Protein AF-0000000073178106 (afdb_homodimer)

Structure (mmCIF, N/CA/C/O backbone):
data_AF-0000000073178106-model_v1
#
loop_
_entity.id
_entity.type
_entity.pdbx_description
1 polymer 'NAD(P)H-hydrate epimerase'
#
loop_
_atom_site.group_PDB
_atom_site.id
_atom_site.type_symbol
_atom_site.label_atom_id
_atom_site.label_alt_id
_atom_site.label_comp_id
_atom_site.label_asym_id
_atom_site.label_entity_id
_atom_site.label_seq_id
_atom_site.pdbx_PDB_ins_code
_atom_site.Cartn_x
_atom_site.Cartn_y
_atom_site.Cartn_z
_atom_site.occupancy
_atom_site.B_iso_or_equiv
_atom_site.auth_seq_id
_atom_site.auth_comp_id
_atom_site.auth_asym_id
_atom_site.auth_atom_id
_atom_site.pdbx_PDB_model_num
ATOM 1 N N . MET A 1 1 ? -16.031 18.922 -11.688 1 52.94 1 MET A N 1
ATOM 2 C CA . MET A 1 1 ? -16.969 17.844 -11.383 1 52.94 1 MET A CA 1
ATOM 3 C C . MET A 1 1 ? -17.375 17.875 -9.914 1 52.94 1 MET A C 1
ATOM 5 O O . MET A 1 1 ? -16.562 18.188 -9.047 1 52.94 1 MET A O 1
ATOM 9 N N . THR A 1 2 ? -18.625 18.031 -9.672 1 71.12 2 THR A N 1
ATOM 10 C CA . THR A 1 2 ? -19.188 18.094 -8.328 1 71.12 2 THR A CA 1
ATOM 11 C C . THR A 1 2 ? -19.047 16.75 -7.613 1 71.12 2 THR A C 1
ATOM 13 O O . THR A 1 2 ? -19.266 15.695 -8.219 1 71.12 2 THR A O 1
ATOM 16 N N . PHE A 1 3 ? -18.188 16.625 -6.484 1 84.81 3 PHE A N 1
ATOM 17 C CA . PHE A 1 3 ? -18.047 15.398 -5.703 1 84.81 3 PHE A CA 1
ATOM 18 C C . PHE A 1 3 ? -19.078 15.344 -4.582 1 84.81 3 PHE A C 1
ATOM 20 O O . PHE A 1 3 ? -19.516 16.375 -4.094 1 84.81 3 PHE A O 1
ATOM 27 N N . LYS A 1 4 ? -19.484 14.133 -4.309 1 92.5 4 LYS A N 1
ATOM 28 C CA . LYS A 1 4 ? -20.344 13.93 -3.148 1 92.5 4 LYS A CA 1
ATOM 29 C C . LYS A 1 4 ? -19.531 13.867 -1.859 1 92.5 4 LYS A C 1
ATOM 31 O O . LYS A 1 4 ? -18.391 13.406 -1.862 1 92.5 4 LYS A O 1
ATOM 36 N N . VAL A 1 5 ? -20.141 14.25 -0.755 1 96.5 5 VAL A N 1
ATOM 37 C CA . VAL A 1 5 ? -19.453 14.281 0.525 1 96.5 5 VAL A CA 1
ATOM 38 C C . VAL A 1 5 ? -20.125 13.328 1.505 1 96.5 5 VAL A C 1
ATOM 40 O O . VAL A 1 5 ? -21.297 12.992 1.349 1 96.5 5 VAL A O 1
ATOM 43 N N . LEU A 1 6 ? -19.344 12.875 2.418 1 96 6 LEU A N 1
ATOM 44 C CA . LEU A 1 6 ? -19.797 11.977 3.477 1 96 6 LEU A CA 1
ATOM 45 C C . LEU A 1 6 ? -19.734 12.664 4.836 1 96 6 LEU A C 1
ATOM 47 O O . LEU A 1 6 ? -18.656 13.023 5.305 1 96 6 LEU A O 1
ATOM 51 N N . ALA A 1 7 ? -20.828 12.805 5.523 1 94.12 7 ALA A N 1
ATOM 52 C CA . ALA A 1 7 ? -20.891 13.492 6.809 1 94.12 7 ALA A CA 1
ATOM 53 C C . ALA A 1 7 ? -20.031 12.781 7.855 1 94.12 7 ALA A C 1
ATOM 55 O O . ALA A 1 7 ? -19.781 11.578 7.738 1 94.12 7 ALA A O 1
ATOM 56 N N . ALA A 1 8 ? -19.703 13.492 8.844 1 91.94 8 ALA A N 1
ATOM 57 C CA . ALA A 1 8 ? -18.781 13.016 9.875 1 91.94 8 ALA A CA 1
ATOM 58 C C . ALA A 1 8 ? -19.281 11.719 10.5 1 91.94 8 ALA A C 1
ATOM 60 O O . ALA A 1 8 ? -18.531 10.758 10.648 1 91.94 8 ALA A O 1
ATOM 61 N N . ALA A 1 9 ? -20.484 11.695 10.914 1 93.31 9 ALA A N 1
ATOM 62 C CA . ALA A 1 9 ? -21.062 10.523 11.57 1 93.31 9 ALA A CA 1
ATOM 63 C C . ALA A 1 9 ? -21.031 9.305 10.656 1 93.31 9 ALA A C 1
ATOM 65 O O . ALA A 1 9 ? -20.75 8.195 11.109 1 93.31 9 ALA A O 1
ATOM 66 N N . LYS A 1 10 ? -21.344 9.492 9.438 1 94.81 10 LYS A N 1
ATOM 67 C CA . LYS A 1 10 ? -21.297 8.406 8.453 1 94.81 10 LYS A CA 1
ATOM 68 C C . LYS A 1 10 ? -19.859 7.949 8.211 1 94.81 10 LYS A C 1
ATOM 70 O O . LYS A 1 10 ? -19.609 6.75 8.07 1 94.81 10 LYS A O 1
ATOM 75 N N . ALA A 1 11 ? -18.984 8.914 8.148 1 94.75 11 ALA A N 1
ATOM 76 C CA . ALA A 1 11 ? -17.578 8.586 7.961 1 94.75 11 ALA A CA 1
ATOM 77 C C . ALA A 1 11 ? -17.078 7.676 9.086 1 94.75 11 ALA A C 1
ATOM 79 O O . ALA A 1 11 ? -16.359 6.699 8.828 1 94.75 11 ALA A O 1
ATOM 80 N N . ALA A 1 12 ? -17.438 8.023 10.266 1 94.44 12 ALA A N 1
ATOM 81 C CA . ALA A 1 12 ? -17.047 7.227 11.422 1 94.44 12 ALA A CA 1
ATOM 82 C C . ALA A 1 12 ? -17.625 5.812 11.328 1 94.44 12 ALA A C 1
ATOM 84 O O . ALA A 1 12 ? -16.922 4.836 11.617 1 94.44 12 ALA A O 1
ATOM 85 N N . ALA A 1 13 ? -18.859 5.719 10.977 1 96.38 13 ALA A N 1
ATOM 86 C CA . ALA A 1 13 ? -19.516 4.426 10.844 1 96.38 13 ALA A CA 1
ATOM 87 C C . ALA A 1 13 ? -18.891 3.594 9.734 1 96.38 13 ALA A C 1
ATOM 89 O O . ALA A 1 13 ? -18.719 2.381 9.883 1 96.38 13 ALA A O 1
ATOM 90 N N . LEU A 1 14 ? -18.578 4.238 8.664 1 96.44 14 LEU A N 1
ATOM 91 C CA . LEU A 1 14 ? -17.938 3.537 7.562 1 96.44 14 LEU A CA 1
ATOM 92 C C . LEU A 1 14 ? -16.562 3.004 7.98 1 96.44 14 LEU A C 1
ATOM 94 O O . LEU A 1 14 ? -16.219 1.865 7.664 1 96.44 14 LEU A O 1
ATOM 98 N N . ASP A 1 15 ? -15.812 3.82 8.656 1 94.81 15 ASP A N 1
ATOM 99 C CA . ASP A 1 15 ? -14.516 3.385 9.164 1 94.81 15 ASP A CA 1
ATOM 100 C C . ASP A 1 15 ? -14.648 2.109 9.992 1 94.81 15 ASP A C 1
ATOM 102 O O . ASP A 1 15 ? -13.859 1.174 9.828 1 94.81 15 ASP A O 1
ATOM 106 N N . LYS A 1 16 ? -15.609 2.113 10.828 1 95.5 16 LYS A N 1
ATOM 107 C CA . LYS A 1 16 ? -15.867 0.941 11.664 1 95.5 16 LYS A CA 1
ATOM 108 C C . LYS A 1 16 ? -16.219 -0.271 10.805 1 95.5 16 LYS A C 1
ATOM 110 O O . LYS A 1 16 ? -15.758 -1.381 11.062 1 95.5 16 LYS A O 1
ATOM 115 N N . GLU A 1 17 ? -17.016 -0.063 9.82 1 96.5 17 GLU A N 1
ATOM 116 C CA . GLU A 1 17 ? -17.422 -1.158 8.945 1 96.5 17 GLU A CA 1
ATOM 117 C C . GLU A 1 17 ? -16.234 -1.719 8.18 1 96.5 17 GLU A C 1
ATOM 119 O O . GLU A 1 17 ? -16.109 -2.934 8 1 96.5 17 GLU A O 1
ATOM 124 N N . LEU A 1 18 ? -15.352 -0.829 7.672 1 96.62 18 LEU A N 1
ATOM 125 C CA . LEU A 1 18 ? -14.164 -1.253 6.93 1 96.62 18 LEU A CA 1
ATOM 126 C C . LEU A 1 18 ? -13.312 -2.203 7.762 1 96.62 18 LEU A C 1
ATOM 128 O O . LEU A 1 18 ? -12.781 -3.188 7.242 1 96.62 18 LEU A O 1
ATOM 132 N N . MET A 1 19 ? -13.289 -2.029 9.047 1 96.06 19 MET A N 1
ATOM 133 C CA . MET A 1 19 ? -12.391 -2.777 9.922 1 96.06 19 MET A CA 1
ATOM 134 C C . MET A 1 19 ? -13.117 -3.961 10.562 1 96.06 19 MET A C 1
ATOM 136 O O . MET A 1 19 ? -12.5 -4.746 11.289 1 96.06 19 MET A O 1
ATOM 140 N N . SER A 1 20 ? -14.367 -4.078 10.336 1 95.19 20 SER A N 1
ATOM 141 C CA . SER A 1 20 ? -15.141 -5.207 10.844 1 95.19 20 SER A CA 1
ATOM 142 C C . SER A 1 20 ? -15.633 -6.094 9.703 1 95.19 20 SER A C 1
ATOM 144 O O . SER A 1 20 ? -14.922 -6.988 9.25 1 95.19 20 SER A O 1
ATOM 146 N N . THR A 1 21 ? -16.688 -5.637 9.031 1 93.88 21 THR A N 1
ATOM 147 C CA . THR A 1 21 ? -17.375 -6.426 8.016 1 93.88 21 THR A CA 1
ATOM 148 C C . THR A 1 21 ? -16.484 -6.594 6.781 1 93.88 21 THR A C 1
ATOM 150 O O . THR A 1 21 ? -16.469 -7.66 6.164 1 93.88 21 THR A O 1
ATOM 153 N N . CYS A 1 22 ? -15.711 -5.551 6.477 1 95.69 22 CYS A N 1
ATOM 154 C CA . CYS A 1 22 ? -14.938 -5.582 5.238 1 95.69 22 CYS A CA 1
ATOM 155 C C . CYS A 1 22 ? -13.594 -6.254 5.453 1 95.69 22 CYS A C 1
ATOM 157 O O . CYS A 1 22 ? -12.898 -6.586 4.488 1 95.69 22 CYS A O 1
ATOM 159 N N . GLY A 1 23 ? -13.172 -6.379 6.664 1 97.56 23 GLY A N 1
ATOM 160 C CA . GLY A 1 23 ? -12.031 -7.227 6.977 1 97.56 23 GLY A CA 1
ATOM 161 C C . GLY A 1 23 ? -10.703 -6.488 6.922 1 97.56 23 GLY A C 1
ATOM 162 O O . GLY A 1 23 ? -9.641 -7.102 7.047 1 97.56 23 GLY A O 1
ATOM 163 N N . TYR A 1 24 ? -10.688 -5.164 6.777 1 98.06 24 TYR A N 1
ATOM 164 C CA . TYR A 1 24 ? -9.422 -4.441 6.77 1 98.06 24 TYR A CA 1
ATOM 165 C C . TYR A 1 24 ? -8.859 -4.32 8.18 1 98.06 24 TYR A C 1
ATOM 167 O O . TYR A 1 24 ? -9.594 -4.078 9.133 1 98.06 24 TYR A O 1
ATOM 175 N N . SER A 1 25 ? -7.547 -4.543 8.305 1 97.75 25 SER A N 1
ATOM 176 C CA . SER A 1 25 ?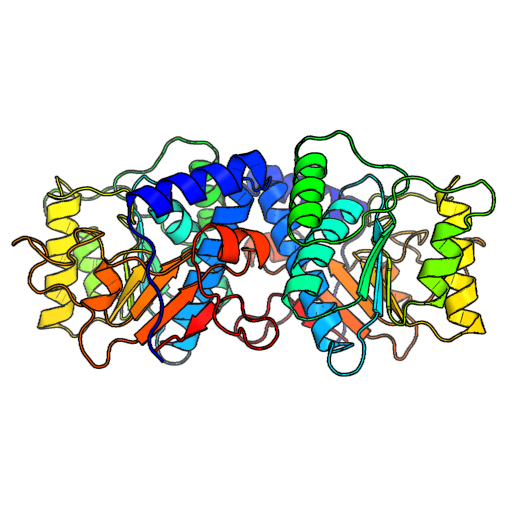 -6.895 -4.16 9.547 1 97.75 25 SER A CA 1
ATOM 177 C C . SER A 1 25 ? -6.52 -2.682 9.539 1 97.75 25 SER A C 1
ATOM 179 O O . SER A 1 25 ? -6.422 -2.064 8.477 1 97.75 25 SER A O 1
ATOM 181 N N . ILE A 1 26 ? -6.316 -2.166 10.695 1 97.5 26 ILE A N 1
ATOM 182 C CA . ILE A 1 26 ? -5.891 -0.774 10.805 1 97.5 26 ILE A CA 1
ATOM 183 C C . ILE A 1 26 ? -4.516 -0.604 10.164 1 97.5 26 ILE A C 1
ATOM 185 O O . ILE A 1 26 ? -4.234 0.429 9.547 1 97.5 26 ILE A O 1
ATOM 189 N N . ASP A 1 27 ? -3.664 -1.615 10.25 1 98.25 27 ASP A N 1
ATOM 190 C CA . ASP A 1 27 ? -2.35 -1.569 9.617 1 98.25 27 ASP A CA 1
ATOM 191 C C . ASP A 1 27 ? -2.473 -1.431 8.102 1 98.25 27 ASP A C 1
ATOM 193 O O . ASP A 1 27 ? -1.751 -0.644 7.484 1 98.25 27 ASP A O 1
ATOM 197 N N . GLN A 1 28 ? -3.385 -2.193 7.531 1 98.12 28 GLN A N 1
ATOM 198 C CA . GLN A 1 28 ? -3.613 -2.15 6.09 1 98.12 28 GLN A CA 1
ATOM 199 C C . GLN A 1 28 ? -4.137 -0.785 5.656 1 98.12 28 GLN A C 1
ATOM 201 O O . GLN A 1 28 ? -3.604 -0.175 4.727 1 98.12 28 GLN A O 1
ATOM 206 N N . LEU A 1 29 ? -5.184 -0.346 6.367 1 98.12 29 LEU A N 1
ATOM 207 C CA . LEU A 1 29 ? -5.832 0.904 5.984 1 98.12 29 LEU A CA 1
ATOM 208 C C . LEU A 1 29 ? -4.875 2.08 6.141 1 98.12 29 LEU A C 1
ATOM 210 O O . LEU A 1 29 ? -4.816 2.957 5.273 1 98.12 29 LEU A O 1
ATOM 214 N N . MET A 1 30 ? -4.141 2.096 7.223 1 98.44 30 MET A N 1
ATOM 215 C CA . MET A 1 30 ? -3.199 3.184 7.484 1 98.44 30 MET A CA 1
ATOM 216 C C . MET A 1 30 ? -2.078 3.191 6.449 1 98.44 30 MET A C 1
ATOM 218 O O . MET A 1 30 ? -1.634 4.254 6.016 1 98.44 30 MET A O 1
ATOM 222 N N . GLU A 1 31 ? -1.606 1.985 6.035 1 98.62 31 GLU A N 1
ATOM 223 C CA . GLU A 1 31 ? -0.585 1.888 5 1 98.62 31 GLU A CA 1
ATOM 224 C C . GLU A 1 31 ? -1.089 2.451 3.674 1 98.62 31 GLU A C 1
ATOM 226 O O . GLU A 1 31 ? -0.392 3.227 3.016 1 98.62 31 GLU A O 1
ATOM 231 N N . LEU A 1 32 ? -2.307 2.07 3.309 1 98.5 32 LEU A N 1
ATOM 232 C CA . LEU A 1 32 ? -2.898 2.533 2.059 1 98.5 32 LEU A CA 1
ATOM 233 C C . LEU A 1 32 ? -3.154 4.035 2.102 1 98.5 32 LEU A C 1
ATOM 235 O O . LEU A 1 32 ? -2.906 4.742 1.122 1 98.5 32 LEU A O 1
ATOM 239 N N . ALA A 1 33 ? -3.652 4.508 3.238 1 98.56 33 ALA A N 1
ATOM 240 C CA . ALA A 1 33 ? -3.922 5.934 3.408 1 98.56 33 ALA A CA 1
ATOM 241 C C . ALA A 1 33 ? -2.635 6.75 3.33 1 98.56 33 ALA A C 1
ATOM 243 O O . ALA A 1 33 ? -2.547 7.711 2.564 1 98.56 33 ALA A O 1
ATOM 244 N N . GLY A 1 34 ? -1.618 6.332 4.105 1 98.81 34 GLY A N 1
ATOM 245 C CA . GLY A 1 34 ? -0.346 7.039 4.102 1 98.81 34 GLY A CA 1
ATOM 246 C C . GLY A 1 34 ? 0.318 7.062 2.738 1 98.81 34 GLY A C 1
ATOM 247 O O . GLY A 1 34 ? 0.875 8.086 2.332 1 98.81 34 GLY A O 1
ATOM 248 N N . LEU A 1 35 ? 0.237 5.941 2.053 1 98.75 35 LEU A N 1
ATOM 249 C CA . LEU A 1 35 ? 0.781 5.875 0.701 1 98.75 35 LEU A CA 1
ATOM 250 C C . LEU A 1 35 ? 0.072 6.863 -0.219 1 98.75 35 LEU A C 1
ATOM 252 O O . LEU A 1 35 ? 0.72 7.57 -0.997 1 98.75 35 LEU A O 1
ATOM 256 N N . SER A 1 36 ? -1.229 6.914 -0.146 1 98.75 36 SER A N 1
ATOM 257 C CA . SER A 1 36 ? -1.993 7.812 -1.007 1 98.75 36 SER A CA 1
ATOM 258 C C . SER A 1 36 ? -1.682 9.273 -0.696 1 98.75 36 SER A C 1
ATOM 260 O O . SER A 1 36 ? -1.658 10.117 -1.598 1 98.75 36 SER A O 1
ATOM 262 N N . VAL A 1 37 ? -1.461 9.57 0.594 1 98.88 37 VAL A N 1
ATOM 263 C CA . VAL A 1 37 ? -1.059 10.914 0.984 1 98.88 37 VAL A CA 1
ATOM 264 C C . VAL A 1 37 ? 0.288 11.258 0.35 1 98.88 37 VAL A C 1
ATOM 266 O O . VAL A 1 37 ? 0.442 12.312 -0.265 1 98.88 37 VAL A O 1
ATOM 269 N N . ALA A 1 38 ? 1.233 10.359 0.466 1 98.81 38 ALA A N 1
ATOM 270 C CA . ALA A 1 38 ? 2.561 10.586 -0.101 1 98.81 38 ALA A CA 1
ATOM 271 C C . ALA A 1 38 ? 2.486 10.766 -1.614 1 98.81 38 ALA A C 1
ATOM 273 O O . ALA A 1 38 ? 3.154 11.641 -2.176 1 98.81 38 ALA A O 1
ATOM 274 N N . GLN A 1 39 ? 1.67 9.945 -2.264 1 98.75 39 GLN A N 1
ATOM 275 C CA . GLN A 1 39 ? 1.505 10.07 -3.709 1 98.75 39 GLN A CA 1
ATOM 276 C C . GLN A 1 39 ? 0.897 11.422 -4.074 1 98.75 39 GLN A C 1
ATOM 278 O O . GLN A 1 39 ? 1.287 12.039 -5.07 1 98.75 39 GLN A O 1
ATOM 283 N N . SER A 1 40 ? -0.05 11.875 -3.299 1 98.75 40 SER A N 1
ATOM 284 C CA . SER A 1 40 ? -0.672 13.172 -3.541 1 98.75 40 SER A CA 1
ATOM 285 C C . SER A 1 40 ? 0.342 14.305 -3.414 1 98.75 40 SER A C 1
ATOM 287 O O . SER A 1 40 ? 0.371 15.219 -4.246 1 98.75 40 SER A O 1
ATOM 289 N N . VAL A 1 41 ? 1.156 14.227 -2.363 1 98.69 41 VAL A N 1
ATOM 290 C CA . VAL A 1 41 ? 2.207 15.219 -2.174 1 98.69 41 VAL A CA 1
ATOM 291 C C . VAL A 1 41 ? 3.145 15.219 -3.379 1 98.69 41 VAL A C 1
ATOM 293 O O . VAL A 1 41 ? 3.477 16.281 -3.916 1 98.69 41 VAL A O 1
ATOM 296 N N . PHE A 1 42 ? 3.559 14.055 -3.838 1 98.62 42 PHE A N 1
ATOM 297 C CA . PHE A 1 42 ? 4.477 13.914 -4.961 1 98.62 42 PHE A CA 1
ATOM 298 C C . PHE A 1 42 ? 3.895 14.547 -6.219 1 98.62 42 PHE A C 1
ATOM 300 O O . PHE A 1 42 ? 4.602 15.234 -6.957 1 98.62 42 PHE A O 1
ATOM 307 N N . LYS A 1 43 ? 2.625 14.281 -6.5 1 98.06 43 LYS A N 1
ATOM 308 C CA . LYS A 1 43 ? 1.965 14.797 -7.695 1 98.06 43 LYS A CA 1
ATOM 309 C C . LYS A 1 43 ? 1.835 16.312 -7.637 1 98.06 43 LYS A C 1
ATOM 311 O O . LYS A 1 43 ? 2.01 17 -8.648 1 98.06 43 LYS A O 1
ATOM 316 N N . ALA A 1 44 ? 1.547 16.859 -6.457 1 98.19 44 ALA A N 1
ATOM 317 C CA . ALA A 1 44 ? 1.338 18.297 -6.305 1 98.19 44 ALA A CA 1
ATOM 318 C C . ALA A 1 44 ? 2.67 19.031 -6.223 1 98.19 44 ALA A C 1
ATOM 320 O O . ALA A 1 44 ? 2.807 20.141 -6.758 1 98.19 44 ALA A O 1
ATOM 321 N N . PHE A 1 45 ? 3.621 18.453 -5.551 1 98.31 45 PHE A N 1
ATOM 322 C CA . PHE A 1 45 ? 4.906 19.078 -5.254 1 98.31 45 PHE A CA 1
ATOM 323 C C . PHE A 1 45 ? 6.043 18.078 -5.402 1 98.31 45 PHE A C 1
ATOM 325 O O . PHE A 1 45 ? 6.582 17.594 -4.406 1 98.31 45 PHE A O 1
ATOM 332 N N . PRO A 1 46 ? 6.543 17.812 -6.609 1 97.94 46 PRO A N 1
ATOM 333 C CA . PRO A 1 46 ? 7.586 16.812 -6.832 1 97.94 46 PRO A CA 1
ATOM 334 C C . PRO A 1 46 ? 8.906 17.172 -6.145 1 97.94 46 PRO A C 1
ATOM 336 O O . PRO A 1 46 ? 9.234 18.359 -6.016 1 97.94 46 PRO A O 1
ATOM 339 N N . PRO A 1 47 ? 9.617 16.156 -5.668 1 96.62 47 PRO A N 1
ATOM 340 C CA . PRO A 1 47 ? 10.836 16.391 -4.895 1 96.62 47 PRO A CA 1
ATOM 341 C C . PRO A 1 47 ? 11.922 17.094 -5.699 1 96.62 47 PRO A C 1
ATOM 343 O O . PRO A 1 47 ? 12.898 17.594 -5.129 1 96.62 47 PRO A O 1
ATOM 346 N N . SER A 1 48 ? 11.836 17.078 -7.031 1 95.38 48 SER A N 1
ATOM 347 C CA . SER A 1 48 ? 12.781 17.812 -7.863 1 95.38 48 SER A CA 1
ATOM 348 C C . SER A 1 48 ? 12.727 19.297 -7.582 1 95.38 48 SER A C 1
ATOM 350 O O . SER A 1 48 ? 13.742 20 -7.695 1 95.38 48 SER A O 1
ATOM 352 N N . ASN A 1 49 ? 11.555 19.828 -7.188 1 95.19 49 ASN A N 1
ATOM 353 C CA . ASN A 1 49 ? 11.352 21.25 -6.953 1 95.19 49 ASN A CA 1
ATOM 354 C C . ASN A 1 49 ? 11.18 21.562 -5.469 1 95.19 49 ASN A C 1
ATOM 356 O O . ASN A 1 49 ? 11.461 22.672 -5.023 1 95.19 49 ASN A O 1
ATOM 360 N N . TYR A 1 50 ? 10.672 20.609 -4.797 1 93.56 50 TYR A N 1
ATOM 361 C CA . TYR A 1 50 ? 10.438 20.703 -3.361 1 93.56 50 TYR A CA 1
ATOM 362 C C . TYR A 1 50 ? 11.18 19.625 -2.6 1 93.56 50 TYR A C 1
ATOM 364 O O . TYR A 1 50 ? 10.93 18.422 -2.803 1 93.56 50 TYR A O 1
ATOM 372 N N . HIS A 1 51 ? 12.109 20.031 -1.731 1 88.06 51 HIS A N 1
ATOM 373 C CA . HIS A 1 51 ? 12.969 19 -1.157 1 88.06 51 HIS A CA 1
ATOM 374 C C . HIS A 1 51 ? 12.828 18.953 0.361 1 88.06 51 HIS A C 1
ATOM 376 O O . HIS A 1 51 ? 13.164 17.938 0.985 1 88.06 51 HIS A O 1
ATOM 382 N N . ASN A 1 52 ? 12.375 20 1.021 1 94.81 52 ASN A N 1
ATOM 383 C CA . ASN A 1 52 ? 12.273 20.078 2.475 1 94.81 52 ASN A CA 1
ATOM 384 C C . ASN A 1 52 ? 10.828 20 2.941 1 94.81 52 ASN A C 1
ATOM 386 O O . ASN A 1 52 ? 10 20.828 2.557 1 94.81 52 ASN A O 1
ATOM 390 N N . CYS A 1 53 ? 10.602 18.953 3.713 1 97.81 53 CYS A N 1
ATOM 391 C CA . CYS A 1 53 ? 9.242 18.688 4.152 1 97.81 53 CYS A CA 1
ATOM 392 C C . CYS A 1 53 ? 9.195 18.391 5.648 1 97.81 53 CYS A C 1
ATOM 394 O O . CYS A 1 53 ? 10.086 17.719 6.184 1 97.81 53 CYS A O 1
ATOM 396 N N . ILE A 1 54 ? 8.227 18.953 6.344 1 98.88 54 ILE A N 1
ATOM 397 C CA . ILE A 1 54 ? 7.945 18.562 7.723 1 98.88 54 ILE A CA 1
ATOM 398 C C . ILE A 1 54 ? 6.531 18 7.816 1 98.88 54 ILE A C 1
ATOM 400 O O . ILE A 1 54 ? 5.594 18.547 7.234 1 98.88 54 ILE A O 1
ATOM 404 N N . ILE A 1 55 ? 6.395 16.859 8.461 1 98.94 55 ILE A N 1
ATOM 405 C CA . ILE A 1 55 ? 5.094 16.25 8.703 1 98.94 55 ILE A CA 1
ATOM 406 C C . ILE A 1 55 ? 4.695 16.453 10.164 1 98.94 55 ILE A C 1
ATOM 408 O O . ILE A 1 55 ? 5.414 16.016 11.078 1 98.94 55 ILE A O 1
ATOM 412 N N . LEU A 1 56 ? 3.586 17.109 10.375 1 98.94 56 LEU A N 1
ATOM 413 C CA . LEU A 1 56 ? 3.02 17.297 11.711 1 98.94 56 LEU A CA 1
ATOM 414 C C . LEU A 1 56 ? 2.027 16.172 12.031 1 98.94 56 LEU A C 1
ATOM 416 O O . LEU A 1 56 ? 0.987 16.062 11.375 1 98.94 56 LEU A O 1
ATOM 420 N N . CYS A 1 57 ? 2.373 15.383 13.023 1 98.88 57 CYS A N 1
ATOM 421 C CA . CYS A 1 57 ? 1.562 14.203 13.305 1 98.88 57 CYS A CA 1
ATOM 422 C C . CYS A 1 57 ? 0.878 14.328 14.664 1 98.88 57 CYS A C 1
ATOM 424 O O . CYS A 1 57 ? 1.515 14.695 15.656 1 98.88 57 CYS A O 1
ATOM 426 N N . GLY A 1 58 ? -0.437 14.078 14.688 1 98.44 58 GLY A N 1
ATOM 427 C CA . GLY A 1 58 ? -1.173 13.961 15.938 1 98.44 58 GLY A CA 1
ATOM 428 C C . GLY A 1 58 ? -1.119 12.57 16.531 1 98.44 58 GLY A C 1
ATOM 429 O O . GLY A 1 58 ? -0.52 11.656 15.953 1 98.44 58 GLY A O 1
ATOM 430 N N . PRO A 1 59 ? -1.808 12.391 17.656 1 97.25 59 PRO A N 1
ATOM 431 C CA . PRO A 1 59 ? -1.714 11.133 18.391 1 97.25 59 PRO A CA 1
ATOM 432 C C . PRO A 1 59 ? -2.648 10.055 17.844 1 97.25 59 PRO A C 1
ATOM 434 O O . PRO A 1 59 ? -2.547 8.891 18.219 1 97.25 59 PRO A O 1
ATOM 437 N N . GLY A 1 60 ? -3.572 10.43 16.984 1 97.19 60 GLY A N 1
ATOM 438 C CA . GLY A 1 60 ? -4.562 9.484 16.5 1 97.19 60 GLY A CA 1
ATOM 439 C C . GLY A 1 60 ? -4.215 8.906 15.133 1 97.19 60 GLY A C 1
ATOM 440 O O . GLY A 1 60 ? -3.066 8.992 14.695 1 97.19 60 GLY A O 1
ATOM 441 N N . ASN A 1 61 ? -5.18 8.352 14.484 1 97.25 61 ASN A N 1
ATOM 442 C CA . ASN A 1 61 ? -4.965 7.617 13.242 1 97.25 61 ASN A CA 1
ATOM 443 C C . ASN A 1 61 ? -4.5 8.547 12.125 1 97.25 61 ASN A C 1
ATOM 445 O O . ASN A 1 61 ? -3.719 8.133 11.258 1 97.25 61 ASN A O 1
ATOM 449 N N . ASN A 1 62 ? -5.027 9.758 12.164 1 98.38 62 ASN A N 1
ATOM 450 C CA . ASN A 1 62 ? -4.535 10.703 11.164 1 98.38 62 ASN A CA 1
ATOM 451 C C . ASN A 1 62 ? -3.027 10.898 11.273 1 98.38 62 ASN A C 1
ATOM 453 O O . ASN A 1 62 ? -2.336 11.008 10.258 1 98.38 62 ASN A O 1
ATOM 457 N N . GLY A 1 63 ? -2.58 10.984 12.547 1 98.75 63 GLY A N 1
ATOM 458 C CA . GLY A 1 63 ? -1.144 11.023 12.766 1 98.75 63 GLY A CA 1
ATOM 459 C C . GLY A 1 63 ? -0.425 9.797 12.234 1 98.75 63 GLY A C 1
ATOM 460 O O . GLY A 1 63 ? 0.674 9.906 11.688 1 98.75 63 GLY A O 1
ATOM 461 N N . GLY A 1 64 ? -1.06 8.656 12.414 1 98.81 64 GLY A N 1
ATOM 462 C CA . GLY A 1 64 ? -0.514 7.434 11.852 1 98.81 64 GLY A CA 1
ATOM 463 C C . GLY A 1 64 ? -0.369 7.477 10.344 1 98.81 64 GLY A C 1
ATOM 464 O O . GLY A 1 64 ? 0.651 7.051 9.805 1 98.81 64 GLY A O 1
ATOM 465 N N . ASP A 1 65 ? -1.377 8.008 9.68 1 98.81 65 ASP A N 1
ATOM 466 C CA . ASP A 1 65 ? -1.282 8.211 8.242 1 98.81 65 ASP A CA 1
ATOM 467 C C . ASP A 1 65 ? -0.079 9.086 7.887 1 98.81 65 ASP A C 1
ATOM 469 O O . ASP A 1 65 ? 0.61 8.828 6.895 1 98.81 65 ASP A O 1
ATOM 473 N N . GLY A 1 66 ? 0.107 10.07 8.703 1 98.94 66 GLY A N 1
ATOM 474 C CA . GLY A 1 66 ? 1.25 10.945 8.5 1 98.94 66 GLY A CA 1
ATOM 475 C C . GLY A 1 66 ? 2.58 10.234 8.641 1 98.94 66 GLY A C 1
ATOM 476 O O . GLY A 1 66 ? 3.506 10.469 7.859 1 98.94 66 GLY A O 1
ATOM 477 N N . LEU A 1 67 ? 2.66 9.422 9.695 1 98.94 67 LEU A N 1
ATOM 478 C CA . LEU A 1 67 ? 3.885 8.656 9.922 1 98.94 67 LEU A CA 1
ATOM 479 C C . LEU A 1 67 ? 4.184 7.742 8.742 1 98.94 67 LEU A C 1
ATOM 481 O O . LEU A 1 67 ? 5.324 7.672 8.273 1 98.94 67 LEU A O 1
ATOM 485 N N . VAL A 1 68 ? 3.195 7.07 8.234 1 98.88 68 VAL A N 1
ATOM 486 C CA . VAL A 1 68 ? 3.352 6.207 7.062 1 98.88 68 VAL A CA 1
ATOM 487 C C . VAL A 1 68 ? 3.748 7.047 5.852 1 98.88 68 VAL A C 1
ATOM 489 O O . VAL A 1 68 ? 4.641 6.664 5.09 1 98.88 68 VAL A O 1
ATOM 492 N N . ALA A 1 69 ? 3.086 8.164 5.68 1 98.94 69 ALA A N 1
ATOM 493 C CA . ALA A 1 69 ? 3.391 9.039 4.555 1 98.94 69 ALA A CA 1
ATOM 494 C C . ALA A 1 69 ? 4.848 9.492 4.586 1 98.94 69 ALA A C 1
ATOM 496 O O . ALA A 1 69 ? 5.5 9.57 3.541 1 98.94 69 ALA A O 1
ATOM 497 N N . ALA A 1 70 ? 5.352 9.797 5.754 1 98.88 70 ALA A N 1
ATOM 498 C CA . ALA A 1 70 ? 6.738 10.227 5.898 1 98.88 70 ALA A CA 1
ATOM 499 C C . ALA A 1 70 ? 7.699 9.195 5.324 1 98.88 70 ALA A C 1
ATOM 501 O O . ALA A 1 70 ? 8.625 9.539 4.59 1 98.88 70 ALA A O 1
ATOM 502 N N . ARG A 1 71 ? 7.434 7.945 5.656 1 98.62 71 ARG A N 1
ATOM 503 C CA . ARG A 1 71 ? 8.281 6.871 5.145 1 98.62 71 ARG A CA 1
ATOM 504 C C . ARG A 1 71 ? 8.242 6.824 3.621 1 98.62 71 ARG A C 1
ATOM 506 O O . ARG A 1 71 ? 9.289 6.742 2.973 1 98.62 71 ARG A O 1
ATOM 513 N N . HIS A 1 72 ? 7.086 6.906 3.059 1 98.62 72 HIS A N 1
ATOM 514 C CA . HIS A 1 72 ? 6.949 6.852 1.606 1 98.62 72 HIS A CA 1
ATOM 515 C C . HIS A 1 72 ? 7.582 8.07 0.947 1 98.62 72 HIS A C 1
ATOM 517 O O . HIS A 1 72 ? 8.211 7.957 -0.108 1 98.62 72 HIS A O 1
ATOM 523 N N . LEU A 1 73 ? 7.367 9.25 1.541 1 98.56 73 LEU A N 1
ATOM 524 C CA . LEU A 1 73 ? 7.965 10.453 0.975 1 98.56 73 LEU A CA 1
ATOM 525 C C . LEU A 1 73 ? 9.484 10.336 0.92 1 98.56 73 LEU A C 1
ATOM 527 O O . LEU A 1 73 ? 10.109 10.766 -0.051 1 98.56 73 LEU A O 1
ATOM 531 N N . LYS A 1 74 ? 10.039 9.781 1.992 1 97.62 74 LYS A N 1
ATOM 532 C CA . LYS A 1 74 ? 11.477 9.523 1.981 1 97.62 74 LYS A CA 1
ATOM 533 C C . LYS A 1 74 ? 11.867 8.633 0.806 1 97.62 74 LYS A C 1
ATOM 535 O O . LYS A 1 74 ? 12.828 8.938 0.087 1 97.62 74 LYS A O 1
ATOM 540 N N . LEU A 1 75 ? 11.156 7.645 0.57 1 97.19 75 LEU A N 1
ATOM 541 C CA . LEU A 1 75 ? 11.391 6.699 -0.515 1 97.19 75 LEU A CA 1
ATOM 542 C C . LEU A 1 75 ? 11.203 7.371 -1.872 1 97.19 75 LEU A C 1
ATOM 544 O O . LEU A 1 75 ? 11.852 6.992 -2.852 1 97.19 75 LEU A O 1
ATOM 548 N N . PHE A 1 76 ? 10.305 8.375 -1.946 1 97.44 76 PHE A N 1
ATOM 549 C CA . PHE A 1 76 ? 9.992 9.055 -3.197 1 97.44 76 PHE A CA 1
ATOM 550 C C . PHE A 1 76 ? 11.039 10.117 -3.514 1 97.44 76 PHE A C 1
ATOM 552 O O . PHE A 1 76 ? 10.992 10.742 -4.574 1 97.44 76 PHE A O 1
ATOM 559 N N . GLY A 1 77 ? 11.977 10.398 -2.549 1 96.25 77 GLY A N 1
ATOM 560 C CA . GLY A 1 77 ? 13.117 11.219 -2.914 1 96.25 77 GLY A CA 1
ATOM 561 C C . GLY A 1 77 ? 13.156 12.547 -2.176 1 96.25 77 GLY A C 1
ATOM 562 O O . GLY A 1 77 ? 13.969 13.414 -2.49 1 96.25 77 GLY A O 1
ATOM 563 N N . TYR A 1 78 ? 12.289 12.773 -1.192 1 96.81 78 TYR A N 1
ATOM 564 C CA . TYR A 1 78 ? 12.375 13.977 -0.375 1 96.81 78 TYR A CA 1
ATOM 565 C C . TYR A 1 78 ? 13.531 13.883 0.614 1 96.81 78 TYR A C 1
ATOM 567 O O . TYR A 1 78 ? 13.508 13.062 1.53 1 96.81 78 TYR A O 1
ATOM 575 N N . LYS A 1 79 ? 14.531 14.656 0.476 1 92.62 79 LYS A N 1
ATOM 576 C CA . LYS A 1 79 ? 15.828 14.5 1.128 1 92.62 79 LYS A CA 1
ATOM 577 C C . LYS A 1 79 ? 15.789 15.016 2.562 1 92.62 79 LYS A C 1
ATOM 579 O O . LYS A 1 79 ? 16.312 14.375 3.475 1 92.62 79 LYS A O 1
ATOM 584 N N . ASP A 1 80 ? 15.266 16.203 2.814 1 94.88 80 ASP A N 1
ATOM 585 C CA . ASP A 1 80 ? 15.164 16.781 4.145 1 94.88 80 ASP A CA 1
ATOM 586 C C . ASP A 1 80 ? 13.742 16.672 4.691 1 94.88 80 ASP A C 1
ATOM 588 O O . ASP A 1 80 ? 12.914 17.562 4.48 1 94.88 80 ASP A O 1
ATOM 592 N N . LEU A 1 81 ? 13.555 15.602 5.328 1 97.12 81 LEU A N 1
ATOM 593 C CA . LEU A 1 81 ? 12.227 15.25 5.84 1 97.12 81 LEU A CA 1
ATOM 594 C C . LEU A 1 81 ? 12.273 15.039 7.352 1 97.12 81 LEU A C 1
ATOM 596 O O . LEU A 1 81 ? 13.133 14.32 7.855 1 97.12 81 LEU A O 1
ATOM 600 N N . LYS A 1 82 ? 11.391 15.758 8.102 1 98.38 82 LYS A N 1
ATOM 601 C CA . LYS A 1 82 ? 11.266 15.602 9.547 1 98.38 82 LYS A CA 1
ATOM 602 C C . LYS A 1 82 ? 9.812 15.375 9.953 1 98.38 82 LYS A C 1
ATOM 604 O O . LYS A 1 82 ? 8.898 15.75 9.219 1 98.38 82 LYS A O 1
ATOM 609 N N . VAL A 1 83 ? 9.727 14.695 11.039 1 98.88 83 VAL A N 1
ATOM 610 C CA . VAL A 1 83 ? 8.406 14.484 11.625 1 98.88 83 VAL A CA 1
ATOM 611 C C . VAL A 1 83 ? 8.32 15.195 12.977 1 98.88 83 VAL A C 1
ATOM 613 O O . VAL A 1 83 ? 9.242 15.109 13.789 1 98.88 83 VAL A O 1
ATOM 616 N N . TYR A 1 84 ? 7.332 16.062 13.125 1 98.94 84 TYR A N 1
ATOM 617 C CA . TYR A 1 84 ? 7 16.641 14.422 1 98.94 84 TYR A CA 1
ATOM 618 C C . TYR A 1 84 ? 5.812 15.93 15.055 1 98.94 84 TYR A C 1
ATOM 620 O O . TYR A 1 84 ? 4.695 15.992 14.531 1 98.94 84 TYR A O 1
ATOM 628 N N . TYR A 1 85 ? 6.074 15.227 16.078 1 98.75 85 TYR A N 1
ATOM 629 C CA . TYR A 1 85 ? 5.152 14.305 16.719 1 98.75 85 TYR A CA 1
ATOM 630 C C . TYR A 1 85 ? 5.133 14.508 18.219 1 98.75 85 TYR A C 1
ATOM 632 O O . TYR A 1 85 ? 5.598 13.656 18.984 1 98.75 85 TYR A O 1
ATOM 640 N N . PRO A 1 86 ? 4.426 15.586 18.656 1 97.94 86 PRO A N 1
ATOM 641 C CA . PRO A 1 86 ? 4.605 16.094 20.016 1 97.94 86 PRO A CA 1
ATOM 642 C C . PRO A 1 86 ? 3.865 15.258 21.062 1 97.94 86 PRO A C 1
ATOM 644 O O . PRO A 1 86 ? 4.117 15.398 22.266 1 97.94 86 PRO A O 1
ATOM 647 N N . ARG A 1 87 ? 2.922 14.43 20.719 1 97.5 87 ARG A N 1
ATOM 648 C CA . ARG A 1 87 ? 2.186 13.531 21.594 1 97.5 87 ARG A CA 1
ATOM 649 C C . ARG A 1 87 ? 2.129 12.125 21.016 1 97.5 87 ARG A C 1
ATOM 651 O O . ARG A 1 87 ? 1.065 11.656 20.609 1 97.5 87 ARG A O 1
ATOM 658 N N . PRO A 1 88 ? 3.219 11.453 21.125 1 97.75 88 PRO A N 1
ATOM 659 C CA . PRO A 1 88 ? 3.268 10.125 20.5 1 97.75 88 PRO A CA 1
ATOM 660 C C . PRO A 1 88 ? 2.299 9.133 21.141 1 97.75 88 PRO A C 1
ATOM 662 O O . PRO A 1 88 ? 2.076 9.18 22.359 1 97.75 88 PRO A O 1
ATOM 665 N N . SER A 1 89 ? 1.714 8.305 20.328 1 97.44 89 SER A N 1
ATOM 666 C CA . SER A 1 89 ? 0.876 7.203 20.781 1 97.44 89 SER A CA 1
ATOM 667 C C . SER A 1 89 ? 1.723 6.027 21.25 1 97.44 89 SER A C 1
ATOM 669 O O . SER A 1 89 ? 2.77 5.734 20.672 1 97.44 89 SER A O 1
ATOM 671 N N . SER A 1 90 ? 1.226 5.324 22.312 1 97.56 90 SER A N 1
ATOM 672 C CA . SER A 1 90 ? 1.946 4.168 22.844 1 97.56 90 SER A CA 1
ATOM 673 C C . SER A 1 90 ? 1.423 2.871 22.234 1 97.56 90 SER A C 1
ATOM 675 O O . SER A 1 90 ? 1.902 1.785 22.562 1 97.56 90 SER A O 1
ATOM 677 N N . LYS A 1 91 ? 0.418 2.979 21.375 1 97.12 91 LYS A N 1
ATOM 678 C CA . LYS A 1 91 ? -0.099 1.783 20.719 1 97.12 91 LYS A CA 1
ATOM 679 C C . LYS A 1 91 ? 0.979 1.111 19.875 1 97.12 91 LYS A C 1
ATOM 681 O O . LYS A 1 91 ? 1.772 1.788 19.219 1 97.12 91 LYS A O 1
ATOM 686 N N . PRO A 1 92 ? 0.987 -0.215 19.812 1 97.25 92 PRO A N 1
ATOM 687 C CA . PRO A 1 92 ? 2.051 -0.954 19.125 1 97.25 92 PRO A CA 1
ATOM 688 C C . PRO A 1 92 ? 2.236 -0.516 17.688 1 97.25 92 PRO A C 1
ATOM 690 O O . PRO A 1 92 ? 3.369 -0.373 17.219 1 97.25 92 PRO A O 1
ATOM 693 N N . LEU A 1 93 ? 1.207 -0.311 17 1 97.62 93 LEU A N 1
ATOM 694 C CA . LEU A 1 93 ? 1.286 0.114 15.602 1 97.62 93 LEU A CA 1
ATOM 695 C C . LEU A 1 93 ? 2.111 1.389 15.469 1 97.62 93 LEU A C 1
ATOM 697 O O . LEU A 1 93 ? 2.988 1.479 14.602 1 97.62 93 LEU A O 1
ATOM 701 N N . PHE A 1 94 ? 1.925 2.373 16.328 1 98.56 94 PHE A N 1
ATOM 702 C CA . PHE A 1 94 ? 2.598 3.664 16.25 1 98.56 94 PHE A CA 1
ATOM 703 C C . PHE A 1 94 ? 4.059 3.539 16.656 1 98.56 94 PHE A C 1
ATOM 705 O O . PHE A 1 94 ? 4.934 4.176 16.062 1 98.56 94 PHE A O 1
ATOM 712 N N . LEU A 1 95 ? 4.246 2.719 17.656 1 98.38 95 LEU A N 1
ATOM 713 C CA . LEU A 1 95 ? 5.625 2.443 18.047 1 98.38 95 LEU A CA 1
ATOM 714 C C . LEU A 1 95 ? 6.398 1.805 16.906 1 98.38 95 LEU A C 1
ATOM 716 O O . LEU A 1 95 ? 7.551 2.16 16.656 1 98.38 95 LEU A O 1
ATOM 720 N N . ASN A 1 96 ? 5.77 0.924 16.234 1 98.5 96 ASN A N 1
ATOM 721 C CA . ASN A 1 96 ? 6.371 0.26 15.094 1 98.5 96 ASN A CA 1
ATOM 722 C C . ASN A 1 96 ? 6.629 1.239 13.953 1 98.5 96 ASN A C 1
ATOM 724 O O . ASN A 1 96 ? 7.648 1.145 13.266 1 98.5 96 ASN A O 1
ATOM 728 N N . LEU A 1 97 ? 5.703 2.129 13.719 1 98.75 97 LEU A N 1
ATOM 729 C CA . LEU A 1 97 ? 5.902 3.141 12.688 1 98.75 97 LEU A CA 1
ATOM 730 C C . LEU A 1 97 ? 7.121 4.004 13 1 98.75 97 LEU A C 1
ATOM 732 O O . LEU A 1 97 ? 7.887 4.352 12.094 1 98.75 97 LEU A O 1
ATOM 736 N N . GLU A 1 98 ? 7.281 4.355 14.227 1 98.44 98 GLU A N 1
ATOM 737 C CA . GLU A 1 98 ? 8.453 5.133 14.609 1 98.44 98 GLU A CA 1
ATOM 738 C C . GLU A 1 98 ? 9.742 4.359 14.352 1 98.44 98 GLU A C 1
ATOM 740 O O . GLU A 1 98 ? 10.75 4.938 13.938 1 98.44 98 GLU A O 1
ATOM 745 N N . LYS A 1 99 ? 9.734 3.062 14.664 1 98 99 LYS A N 1
ATOM 746 C CA . LYS A 1 99 ? 10.891 2.225 14.352 1 98 99 LYS A CA 1
ATOM 747 C C . LYS A 1 99 ? 11.203 2.264 12.852 1 98 99 LYS A C 1
ATOM 749 O O . LYS A 1 99 ? 12.367 2.328 12.461 1 98 99 LYS A O 1
ATOM 754 N N . GLN A 1 100 ? 10.188 2.201 12.062 1 98.5 100 GLN A N 1
ATOM 755 C CA . GLN A 1 100 ? 10.359 2.268 10.617 1 98.5 100 GLN A CA 1
ATOM 756 C C . GLN A 1 100 ? 11 3.59 10.203 1 98.5 100 GLN A C 1
ATOM 758 O O . GLN A 1 100 ? 11.93 3.609 9.391 1 98.5 100 GLN A O 1
ATOM 763 N N . LEU A 1 101 ? 10.453 4.684 10.758 1 98.56 101 LEU A N 1
ATOM 764 C CA . LEU A 1 101 ? 11.016 5.988 10.43 1 98.56 101 LEU A CA 1
ATOM 765 C C . LEU A 1 101 ? 12.484 6.066 10.836 1 98.56 101 LEU A C 1
ATOM 767 O O . LEU A 1 101 ? 13.297 6.648 10.117 1 98.56 101 LEU A O 1
ATOM 771 N N . GLN A 1 102 ? 12.789 5.504 11.984 1 97.56 102 GLN A N 1
ATOM 772 C CA . GLN A 1 102 ? 14.18 5.465 12.438 1 97.56 102 GLN A CA 1
ATOM 773 C C . GLN A 1 102 ? 15.07 4.73 11.438 1 97.56 102 GLN A C 1
ATOM 775 O O . GLN A 1 102 ? 16.188 5.172 11.156 1 97.56 102 GLN A O 1
ATOM 780 N N . GLN A 1 103 ? 14.609 3.654 10.875 1 96.19 103 GLN A N 1
ATOM 781 C CA . GLN A 1 103 ? 15.367 2.885 9.898 1 96.19 103 GLN A CA 1
ATOM 782 C C . GLN A 1 103 ? 15.656 3.713 8.648 1 96.19 103 GLN A C 1
ATOM 784 O O . GLN A 1 103 ? 16.688 3.529 7.996 1 96.19 103 GLN A O 1
ATOM 789 N N . PHE A 1 104 ? 14.766 4.582 8.328 1 97.38 104 PHE A N 1
ATOM 790 C CA . PHE A 1 104 ? 14.922 5.426 7.148 1 97.38 104 PHE A CA 1
ATOM 791 C C . PHE A 1 104 ? 15.609 6.738 7.504 1 97.38 104 PHE A C 1
ATOM 793 O O . PHE A 1 104 ? 15.641 7.664 6.695 1 97.38 104 PHE A O 1
ATOM 800 N N . LYS A 1 105 ? 16.094 6.852 8.711 1 96.94 105 LYS A N 1
ATOM 801 C CA . LYS A 1 105 ? 16.844 8.008 9.211 1 96.94 105 LYS A CA 1
ATOM 802 C C . LYS A 1 105 ? 16 9.281 9.117 1 96.94 105 LYS A C 1
ATOM 804 O O . LYS A 1 105 ? 16.516 10.328 8.711 1 96.94 105 LYS A O 1
ATOM 809 N N . ILE A 1 106 ? 14.766 9.109 9.414 1 98.12 106 ILE A N 1
ATOM 810 C CA . ILE A 1 106 ? 13.875 10.266 9.523 1 98.12 106 ILE A CA 1
ATOM 811 C C . ILE A 1 106 ? 13.781 10.703 10.984 1 98.12 106 ILE A C 1
ATOM 813 O O . ILE A 1 106 ? 13.352 9.938 11.844 1 98.12 106 ILE A O 1
ATOM 817 N N . ASP A 1 107 ? 14.156 11.891 11.25 1 97.94 107 ASP A N 1
ATOM 818 C CA . ASP A 1 107 ? 14.109 12.422 12.609 1 97.94 107 ASP A CA 1
ATOM 819 C C . ASP A 1 107 ? 12.672 12.641 13.07 1 97.94 107 ASP A C 1
ATOM 821 O O . ASP A 1 107 ? 11.875 13.242 12.352 1 97.94 107 ASP A O 1
ATOM 825 N N . VAL A 1 108 ? 12.383 12.117 14.203 1 98.69 108 VAL A N 1
ATOM 826 C CA . VAL A 1 108 ? 11.086 12.336 14.828 1 98.69 108 VAL A CA 1
ATOM 827 C C . VAL A 1 108 ? 11.25 13.211 16.078 1 98.69 108 VAL A C 1
ATOM 829 O O . VAL A 1 108 ? 11.883 12.789 17.047 1 98.69 108 VAL A O 1
ATOM 832 N N . ILE A 1 109 ? 10.742 14.422 15.992 1 98.62 109 ILE A N 1
ATOM 833 C CA . ILE A 1 109 ? 10.797 15.359 17.109 1 98.62 109 ILE A CA 1
ATOM 834 C C . ILE A 1 109 ? 9.586 15.141 18.016 1 98.62 109 ILE A C 1
ATOM 836 O O . ILE A 1 109 ? 8.461 15.484 17.656 1 98.62 109 ILE A O 1
ATOM 840 N N . LYS A 1 110 ? 9.828 14.641 19.266 1 97.88 110 LYS A N 1
ATOM 841 C CA . LYS A 1 110 ? 8.742 14.234 20.1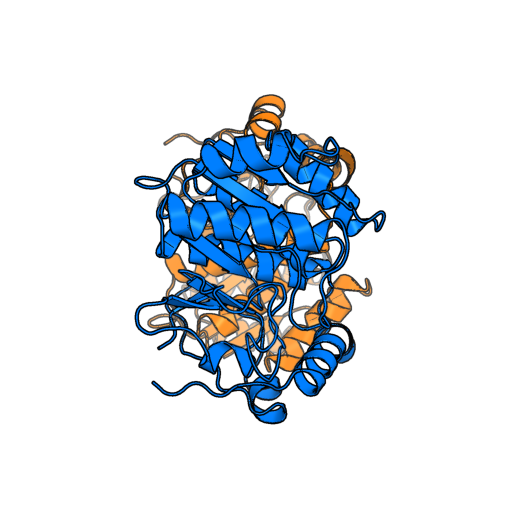56 1 97.88 110 LYS A CA 1
ATOM 842 C C . LYS A 1 110 ? 8.523 15.258 21.266 1 97.88 110 LYS A C 1
ATOM 844 O O . LYS A 1 110 ? 7.504 15.227 21.953 1 97.88 110 LYS A O 1
ATOM 849 N N . THR A 1 111 ? 9.523 16.078 21.391 1 96.31 111 THR A N 1
ATOM 850 C CA . THR A 1 111 ? 9.461 17.078 22.453 1 96.31 111 THR A CA 1
ATOM 851 C C . THR A 1 111 ? 9.883 18.438 21.938 1 96.31 111 THR A C 1
ATOM 853 O O . THR A 1 111 ? 10.633 18.531 20.953 1 96.31 111 THR A O 1
ATOM 856 N N . ASP A 1 112 ? 9.258 19.391 22.609 1 95.5 112 ASP A N 1
ATOM 857 C CA . ASP A 1 112 ? 9.578 20.781 22.297 1 95.5 112 ASP A CA 1
ATOM 858 C C . ASP A 1 112 ? 9.609 21.641 23.547 1 95.5 112 ASP A C 1
ATOM 860 O O . ASP A 1 112 ? 9.117 21.234 24.609 1 95.5 112 ASP A O 1
ATOM 864 N N . ASP A 1 113 ? 10.406 22.828 23.5 1 96.5 113 ASP A N 1
ATOM 865 C CA . ASP A 1 113 ? 10.391 23.75 24.625 1 96.5 113 ASP A CA 1
ATOM 866 C C . ASP A 1 113 ? 9.141 24.625 24.609 1 96.5 113 ASP A C 1
ATOM 868 O O . ASP A 1 113 ? 8.305 24.5 23.703 1 96.5 113 ASP A O 1
ATOM 872 N N . GLU A 1 114 ? 8.922 25.375 25.531 1 95 114 GLU A N 1
ATOM 873 C CA . GLU A 1 114 ? 7.711 26.188 25.688 1 95 114 GLU A CA 1
ATOM 874 C C . GLU A 1 114 ? 7.57 27.188 24.562 1 95 114 GLU A C 1
ATOM 876 O O . GLU A 1 114 ? 6.465 27.641 24.25 1 95 114 GLU A O 1
ATOM 881 N N . GLN A 1 115 ? 8.664 27.469 23.953 1 97 115 GLN A N 1
ATOM 882 C CA . GLN A 1 115 ? 8.648 28.453 22.875 1 97 115 GLN A CA 1
ATOM 883 C C . GLN A 1 115 ? 8.508 27.781 21.516 1 97 115 GLN A C 1
ATOM 885 O O . GLN A 1 115 ? 8.492 28.453 20.484 1 97 115 GLN A O 1
ATOM 890 N N . PHE A 1 116 ? 8.344 26.5 21.5 1 98.06 116 PHE A N 1
ATOM 891 C CA . PHE A 1 116 ? 8.195 25.719 20.281 1 98.06 116 PHE A CA 1
ATOM 892 C C . PHE A 1 116 ? 9.344 26 19.328 1 98.06 116 PHE A C 1
ATOM 894 O O . PHE A 1 116 ? 9.133 26.188 18.125 1 98.06 116 PHE A O 1
ATOM 901 N N . THR A 1 117 ? 10.547 25.969 19.859 1 98.38 117 THR A N 1
ATOM 902 C CA . THR A 1 117 ? 11.734 26.359 19.094 1 98.38 117 THR A CA 1
ATOM 903 C C . THR A 1 117 ? 12.016 25.344 17.984 1 98.38 117 THR A C 1
ATOM 905 O O . THR A 1 117 ? 12.344 25.734 16.859 1 98.38 117 THR A O 1
ATOM 908 N N . GLN A 1 118 ? 11.93 24.062 18.297 1 97.94 118 GLN A N 1
ATOM 909 C CA . GLN A 1 118 ? 12.172 23.047 17.281 1 97.94 118 GLN A CA 1
ATOM 910 C C . GLN A 1 118 ? 11.148 23.125 16.156 1 97.94 118 GLN A C 1
ATOM 912 O O . GLN A 1 118 ? 11.516 23.062 14.977 1 97.94 118 GLN A O 1
ATOM 917 N N . LEU A 1 119 ? 9.93 23.25 16.547 1 98.62 119 LEU A N 1
ATOM 918 C CA . LEU A 1 119 ? 8.875 23.359 15.539 1 98.62 119 LEU A CA 1
ATOM 919 C C . LEU A 1 119 ? 9.117 24.547 14.625 1 98.62 119 LEU A C 1
ATOM 921 O O . LEU A 1 119 ? 9.109 24.406 13.398 1 98.62 119 LEU A O 1
ATOM 925 N N . LYS A 1 120 ? 9.281 25.719 15.258 1 98.56 120 LYS A N 1
ATOM 926 C CA . LYS A 1 120 ? 9.469 26.953 14.5 1 98.56 120 LYS A CA 1
ATOM 927 C C . LYS A 1 120 ? 10.648 26.828 13.531 1 98.56 120 LYS A C 1
ATOM 929 O O . LYS A 1 120 ? 10.555 27.234 12.375 1 98.56 120 LYS A O 1
ATOM 934 N N . THR A 1 121 ? 11.719 26.281 13.992 1 98.12 121 THR A N 1
ATOM 935 C CA . THR A 1 121 ? 12.906 26.078 13.164 1 98.12 121 THR A CA 1
ATOM 936 C C . THR A 1 121 ? 12.586 25.203 11.961 1 98.12 121 THR A C 1
ATOM 938 O O . THR A 1 121 ? 12.938 25.547 10.828 1 98.12 121 THR A O 1
ATOM 941 N N . GLN A 1 122 ? 11.891 24.125 12.18 1 98.06 122 GLN A N 1
ATOM 942 C CA . GLN A 1 122 ? 11.594 23.188 11.102 1 98.06 122 GLN A CA 1
ATOM 943 C C . GLN A 1 122 ? 10.578 23.781 10.125 1 98.06 122 GLN A C 1
ATOM 945 O O . GLN A 1 122 ? 10.68 23.578 8.914 1 98.06 122 GLN A O 1
ATOM 950 N N . LEU A 1 123 ? 9.578 24.453 10.648 1 98.56 123 LEU A N 1
ATOM 951 C CA . LEU A 1 123 ? 8.602 25.125 9.789 1 98.56 123 LEU A CA 1
ATOM 952 C C . LEU A 1 123 ? 9.289 26.109 8.859 1 98.56 123 LEU A C 1
ATOM 954 O O . LEU A 1 123 ? 8.977 26.172 7.668 1 98.56 123 LEU A O 1
ATOM 958 N N . HIS A 1 124 ? 10.203 26.875 9.391 1 97.5 124 HIS A N 1
ATOM 959 C CA . HIS A 1 124 ? 10.914 27.875 8.609 1 97.5 124 HIS A CA 1
ATOM 960 C C . HIS A 1 124 ? 11.789 27.219 7.543 1 97.5 124 HIS A C 1
ATOM 962 O O . HIS A 1 124 ? 11.922 27.75 6.434 1 97.5 124 HIS A O 1
ATOM 968 N N . HIS A 1 125 ? 12.336 26.141 7.844 1 96.19 125 HIS A N 1
ATOM 969 C CA . HIS A 1 125 ? 13.281 25.469 6.961 1 96.19 125 HIS A CA 1
ATOM 970 C C . HIS A 1 125 ? 12.555 24.688 5.875 1 96.19 125 HIS A C 1
ATOM 972 O O . HIS A 1 125 ? 13.164 24.312 4.871 1 96.19 125 HIS A O 1
ATOM 978 N N . SER A 1 126 ? 11.289 24.391 6.074 1 96.88 126 SER A N 1
ATOM 979 C CA . SER A 1 126 ? 10.562 23.484 5.18 1 96.88 126 SER A CA 1
ATOM 980 C C . SER A 1 126 ? 9.781 24.266 4.129 1 96.88 126 SER A C 1
ATOM 982 O O . SER A 1 126 ? 9.258 25.344 4.414 1 96.88 126 SER A O 1
ATOM 984 N N . ASP A 1 127 ? 9.734 23.703 2.93 1 95.5 127 ASP A N 1
ATOM 985 C CA . ASP A 1 127 ? 8.898 24.266 1.87 1 95.5 127 ASP A CA 1
ATOM 986 C C . ASP A 1 127 ? 7.477 23.719 1.947 1 95.5 127 ASP A C 1
ATOM 988 O O . ASP A 1 127 ? 6.52 24.391 1.556 1 95.5 127 ASP A O 1
ATOM 992 N N . LEU A 1 128 ? 7.422 22.469 2.385 1 98.56 128 LEU A N 1
ATOM 993 C CA . LEU A 1 128 ? 6.156 21.75 2.467 1 98.56 128 LEU A CA 1
ATOM 994 C C . LEU A 1 128 ? 5.84 21.375 3.908 1 98.56 128 LEU A C 1
ATOM 996 O O . LEU A 1 128 ? 6.723 20.922 4.645 1 98.56 128 LEU A O 1
ATOM 1000 N N . ILE A 1 129 ? 4.625 21.625 4.281 1 98.88 129 ILE A N 1
ATOM 1001 C CA . ILE A 1 129 ? 4.117 21.203 5.582 1 98.88 129 ILE A CA 1
ATOM 1002 C C . ILE A 1 129 ? 2.934 20.25 5.395 1 98.88 129 ILE A C 1
ATOM 1004 O O . ILE A 1 129 ? 1.929 20.625 4.781 1 98.88 129 ILE A O 1
ATOM 1008 N N . VAL A 1 130 ? 3.098 19.031 5.871 1 98.94 130 VAL A N 1
ATOM 1009 C CA . VAL A 1 130 ? 1.983 18.094 5.863 1 98.94 130 VAL A CA 1
ATOM 1010 C C . VAL A 1 130 ? 1.268 18.125 7.211 1 98.94 130 VAL A C 1
ATOM 1012 O O . VAL A 1 130 ? 1.852 17.766 8.242 1 98.94 130 VAL A O 1
ATOM 1015 N N . ASP A 1 131 ? 0.072 18.562 7.184 1 98.94 131 ASP A N 1
ATOM 1016 C CA . ASP A 1 131 ? -0.776 18.609 8.375 1 98.94 131 ASP A CA 1
ATOM 1017 C C . ASP A 1 131 ? -1.507 17.281 8.562 1 98.94 131 ASP A C 1
ATOM 1019 O O . ASP A 1 131 ? -2.576 17.062 7.988 1 98.94 131 ASP A O 1
ATOM 1023 N N . ALA A 1 132 ? -0.973 16.438 9.398 1 98.94 132 ALA A N 1
ATOM 1024 C CA . ALA A 1 132 ? -1.584 15.164 9.766 1 98.94 132 ALA A CA 1
ATOM 1025 C C . ALA A 1 132 ? -1.927 15.125 11.25 1 98.94 132 ALA A C 1
ATOM 1027 O O . ALA A 1 132 ? -1.857 14.062 11.883 1 98.94 132 ALA A O 1
ATOM 1028 N N . LEU A 1 133 ? -2.256 16.234 11.828 1 98.69 133 LEU A N 1
ATOM 1029 C CA . LEU A 1 133 ? -2.543 16.312 13.258 1 98.69 133 LEU A CA 1
ATOM 1030 C C . LEU A 1 133 ? -3.889 15.672 13.578 1 98.69 133 LEU A C 1
ATOM 1032 O O . LEU A 1 133 ? -3.953 14.703 14.344 1 98.69 133 LEU A O 1
ATOM 1036 N N . PHE A 1 134 ? -4.973 16.25 12.93 1 97.81 134 PHE A N 1
ATOM 1037 C CA . PHE A 1 134 ? -6.305 15.75 13.25 1 97.81 134 PHE A CA 1
ATOM 1038 C C . PHE A 1 134 ? -7.117 15.516 11.984 1 97.81 134 PHE A C 1
ATOM 1040 O O . PHE A 1 134 ? -7.031 16.297 11.031 1 97.81 134 PHE A O 1
ATOM 1047 N N . GLY A 1 135 ? -7.875 14.477 12.016 1 96.19 135 GLY A N 1
ATOM 1048 C CA . GLY A 1 135 ? -8.758 14.133 10.914 1 96.19 135 GLY A CA 1
ATOM 1049 C C . GLY A 1 135 ? -10.227 14.312 11.258 1 96.19 135 GLY A C 1
ATOM 1050 O O . GLY A 1 135 ? -10.594 15.203 12.023 1 96.19 135 GLY A O 1
ATOM 1051 N N . PHE A 1 136 ? -11.016 13.531 10.68 1 94.62 136 PHE A N 1
ATOM 1052 C CA . PHE A 1 136 ? -12.453 13.734 10.672 1 94.62 136 PHE A CA 1
ATOM 1053 C C . PHE A 1 136 ? -13.047 13.453 12.047 1 94.62 136 PHE A C 1
ATOM 1055 O O . PHE A 1 136 ? -14.195 13.82 12.32 1 94.62 136 PHE A O 1
ATOM 1062 N N . SER A 1 137 ? -12.344 12.805 12.938 1 92.06 137 SER A N 1
ATOM 1063 C CA . SER A 1 137 ? -12.906 12.461 14.234 1 92.06 137 SER A CA 1
ATOM 1064 C C . SER A 1 137 ? -12.664 13.57 15.258 1 92.06 137 SER A C 1
ATOM 1066 O O . SER A 1 137 ? -13.133 13.492 16.391 1 92.06 137 SER A O 1
ATOM 1068 N N . PHE A 1 138 ? -12 14.602 14.812 1 90.19 138 PHE A N 1
ATOM 1069 C CA . PHE A 1 138 ? -11.664 15.688 15.719 1 90.19 138 PHE A CA 1
ATOM 1070 C C . PHE A 1 138 ? -12.844 16.625 15.898 1 90.19 138 PHE A C 1
ATOM 1072 O O . PHE A 1 138 ? -13.586 16.891 14.945 1 90.19 138 PHE A O 1
ATOM 1079 N N . HIS A 1 139 ? -12.828 17.125 17.156 1 90.44 139 HIS A N 1
ATOM 1080 C CA . HIS A 1 139 ? -13.82 18.156 17.484 1 90.44 139 HIS A CA 1
ATOM 1081 C C . HIS A 1 139 ? -13.148 19.391 18.062 1 90.44 139 HIS A C 1
ATOM 1083 O O . HIS A 1 139 ? -12.445 19.312 19.078 1 90.44 139 HIS A O 1
ATOM 1089 N N . PRO A 1 140 ? -13.422 20.562 17.422 1 91.25 140 PRO A N 1
ATOM 1090 C CA . PRO A 1 140 ? -12.867 21.797 17.953 1 91.25 140 PRO A CA 1
ATOM 1091 C C . PRO A 1 140 ? -13.383 22.125 19.344 1 91.25 140 PRO A C 1
ATOM 1093 O O . PRO A 1 140 ? -14.445 21.656 19.75 1 91.25 140 PRO A O 1
ATOM 1096 N N . PRO A 1 141 ? -12.711 22.938 20.156 1 93.5 141 PRO A N 1
ATOM 1097 C CA . PRO A 1 141 ? -11.484 23.672 19.828 1 93.5 141 PRO A CA 1
ATOM 1098 C C . PRO A 1 141 ? -10.227 22.828 20 1 93.5 141 PRO A C 1
ATOM 1100 O O . PRO A 1 141 ? -10.266 21.797 20.672 1 93.5 141 PRO A O 1
ATOM 1103 N N . MET A 1 142 ? -9.164 23.266 19.312 1 94.94 142 MET A N 1
ATOM 1104 C CA . MET A 1 142 ? -7.863 22.656 19.531 1 94.94 142 MET A CA 1
ATOM 1105 C C . MET A 1 142 ? -7.273 23.078 20.875 1 94.94 142 MET A C 1
ATOM 1107 O O . MET A 1 142 ? -7.359 24.25 21.25 1 94.94 142 MET A O 1
ATOM 1111 N N . ARG A 1 143 ? -6.711 22.141 21.531 1 95.5 143 ARG A N 1
ATOM 1112 C CA . ARG A 1 143 ? -6.082 22.391 22.812 1 95.5 143 ARG A CA 1
ATOM 1113 C C . ARG A 1 143 ? -4.562 22.281 22.719 1 95.5 143 ARG A C 1
ATOM 1115 O O . ARG A 1 143 ? -4.035 21.812 21.719 1 95.5 143 ARG A O 1
ATOM 1122 N N . ALA A 1 144 ? -3.912 22.703 23.859 1 95.81 144 ALA A N 1
ATOM 1123 C CA . ALA A 1 144 ? -2.453 22.625 23.891 1 95.81 144 ALA A CA 1
ATOM 1124 C C . ALA A 1 144 ? -1.966 21.203 23.672 1 95.81 144 ALA A C 1
ATOM 1126 O O . ALA A 1 144 ? -2.566 20.25 24.188 1 95.81 144 ALA A O 1
ATOM 1127 N N . PRO A 1 145 ? -0.927 21.016 23.078 1 97.69 145 PRO A N 1
ATOM 1128 C CA . PRO A 1 145 ? -0.08 22.016 22.422 1 97.69 145 PRO A CA 1
ATOM 1129 C C . PRO A 1 145 ? -0.504 22.297 20.984 1 97.69 145 PRO A C 1
ATOM 1131 O O . PRO A 1 145 ? 0.176 23.031 20.266 1 97.69 145 PRO A O 1
ATOM 1134 N N . PHE A 1 146 ? -1.62 21.656 20.531 1 98.06 146 PHE A N 1
ATOM 1135 C CA . PHE A 1 146 ? -1.968 21.641 19.109 1 98.06 146 PHE A CA 1
ATOM 1136 C C . PHE A 1 146 ? -2.504 23 18.672 1 98.06 146 PHE A C 1
ATOM 1138 O O . PHE A 1 146 ? -2.348 23.391 17.516 1 98.06 146 PHE A O 1
ATOM 1145 N N . ASP A 1 147 ? -3.1 23.734 19.625 1 97.31 147 ASP A N 1
ATOM 1146 C CA . ASP A 1 147 ? -3.541 25.094 19.312 1 97.31 147 ASP A CA 1
ATOM 1147 C C . ASP A 1 147 ? -2.363 25.969 18.891 1 97.31 147 ASP A C 1
ATOM 1149 O O . ASP A 1 147 ? -2.432 26.672 17.875 1 97.31 147 ASP A O 1
ATOM 1153 N N . ARG A 1 148 ? -1.234 25.859 19.578 1 97.69 148 ARG A N 1
ATOM 1154 C CA . ARG A 1 148 ? -0.043 26.641 19.266 1 97.69 148 ARG A CA 1
ATOM 1155 C C . ARG A 1 148 ? 0.627 26.125 18 1 97.69 148 ARG A C 1
ATOM 1157 O O . ARG A 1 148 ? 1.2 26.891 17.234 1 97.69 148 ARG A O 1
ATOM 1164 N N . ILE A 1 149 ? 0.592 24.859 17.766 1 98.56 149 ILE A N 1
ATOM 1165 C CA . ILE A 1 149 ? 1.19 24.266 16.578 1 98.56 149 ILE A CA 1
ATOM 1166 C C . ILE A 1 149 ? 0.502 24.797 15.328 1 98.56 149 ILE A C 1
ATOM 1168 O O . ILE A 1 149 ? 1.168 25.203 14.375 1 98.56 149 ILE A O 1
ATOM 1172 N N . ILE A 1 150 ? -0.8 24.812 15.359 1 98.31 150 ILE A N 1
ATOM 1173 C CA . ILE A 1 150 ? -1.566 25.297 14.211 1 98.31 150 ILE A CA 1
ATOM 1174 C C . ILE A 1 150 ? -1.306 26.781 14 1 98.31 150 ILE A C 1
ATOM 1176 O O . ILE A 1 150 ? -1.178 27.234 12.867 1 98.31 150 ILE A O 1
ATOM 1180 N N . GLU A 1 151 ? -1.21 27.484 15.117 1 98.19 151 GLU A N 1
ATOM 1181 C CA . GLU A 1 151 ? -0.912 28.906 15.039 1 98.19 151 GLU A CA 1
ATOM 1182 C C . GLU A 1 151 ? 0.413 29.156 14.32 1 98.19 151 GLU A C 1
ATOM 1184 O O . GLU A 1 151 ? 0.49 29.984 13.422 1 98.19 151 GLU A O 1
ATOM 1189 N N . GLU A 1 152 ? 1.455 28.469 14.688 1 98.56 152 GLU A N 1
ATOM 1190 C CA . GLU A 1 152 ? 2.771 28.625 14.078 1 98.56 152 GLU A CA 1
ATOM 1191 C C . GLU A 1 152 ? 2.756 28.188 12.617 1 98.56 152 GLU A C 1
ATOM 1193 O O . GLU A 1 152 ? 3.414 28.797 11.773 1 98.56 152 GLU A O 1
ATOM 1198 N N . MET A 1 153 ? 2.027 27.109 12.328 1 98.69 153 MET A N 1
ATOM 1199 C CA . MET A 1 153 ? 1.894 26.625 10.953 1 98.69 153 MET A CA 1
ATOM 1200 C C . MET A 1 153 ? 1.266 27.703 10.062 1 98.69 153 MET A C 1
ATOM 1202 O O . MET A 1 153 ? 1.775 27.984 8.977 1 98.69 153 MET A O 1
ATOM 1206 N N . LEU A 1 154 ? 0.2 28.297 10.539 1 98.38 154 LEU A N 1
ATOM 1207 C CA . LEU A 1 154 ? -0.518 29.297 9.758 1 98.38 154 LEU A CA 1
ATOM 1208 C C . LEU A 1 154 ? 0.313 30.562 9.602 1 98.38 154 LEU A C 1
ATOM 1210 O O . LEU A 1 154 ? 0.239 31.25 8.578 1 98.38 154 LEU A O 1
ATOM 1214 N N . LYS A 1 155 ? 1.065 30.875 10.617 1 98.19 155 LYS A N 1
ATOM 1215 C CA . LYS A 1 155 ? 1.942 32.031 10.555 1 98.19 155 LYS A CA 1
ATOM 1216 C C . LYS A 1 155 ? 2.934 31.922 9.398 1 98.19 155 LYS A C 1
ATOM 1218 O O . LYS A 1 155 ? 3.088 32.844 8.609 1 98.19 155 LYS A O 1
ATOM 1223 N N . VAL A 1 156 ? 3.57 30.766 9.211 1 98.19 156 VAL A N 1
ATOM 1224 C CA . VAL A 1 156 ? 4.57 30.609 8.164 1 98.19 156 VAL A CA 1
ATOM 1225 C C . VAL A 1 156 ? 3.885 30.5 6.805 1 98.19 156 VAL A C 1
ATOM 1227 O O . VAL A 1 156 ? 4.461 30.859 5.777 1 98.19 156 VAL A O 1
ATOM 1230 N N . GLN A 1 157 ? 2.666 29.938 6.805 1 97.81 157 GLN A N 1
ATOM 1231 C CA . GLN A 1 157 ? 1.905 29.953 5.562 1 97.81 157 GLN A CA 1
ATOM 1232 C C . GLN A 1 157 ? 1.676 31.375 5.078 1 97.81 157 GLN A C 1
ATOM 1234 O O . GLN A 1 157 ? 1.936 31.703 3.914 1 97.81 157 GLN A O 1
ATOM 1239 N N . SER A 1 158 ? 1.194 32.219 5.945 1 97.56 158 SER A N 1
ATOM 1240 C CA . SER A 1 158 ? 0.817 33.594 5.594 1 97.56 158 SER A CA 1
ATOM 1241 C C . SER A 1 158 ? 2.047 34.469 5.348 1 97.56 158 SER A C 1
ATOM 1243 O O . SER A 1 158 ? 2.084 35.25 4.395 1 97.56 158 SER A O 1
ATOM 1245 N N . GLU A 1 159 ? 3.053 34.281 6.129 1 97.75 159 GLU A N 1
ATOM 1246 C CA . GLU A 1 159 ? 4.188 35.219 6.109 1 97.75 159 GLU A CA 1
ATOM 1247 C C . GLU A 1 159 ? 5.25 34.75 5.113 1 97.75 159 GLU A C 1
ATOM 1249 O O . GLU A 1 159 ? 5.984 35.562 4.559 1 97.75 159 GLU A O 1
ATOM 1254 N N . GLU A 1 160 ? 5.32 33.438 4.898 1 97.31 160 GLU A N 1
ATOM 1255 C CA . GLU A 1 160 ? 6.438 32.906 4.121 1 97.31 160 GLU A CA 1
ATOM 1256 C C . GLU A 1 160 ? 5.949 32.156 2.898 1 97.31 160 GLU A C 1
ATOM 1258 O O . GLU A 1 160 ? 6.754 31.672 2.09 1 97.31 160 GLU A O 1
ATOM 1263 N N . GLY A 1 161 ? 4.688 31.969 2.797 1 96.5 161 GLY A N 1
ATOM 1264 C CA . GLY A 1 161 ? 4.117 31.312 1.626 1 96.5 161 GLY A CA 1
ATOM 1265 C C . GLY A 1 161 ? 4.348 29.812 1.604 1 96.5 161 GLY A C 1
ATOM 1266 O O . GLY A 1 161 ? 4.402 29.203 0.534 1 96.5 161 GLY A O 1
ATOM 1267 N N . LYS A 1 162 ? 4.547 29.234 2.803 1 97.5 162 LYS A N 1
ATOM 1268 C CA . LYS A 1 162 ? 4.746 27.797 2.885 1 97.5 162 LYS A CA 1
ATOM 1269 C C . LYS A 1 162 ? 3.51 27.047 2.402 1 97.5 162 LYS A C 1
ATOM 1271 O O . LYS A 1 162 ? 2.381 27.469 2.645 1 97.5 162 LYS A O 1
ATOM 1276 N N . LYS A 1 163 ? 3.732 25.922 1.708 1 98.44 163 LYS A N 1
ATOM 1277 C CA . LYS A 1 163 ? 2.639 25.109 1.186 1 98.44 163 LYS A CA 1
ATOM 1278 C C . LYS A 1 163 ? 2.186 24.078 2.211 1 98.44 163 LYS A C 1
ATOM 1280 O O . LYS A 1 163 ? 2.994 23.281 2.703 1 98.44 163 LYS A O 1
ATOM 1285 N N . ILE A 1 164 ? 0.904 24.094 2.504 1 98.81 164 ILE A N 1
ATOM 1286 C CA . ILE A 1 164 ? 0.362 23.156 3.475 1 98.81 164 ILE A CA 1
ATOM 1287 C C . ILE A 1 164 ? -0.499 22.109 2.76 1 98.81 164 ILE A C 1
ATOM 1289 O O . ILE A 1 164 ? -1.352 22.469 1.94 1 98.81 164 ILE A O 1
ATOM 1293 N N . ILE A 1 165 ? -0.225 20.859 3.016 1 98.94 165 ILE A N 1
ATOM 1294 C CA . ILE A 1 165 ? -1.047 19.734 2.594 1 98.94 165 ILE A CA 1
ATOM 1295 C C . ILE A 1 165 ? -1.803 19.156 3.793 1 98.94 165 ILE A C 1
ATOM 1297 O O . ILE A 1 165 ? -1.192 18.641 4.734 1 98.94 165 ILE A O 1
ATOM 1301 N N . ALA A 1 166 ? -3.092 19.234 3.752 1 98.94 166 ALA A N 1
ATOM 1302 C CA . ALA A 1 166 ? -3.902 18.719 4.852 1 98.94 166 ALA A CA 1
ATOM 1303 C C . ALA A 1 166 ? -4.348 17.297 4.578 1 98.94 166 ALA A C 1
ATOM 1305 O O . ALA A 1 166 ? -4.863 16.984 3.5 1 98.94 166 ALA A O 1
ATOM 1306 N N . VAL A 1 167 ? -4.188 16.438 5.582 1 98.88 167 VAL A N 1
ATOM 1307 C CA . VAL A 1 167 ? -4.574 15.031 5.48 1 98.88 167 VAL A CA 1
ATOM 1308 C C . VAL A 1 167 ? -5.977 14.836 6.051 1 98.88 167 VAL A C 1
ATOM 1310 O O . VAL A 1 167 ? -6.234 15.18 7.207 1 98.88 167 VAL A O 1
ATOM 1313 N N . ASP A 1 168 ? -6.883 14.328 5.309 1 98.56 168 ASP A N 1
ATOM 1314 C CA . ASP A 1 168 ? -8.266 13.977 5.629 1 98.56 168 ASP A CA 1
ATOM 1315 C C . ASP A 1 168 ? -9.117 15.227 5.84 1 98.56 168 ASP A C 1
ATOM 1317 O O . ASP A 1 168 ? -10.094 15.445 5.125 1 98.56 168 ASP A O 1
ATOM 1321 N N . ILE A 1 169 ? -8.742 16.031 6.797 1 98.25 169 ILE A N 1
ATOM 1322 C CA . ILE A 1 169 ? -9.367 17.312 7.152 1 98.25 169 ILE A CA 1
ATOM 1323 C C . ILE A 1 169 ? -8.297 18.312 7.555 1 98.25 169 ILE A C 1
ATOM 1325 O O . ILE A 1 169 ? -7.355 17.969 8.273 1 98.25 169 ILE A O 1
ATOM 1329 N N . PRO A 1 170 ? -8.406 19.594 7.023 1 98.62 170 PRO A N 1
ATOM 1330 C CA . PRO A 1 170 ? -7.523 20.578 7.656 1 98.62 170 PRO A CA 1
ATOM 1331 C C . PRO A 1 170 ? -7.695 20.625 9.172 1 98.62 170 PRO A C 1
ATOM 1333 O O . PRO A 1 170 ? -8.805 20.844 9.664 1 98.62 170 PRO A O 1
ATOM 1336 N N . SER A 1 171 ? -6.633 20.422 9.922 1 98.56 171 SER A N 1
ATOM 1337 C CA . SER A 1 171 ? -6.727 20.281 11.367 1 98.56 171 SER A CA 1
ATOM 1338 C C . SER A 1 171 ? -7.383 21.516 12 1 98.56 171 SER A C 1
ATOM 1340 O O . SER A 1 171 ? -7.016 22.641 11.695 1 98.56 171 SER A O 1
ATOM 1342 N N . GLY A 1 172 ? -8.398 21.266 12.883 1 97.19 172 GLY A N 1
ATOM 1343 C CA . GLY A 1 172 ? -9.109 22.328 13.578 1 97.19 172 GLY A CA 1
ATOM 1344 C C . GLY A 1 172 ? -10.414 22.719 12.906 1 97.19 172 GLY A C 1
ATOM 1345 O O . GLY A 1 172 ? -11.258 23.375 13.516 1 97.19 172 GLY A O 1
ATOM 1346 N N . TRP A 1 173 ? -10.523 22.297 11.586 1 97.75 173 TRP A N 1
ATOM 1347 C CA . TRP A 1 173 ? -11.797 22.531 10.922 1 97.75 173 TRP A CA 1
ATOM 1348 C C . TRP A 1 173 ? -12.898 21.672 11.539 1 97.75 173 TRP A C 1
ATOM 1350 O O . TRP A 1 173 ? -12.648 20.547 11.953 1 97.75 173 TRP A O 1
ATOM 1360 N N . ASP A 1 174 ? -14.102 22.281 11.586 1 96.31 174 ASP A N 1
ATOM 1361 C CA . ASP A 1 174 ? -15.266 21.422 11.766 1 96.31 174 ASP A CA 1
ATOM 1362 C C . ASP A 1 174 ? -15.484 20.531 10.547 1 96.31 174 ASP A C 1
ATOM 1364 O O . ASP A 1 174 ? -15.469 21 9.414 1 96.31 174 ASP A O 1
ATOM 1368 N N . VAL A 1 175 ? -15.703 19.312 10.734 1 96.44 175 VAL A N 1
ATOM 1369 C CA . VAL A 1 175 ? -15.742 18.328 9.664 1 96.44 175 VAL A CA 1
ATOM 1370 C C . VAL A 1 175 ? -16.922 18.625 8.734 1 96.44 175 VAL A C 1
ATOM 1372 O O . VAL A 1 175 ? -16.844 18.359 7.535 1 96.44 175 VAL A O 1
ATOM 1375 N N . ASN A 1 176 ? -17.938 19.156 9.297 1 95.62 176 ASN A N 1
ATOM 1376 C CA . ASN A 1 176 ? -19.141 19.422 8.508 1 95.62 176 ASN A CA 1
ATOM 1377 C C . ASN A 1 176 ? -19.203 20.875 8.031 1 95.62 176 ASN A C 1
ATOM 1379 O O . ASN A 1 176 ? -19.609 21.141 6.902 1 95.62 176 ASN A O 1
ATOM 1383 N N . GLU A 1 177 ? -18.656 21.766 8.82 1 95.62 177 GLU A N 1
ATOM 1384 C CA . GLU A 1 177 ? -18.938 23.188 8.562 1 95.62 177 GLU A CA 1
ATOM 1385 C C . GLU A 1 177 ? -17.688 23.906 8.062 1 95.62 177 GLU A C 1
ATOM 1387 O O . GLU A 1 177 ? -17.766 25.031 7.566 1 95.62 177 GLU A O 1
ATOM 1392 N N . GLY A 1 178 ? -16.516 23.281 8.148 1 96.31 178 GLY A N 1
ATOM 1393 C CA . GLY A 1 178 ? -15.297 23.953 7.738 1 96.31 178 GLY A CA 1
ATOM 1394 C C . GLY A 1 178 ? -14.711 24.844 8.812 1 96.31 178 GLY A C 1
ATOM 1395 O O . GLY A 1 178 ? -14.805 24.531 10 1 96.31 178 GLY A O 1
ATOM 1396 N N . PRO A 1 179 ? -13.977 25.797 8.383 1 96.31 179 PRO A N 1
ATOM 1397 C CA . PRO A 1 179 ? -13.312 26.656 9.367 1 96.31 179 PRO A CA 1
ATOM 1398 C C . PRO A 1 179 ? -14.289 27.625 10.055 1 96.31 179 PRO A C 1
ATOM 1400 O O . PRO A 1 179 ? -14.336 28.812 9.711 1 96.31 179 PRO A O 1
ATOM 1403 N N . ASN A 1 180 ? -14.898 27.141 11.117 1 94 180 ASN A N 1
ATOM 1404 C CA . ASN A 1 180 ? -15.992 27.891 11.719 1 94 180 ASN A CA 1
ATOM 1405 C C . ASN A 1 180 ? -15.602 28.438 13.094 1 94 180 ASN A C 1
ATOM 1407 O O . ASN A 1 180 ? -16.469 28.703 13.93 1 94 180 ASN A O 1
ATOM 1411 N N . ASN A 1 181 ? -14.32 28.422 13.398 1 94.56 181 ASN A N 1
ATOM 1412 C CA . ASN A 1 181 ? -13.836 28.984 14.648 1 94.56 181 ASN A CA 1
ATOM 1413 C C . ASN A 1 181 ? -12.617 29.875 14.43 1 94.56 181 ASN A C 1
ATOM 1415 O O . ASN A 1 181 ? -11.992 29.828 13.367 1 94.56 181 ASN A O 1
ATOM 1419 N N . GLU A 1 182 ? -12.234 30.625 15.414 1 95.31 182 GLU A N 1
ATOM 1420 C CA . GLU A 1 182 ? -11.211 31.656 15.297 1 95.31 182 GLU A CA 1
ATOM 1421 C C . GLU A 1 182 ? -9.82 31.031 15.117 1 95.31 182 GLU A C 1
ATOM 1423 O O . GLU A 1 182 ? -8.961 31.625 14.453 1 95.31 182 GLU A O 1
ATOM 1428 N N . GLN A 1 183 ? -9.547 29.906 15.609 1 96.06 183 GLN A N 1
ATOM 1429 C CA . GLN A 1 183 ? -8.227 29.281 15.602 1 96.06 183 GLN A CA 1
ATOM 1430 C C . GLN A 1 183 ? -7.781 28.938 14.18 1 96.06 183 GLN A C 1
ATOM 1432 O O . GLN A 1 183 ? -6.586 28.875 13.898 1 96.06 183 GLN A O 1
ATOM 1437 N N . VAL A 1 184 ? -8.844 28.719 13.305 1 97.5 184 VAL A N 1
ATOM 1438 C CA . VAL A 1 184 ? -8.5 28.25 11.961 1 97.5 184 VAL A CA 1
ATOM 1439 C C . VAL A 1 184 ? -9.258 29.078 10.922 1 97.5 184 VAL A C 1
ATOM 1441 O O . VAL A 1 184 ? -9.492 28.594 9.805 1 97.5 184 VAL A O 1
ATOM 1444 N N . ALA A 1 185 ? -9.719 30.25 11.25 1 95.81 185 ALA A N 1
ATOM 1445 C CA . ALA A 1 185 ? -10.547 31.094 10.383 1 95.81 185 ALA A CA 1
ATOM 1446 C C . ALA A 1 185 ? -9.844 31.375 9.062 1 95.81 185 ALA A C 1
ATOM 1448 O O . ALA A 1 185 ? -10.492 31.453 8.008 1 95.81 185 ALA A O 1
ATOM 1449 N N . ASP A 1 186 ? -8.523 31.5 9.109 1 95.38 186 ASP A N 1
ATOM 1450 C CA . ASP A 1 186 ? -7.762 31.875 7.922 1 95.38 186 ASP A CA 1
ATOM 1451 C C . ASP A 1 186 ? -7.039 30.672 7.332 1 95.38 186 ASP A C 1
ATOM 1453 O O . ASP A 1 186 ? -6.246 30.812 6.398 1 95.38 186 ASP A O 1
ATOM 1457 N N . TYR A 1 187 ? -7.25 29.5 7.895 1 98.19 187 TYR A N 1
ATOM 1458 C CA . TYR A 1 187 ? -6.551 28.297 7.445 1 98.19 187 TYR A CA 1
ATOM 1459 C C . TYR A 1 187 ? -7.102 27.812 6.113 1 98.19 187 TYR A C 1
ATOM 1461 O O . TYR A 1 187 ? -8.258 27.391 6.027 1 98.19 187 TYR A O 1
ATOM 1469 N N . GLN A 1 188 ? -6.344 27.875 5.102 1 98.5 188 GLN A N 1
ATOM 1470 C CA . GLN A 1 188 ? -6.617 27.297 3.793 1 98.5 188 GLN A CA 1
ATOM 1471 C C . GLN A 1 188 ? -5.406 26.516 3.271 1 98.5 188 GLN A C 1
ATOM 1473 O O . GLN A 1 188 ? -4.391 27.125 2.914 1 98.5 188 GLN A O 1
ATOM 1478 N N . PRO A 1 189 ? -5.523 25.219 3.217 1 98.69 189 PRO A N 1
ATOM 1479 C CA . PRO A 1 189 ? -4.391 24.453 2.699 1 98.69 189 PRO A CA 1
ATOM 1480 C C . PRO A 1 189 ? -4.215 24.594 1.189 1 98.69 189 PRO A C 1
ATOM 1482 O O . PRO A 1 189 ? -5.176 24.906 0.48 1 98.69 189 PRO A O 1
ATOM 1485 N N . GLU A 1 190 ? -2.994 24.422 0.729 1 98.44 190 GLU A N 1
ATOM 1486 C CA . GLU A 1 190 ? -2.756 24.375 -0.71 1 98.44 190 GLU A CA 1
ATOM 1487 C C . GLU A 1 190 ? -3.322 23.094 -1.312 1 98.44 190 GLU A C 1
ATOM 1489 O O . GLU A 1 190 ? -3.752 23.078 -2.467 1 98.44 190 GLU A O 1
ATOM 1494 N N . VAL A 1 191 ? -3.281 22.016 -0.546 1 98.75 191 VAL A N 1
ATOM 1495 C CA . VAL A 1 191 ? -3.779 20.703 -0.959 1 98.75 191 VAL A CA 1
ATOM 1496 C C . VAL A 1 191 ? -4.574 20.078 0.181 1 98.75 191 VAL A C 1
ATOM 1498 O O . VAL A 1 191 ? -4.152 20.125 1.339 1 98.75 191 VAL A O 1
ATOM 1501 N N . LEU A 1 192 ? -5.715 19.547 -0.105 1 98.81 192 LEU A N 1
ATOM 1502 C CA . LEU A 1 192 ? -6.418 18.625 0.77 1 98.81 192 LEU A CA 1
ATOM 1503 C C . LEU A 1 192 ? -6.395 17.203 0.191 1 98.81 192 LEU A C 1
ATOM 1505 O O . LEU A 1 192 ? -6.672 17.016 -0.994 1 98.81 192 LEU A O 1
ATOM 1509 N N . VAL A 1 193 ? -5.973 16.25 0.96 1 98.81 193 VAL A N 1
ATOM 1510 C CA . VAL A 1 193 ? -6.125 14.844 0.612 1 98.81 193 VAL A CA 1
ATOM 1511 C C . VAL A 1 193 ? -7.246 14.227 1.443 1 98.81 193 VAL A C 1
ATOM 1513 O O . VAL A 1 193 ? -7.043 13.875 2.609 1 98.81 193 VAL A O 1
ATOM 1516 N N . SER A 1 194 ? -8.375 14.109 0.833 1 98.38 194 SER A N 1
ATOM 1517 C CA . SER A 1 194 ? -9.469 13.414 1.501 1 98.38 194 SER A CA 1
ATOM 1518 C C . SER A 1 194 ? -9.258 11.906 1.495 1 98.38 194 SER A C 1
ATOM 1520 O O . SER A 1 194 ? -8.883 11.328 0.472 1 98.38 194 SER A O 1
ATOM 1522 N N . LEU A 1 195 ? -9.43 11.297 2.633 1 97.62 195 LEU A N 1
ATOM 1523 C CA . LEU A 1 195 ? -9.234 9.859 2.74 1 97.62 195 LEU A CA 1
ATOM 1524 C C . LEU A 1 195 ? -10.57 9.133 2.811 1 97.62 195 LEU A C 1
ATOM 1526 O O . LEU A 1 195 ? -11.477 9.555 3.531 1 97.62 195 LEU A O 1
ATOM 1530 N N . THR A 1 196 ? -10.688 8.016 2.121 1 95.62 196 THR A N 1
ATOM 1531 C CA . THR A 1 196 ? -11.891 7.207 1.953 1 95.62 196 THR A CA 1
ATOM 1532 C C . THR A 1 196 ? -12.945 7.965 1.146 1 95.62 196 THR A C 1
ATOM 1534 O O . THR A 1 196 ? -13.414 7.477 0.116 1 95.62 196 THR A O 1
ATOM 1537 N N . ALA A 1 197 ? -13.297 9.18 1.605 1 96.25 197 ALA A N 1
ATOM 1538 C CA . ALA A 1 197 ? -14.227 10.07 0.921 1 96.25 197 ALA A CA 1
ATOM 1539 C C . ALA A 1 197 ? -14.102 11.5 1.441 1 96.25 197 ALA A C 1
ATOM 1541 O O . ALA A 1 197 ? -13.742 11.719 2.604 1 96.25 197 ALA A O 1
ATOM 1542 N N . PRO A 1 198 ? -14.398 12.484 0.527 1 97.31 198 PRO A N 1
ATOM 1543 C CA . PRO A 1 198 ? -14.438 13.859 1.029 1 97.31 198 PRO A CA 1
ATOM 1544 C C . PRO A 1 198 ? -15.539 14.078 2.068 1 97.31 198 PRO A C 1
ATOM 1546 O O . PRO A 1 198 ? -16.609 13.492 1.964 1 97.31 198 PRO A O 1
ATOM 1549 N N . LYS A 1 199 ? -15.227 14.867 3.082 1 97.44 199 LYS A N 1
ATOM 1550 C CA . LYS A 1 199 ? -16.219 15.328 4.043 1 97.44 199 LYS A CA 1
ATOM 1551 C C . LYS A 1 199 ? -16.75 16.703 3.66 1 97.44 199 LYS A C 1
ATOM 1553 O O . LYS A 1 199 ? -16.156 17.406 2.838 1 97.44 199 LYS A O 1
ATOM 1558 N N . PRO A 1 200 ? -17.844 17.125 4.316 1 97.19 200 PRO A N 1
ATOM 1559 C CA . PRO A 1 200 ? -18.469 18.391 3.926 1 97.19 200 PRO A CA 1
ATOM 1560 C C . PRO A 1 200 ? -17.516 19.578 4.051 1 97.19 200 PRO A C 1
ATOM 1562 O O . PRO A 1 200 ? -17.594 20.531 3.277 1 97.19 200 PRO A O 1
ATOM 1565 N N . ALA A 1 201 ? -16.594 19.531 4.895 1 97 201 ALA A N 1
ATOM 1566 C CA . ALA A 1 201 ? -15.617 20.609 5.074 1 97 201 ALA A CA 1
ATOM 1567 C C . ALA A 1 201 ? -14.836 20.859 3.787 1 97 201 ALA A C 1
ATOM 1569 O O . ALA A 1 201 ? -14.367 21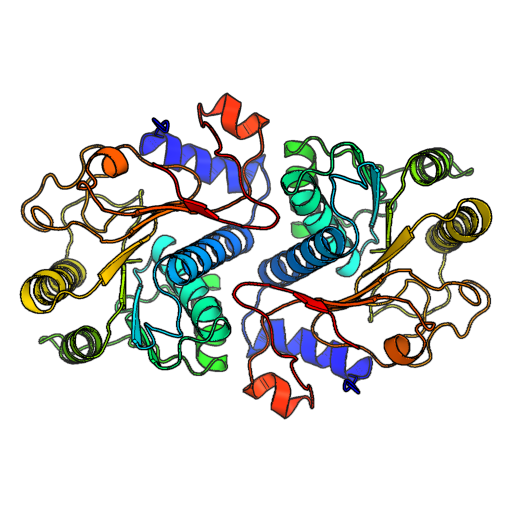.984 3.547 1 97 201 ALA A O 1
ATOM 1570 N N . ALA A 1 202 ? -14.672 19.891 2.971 1 97.5 202 ALA A N 1
ATOM 1571 C CA . ALA A 1 202 ? -13.914 20 1.726 1 97.5 202 ALA A CA 1
ATOM 1572 C C . ALA A 1 202 ? -14.562 21.016 0.783 1 97.5 202 ALA A C 1
ATOM 1574 O O . ALA A 1 202 ? -13.898 21.562 -0.096 1 97.5 202 ALA A O 1
ATOM 1575 N N . LEU A 1 203 ? -15.852 21.25 0.971 1 96.62 203 LEU A N 1
ATOM 1576 C CA . LEU A 1 203 ? -16.578 22.188 0.13 1 96.62 203 LEU A CA 1
ATOM 1577 C C . LEU A 1 203 ? -16.203 23.625 0.469 1 96.62 203 LEU A C 1
ATOM 1579 O O . LEU A 1 203 ? -16.562 24.562 -0.257 1 96.62 203 LEU A O 1
ATOM 1583 N N . LYS A 1 204 ? -15.438 23.781 1.545 1 96.94 204 LYS A N 1
ATOM 1584 C CA . LYS A 1 204 ? -15.055 25.109 2.012 1 96.94 204 LYS A CA 1
ATOM 1585 C C . LYS A 1 204 ? -13.648 25.453 1.557 1 96.94 204 LYS A C 1
ATOM 1587 O O . LYS A 1 204 ? -13.117 26.5 1.93 1 96.94 204 LYS A O 1
ATOM 1592 N N . LEU A 1 205 ? -13 24.625 0.784 1 97.31 205 LEU A N 1
ATOM 1593 C CA . LEU A 1 205 ? -11.68 24.922 0.231 1 97.31 205 LEU A CA 1
ATOM 1594 C C . LEU A 1 205 ? -11.734 26.172 -0.647 1 97.31 205 LEU A C 1
ATOM 1596 O O . LEU A 1 205 ? -12.703 26.375 -1.38 1 97.31 205 LEU A O 1
ATOM 1600 N N . LYS A 1 206 ? -10.75 26.938 -0.601 1 95.81 206 LYS A N 1
ATOM 1601 C CA . LYS A 1 206 ? -10.68 28.125 -1.454 1 95.81 206 LYS A CA 1
ATOM 1602 C C . LYS A 1 206 ? -10.43 27.734 -2.91 1 95.81 206 LYS A C 1
ATOM 1604 O O . LYS A 1 206 ? -9.898 26.672 -3.188 1 95.81 206 LYS A O 1
ATOM 1609 N N . LYS A 1 207 ? -10.805 28.672 -3.818 1 93.88 207 LYS A N 1
ATOM 1610 C CA . LYS A 1 207 ? -10.508 28.484 -5.234 1 93.88 207 LYS A CA 1
ATOM 1611 C C . LYS A 1 207 ? -9 28.375 -5.465 1 93.88 207 LYS A C 1
ATOM 1613 O O . LYS A 1 207 ? -8.227 29.141 -4.895 1 93.88 207 LYS A O 1
ATOM 1618 N N . GLY A 1 208 ? -8.609 27.391 -6.254 1 94 208 GLY A N 1
ATOM 1619 C CA . GLY A 1 208 ? -7.195 27.234 -6.562 1 94 208 GLY A CA 1
ATOM 1620 C C . GLY A 1 208 ? -6.531 26.125 -5.762 1 94 208 GLY A C 1
ATOM 1621 O O . GLY A 1 208 ? -5.473 25.625 -6.145 1 94 208 GLY A O 1
ATOM 1622 N N . SER A 1 209 ? -7.113 25.797 -4.566 1 96.62 209 SER A N 1
ATOM 1623 C CA . SER A 1 209 ? -6.594 24.656 -3.812 1 96.62 209 SER A CA 1
ATOM 1624 C C . SER A 1 209 ? -6.766 23.359 -4.59 1 96.62 209 SER A C 1
ATOM 1626 O O . SER A 1 209 ? -7.773 23.172 -5.273 1 96.62 209 SER A O 1
ATOM 1628 N N . LYS A 1 210 ? -5.746 22.562 -4.508 1 98 210 LYS A N 1
ATOM 1629 C CA . LYS A 1 210 ? -5.879 21.234 -5.098 1 98 210 LYS A CA 1
ATOM 1630 C C . LYS A 1 210 ? -6.539 20.266 -4.121 1 98 210 LYS A C 1
ATOM 1632 O O . LYS A 1 210 ? -6.359 20.375 -2.906 1 98 210 LYS A O 1
ATOM 1637 N N . HIS A 1 211 ? -7.285 19.375 -4.648 1 98.31 211 HIS A N 1
ATOM 1638 C CA . HIS A 1 211 ? -8.008 18.391 -3.844 1 98.31 211 HIS A CA 1
ATOM 1639 C C . HIS A 1 211 ? -7.801 16.969 -4.383 1 98.31 211 HIS A C 1
ATOM 1641 O O . HIS A 1 211 ? -8.109 16.703 -5.543 1 98.31 211 HIS A O 1
ATOM 1647 N N . TYR A 1 212 ? -7.23 16.125 -3.57 1 98.5 212 TYR A N 1
ATOM 1648 C CA . TYR A 1 212 ? -7.008 14.727 -3.936 1 98.5 212 TYR A CA 1
ATOM 1649 C C . TYR A 1 212 ? -7.879 13.797 -3.098 1 98.5 212 TYR A C 1
ATOM 1651 O O . TYR A 1 212 ? -8.164 14.086 -1.934 1 98.5 212 TYR A O 1
ATOM 1659 N N . TRP A 1 213 ? -8.312 12.766 -3.738 1 97.88 213 TRP A N 1
ATOM 1660 C CA . TRP A 1 213 ? -8.961 11.625 -3.096 1 97.88 213 TRP A CA 1
ATOM 1661 C C . TRP A 1 213 ? -7.969 10.484 -2.906 1 97.88 213 TRP A C 1
ATOM 1663 O O . TRP A 1 213 ? -7.449 9.93 -3.883 1 97.88 213 TRP A O 1
ATOM 1673 N N . GLY A 1 214 ? -7.738 10.188 -1.643 1 96.56 214 GLY A N 1
ATOM 1674 C CA . GLY A 1 214 ? -6.797 9.125 -1.344 1 96.56 214 GLY A CA 1
ATOM 1675 C C . GLY A 1 214 ? -7.457 7.883 -0.774 1 96.56 214 GLY A C 1
ATOM 1676 O O . GLY A 1 214 ? -8.477 7.977 -0.091 1 96.56 214 GLY A O 1
ATOM 1677 N N . GLY A 1 215 ? -6.75 6.738 -0.978 1 91.75 215 GLY A N 1
ATOM 1678 C CA . GLY A 1 215 ? -7.223 5.457 -0.48 1 91.75 215 GLY A CA 1
ATOM 1679 C C . GLY A 1 215 ? -8.086 4.711 -1.478 1 91.75 215 GLY A C 1
ATOM 1680 O O . GLY A 1 215 ? -9.305 4.898 -1.513 1 91.75 215 GLY A O 1
ATOM 1681 N N . ARG A 1 216 ? -7.5 3.875 -2.295 1 95.62 216 ARG A N 1
ATOM 1682 C CA . ARG A 1 216 ? -8.172 3.055 -3.295 1 95.62 216 ARG A CA 1
ATOM 1683 C C . ARG A 1 216 ? -8.477 1.662 -2.75 1 95.62 216 ARG A C 1
ATOM 1685 O O . ARG A 1 216 ? -7.742 0.709 -3.033 1 95.62 216 ARG A O 1
ATOM 1692 N N . PHE A 1 217 ? -9.57 1.617 -1.862 1 96.31 217 PHE A N 1
ATOM 1693 C CA . PHE A 1 217 ? -9.812 0.324 -1.233 1 96.31 217 PHE A CA 1
ATOM 1694 C C . PHE A 1 217 ? -11.297 0.122 -0.966 1 96.31 217 PHE A C 1
ATOM 1696 O O . PHE A 1 217 ? -11.688 -0.821 -0.274 1 96.31 217 PHE A O 1
ATOM 1703 N N . ILE A 1 218 ? -12.102 0.991 -1.467 1 95.31 218 ILE A N 1
ATOM 1704 C CA . ILE A 1 218 ? -13.539 0.856 -1.283 1 95.31 218 ILE A CA 1
ATOM 1705 C C . ILE A 1 218 ? -14.156 0.188 -2.51 1 95.31 218 ILE A C 1
ATOM 1707 O O . ILE A 1 218 ? -13.867 0.573 -3.646 1 95.31 218 ILE A O 1
ATOM 1711 N N . SER A 1 219 ? -14.969 -0.797 -2.297 1 95.44 219 SER A N 1
ATOM 1712 C CA . SER A 1 219 ? -15.648 -1.483 -3.391 1 95.44 219 SER A CA 1
ATOM 1713 C C . SER A 1 219 ? -16.859 -0.689 -3.875 1 95.44 219 SER A C 1
ATOM 1715 O O . SER A 1 219 ? -17.344 0.205 -3.178 1 95.44 219 SER A O 1
ATOM 1717 N N . ASN A 1 220 ? -17.328 -1.031 -5.047 1 94.62 220 ASN A N 1
ATOM 1718 C CA . ASN A 1 220 ? -18.531 -0.406 -5.574 1 94.62 220 ASN A CA 1
ATOM 1719 C C . ASN A 1 220 ? -19.734 -0.648 -4.668 1 94.62 220 ASN A C 1
ATOM 1721 O O . ASN A 1 220 ? -20.594 0.225 -4.516 1 94.62 220 ASN A O 1
ATOM 1725 N N . GLU A 1 221 ? -19.797 -1.783 -4.094 1 94.44 221 GLU A N 1
ATOM 1726 C CA . GLU A 1 221 ? -20.906 -2.119 -3.205 1 94.44 221 GLU A CA 1
ATOM 1727 C C . GLU A 1 221 ? -20.922 -1.214 -1.976 1 94.44 221 GLU A C 1
ATOM 1729 O O . GLU A 1 221 ? -21.969 -0.678 -1.604 1 94.44 221 GLU A O 1
ATOM 1734 N N . ILE A 1 222 ? -19.781 -1.088 -1.342 1 95 222 ILE A N 1
ATOM 1735 C CA . ILE A 1 222 ? -19.672 -0.22 -0.176 1 95 222 ILE A CA 1
ATOM 1736 C C . ILE A 1 222 ? -19.984 1.22 -0.569 1 95 222 ILE A C 1
ATOM 1738 O O . ILE A 1 222 ? -20.719 1.917 0.143 1 95 222 ILE A O 1
ATOM 1742 N N . ALA A 1 223 ? -19.422 1.653 -1.704 1 95.19 223 ALA A N 1
ATOM 1743 C CA . ALA A 1 223 ? -19.672 3.012 -2.186 1 95.19 223 ALA A CA 1
ATOM 1744 C C . ALA A 1 223 ? -21.156 3.273 -2.365 1 95.19 223 ALA A C 1
ATOM 1746 O O . ALA A 1 223 ? -21.672 4.301 -1.913 1 95.19 223 ALA A O 1
ATOM 1747 N N . GLU A 1 224 ? -21.828 2.32 -2.986 1 95.44 224 GLU A N 1
ATOM 1748 C CA . GLU A 1 224 ? -23.266 2.451 -3.227 1 95.44 224 GLU A CA 1
ATOM 1749 C C . GLU A 1 224 ? -24.047 2.514 -1.914 1 95.44 224 GLU A C 1
ATOM 1751 O O . GLU A 1 224 ? -24.906 3.375 -1.738 1 95.44 224 GLU A O 1
ATOM 1756 N N . ARG A 1 225 ? -23.75 1.707 -1.028 1 95.38 225 ARG A N 1
ATOM 1757 C CA . ARG A 1 225 ? -24.453 1.624 0.244 1 95.38 225 ARG A CA 1
ATOM 1758 C C . ARG A 1 225 ? -24.281 2.902 1.057 1 95.38 225 ARG A C 1
ATOM 1760 O O . ARG A 1 225 ? -25.188 3.326 1.768 1 95.38 225 ARG A O 1
ATOM 1767 N N . TRP A 1 226 ? -23.141 3.549 0.877 1 95.62 226 TRP A N 1
ATOM 1768 C CA . TRP A 1 226 ? -22.828 4.699 1.723 1 95.62 226 TRP A CA 1
ATOM 1769 C C . TRP A 1 226 ? -23 6 0.951 1 95.62 226 TRP A C 1
ATOM 1771 O O . TRP A 1 226 ? -22.703 7.082 1.469 1 95.62 226 TRP A O 1
ATOM 1781 N N . GLY A 1 227 ? -23.391 5.879 -0.238 1 94.38 227 GLY A N 1
ATOM 1782 C CA . GLY A 1 227 ? -23.641 7.059 -1.047 1 94.38 227 GLY A CA 1
ATOM 1783 C C . GLY A 1 227 ? -22.375 7.77 -1.479 1 94.38 227 GLY A C 1
ATOM 1784 O O . GLY A 1 227 ? -22.344 9 -1.544 1 94.38 227 GLY A O 1
ATOM 1785 N N . ILE A 1 228 ? -21.344 7.016 -1.665 1 95.12 228 ILE A N 1
ATOM 1786 C CA . ILE A 1 228 ? -20.047 7.527 -2.113 1 95.12 228 ILE A CA 1
ATOM 1787 C C . ILE A 1 228 ? -19.922 7.363 -3.627 1 95.12 228 ILE A C 1
ATOM 1789 O O . ILE A 1 228 ? -20.281 6.312 -4.172 1 95.12 228 ILE A O 1
ATOM 1793 N N . GLU A 1 229 ? -19.5 8.391 -4.281 1 94.38 229 GLU A N 1
ATOM 1794 C CA . GLU A 1 229 ? -19.219 8.32 -5.711 1 94.38 229 GLU A CA 1
ATOM 1795 C C . GLU A 1 229 ? -17.703 8.266 -5.965 1 94.38 229 GLU A C 1
ATOM 1797 O O . GLU A 1 229 ? -17.047 9.305 -5.984 1 94.38 229 GLU A O 1
ATOM 1802 N N . ILE A 1 230 ? -17.219 7.094 -6.16 1 94.5 230 ILE A N 1
ATOM 1803 C CA . ILE A 1 230 ? -15.789 6.891 -6.32 1 94.5 230 ILE A CA 1
ATOM 1804 C C . ILE A 1 230 ? -15.32 7.5 -7.645 1 94.5 230 ILE A C 1
ATOM 1806 O O . ILE A 1 230 ? -15.883 7.203 -8.703 1 94.5 230 ILE A O 1
ATOM 1810 N N . PRO A 1 231 ? -14.344 8.359 -7.59 1 94.44 231 PRO A N 1
ATOM 1811 C CA . PRO A 1 231 ? -13.812 8.898 -8.844 1 94.44 231 PRO A CA 1
ATOM 1812 C C . PRO A 1 231 ? -13.031 7.852 -9.648 1 94.44 231 PRO A C 1
ATOM 1814 O O . PRO A 1 231 ? -12.695 6.789 -9.117 1 94.44 231 PRO A O 1
ATOM 1817 N N . GLU A 1 232 ? -12.852 8.133 -10.898 1 93.88 232 GLU A N 1
ATOM 1818 C CA . GLU A 1 232 ? -12.039 7.254 -11.734 1 93.88 232 GLU A CA 1
ATOM 1819 C C . GLU A 1 232 ? -10.555 7.422 -11.43 1 93.88 232 GLU A C 1
ATOM 1821 O O . GLU A 1 232 ? -10.016 8.523 -11.555 1 93.88 232 GLU A O 1
ATOM 1826 N N . TYR A 1 233 ? -9.922 6.371 -11.023 1 95.94 233 TYR A N 1
ATOM 1827 C CA . TYR A 1 233 ? -8.477 6.363 -10.805 1 95.94 233 TYR A CA 1
ATOM 1828 C C . TYR A 1 233 ? -7.73 6.062 -12.102 1 95.94 233 TYR A C 1
ATOM 1830 O O . TYR A 1 233 ? -8.227 5.32 -12.953 1 95.94 233 TYR A O 1
ATOM 1838 N N . GLU A 1 234 ? -6.594 6.656 -12.227 1 95.38 234 GLU A N 1
ATOM 1839 C CA . GLU A 1 234 ? -5.785 6.398 -13.414 1 95.38 234 GLU A CA 1
ATOM 1840 C C . GLU A 1 234 ? -4.789 5.266 -13.164 1 95.38 234 GLU A C 1
ATOM 1842 O O . GLU A 1 234 ? -3.994 5.324 -12.227 1 95.38 234 GLU A O 1
ATOM 1847 N N . GLY A 1 235 ? -4.859 4.234 -14.016 1 96 235 GLY A N 1
ATOM 1848 C CA . GLY A 1 235 ? -3.883 3.16 -13.953 1 96 235 GLY A CA 1
ATOM 1849 C C . GLY A 1 235 ? -3.777 2.525 -12.578 1 96 235 GLY A C 1
ATOM 1850 O O . GLY A 1 235 ? -4.77 2.035 -12.039 1 96 235 GLY A O 1
ATOM 1851 N N . VAL A 1 236 ? -2.547 2.686 -12.016 1 97.44 236 VAL A N 1
ATOM 1852 C CA . VAL A 1 236 ? -2.291 2.01 -10.75 1 97.44 236 VAL A CA 1
ATOM 1853 C C . VAL A 1 236 ? -2.252 3.033 -9.609 1 97.44 236 VAL A C 1
ATOM 1855 O O . VAL A 1 236 ? -1.851 2.711 -8.492 1 97.44 236 VAL A O 1
ATOM 1858 N N . ASP A 1 237 ? -2.691 4.254 -9.906 1 97.19 237 ASP A N 1
ATOM 1859 C CA . ASP A 1 237 ? -2.648 5.32 -8.906 1 97.19 237 ASP A CA 1
ATOM 1860 C C . ASP A 1 237 ? -3.512 4.977 -7.699 1 97.19 237 ASP A C 1
ATOM 1862 O O . ASP A 1 237 ? -4.609 4.43 -7.844 1 97.19 237 ASP A O 1
ATOM 1866 N N . GLU A 1 238 ? -2.99 5.32 -6.504 1 97.75 238 GLU A N 1
ATOM 1867 C CA . GLU A 1 238 ? -3.744 5.133 -5.27 1 97.75 238 GLU A CA 1
ATOM 1868 C C . GLU A 1 238 ? -4.438 6.426 -4.84 1 97.75 238 GLU A C 1
ATOM 1870 O O . GLU A 1 238 ? -5.008 6.496 -3.75 1 97.75 238 GLU A O 1
ATOM 1875 N N . THR A 1 239 ? -4.293 7.48 -5.598 1 98.06 239 THR A N 1
ATOM 1876 C CA . THR A 1 239 ? -4.914 8.781 -5.379 1 98.06 239 THR A CA 1
ATOM 1877 C C . THR A 1 239 ? -5.355 9.398 -6.699 1 98.06 239 THR A C 1
ATOM 1879 O O . THR A 1 239 ? -4.816 9.07 -7.758 1 98.06 239 THR A O 1
ATOM 1882 N N . VAL A 1 240 ? -6.332 10.258 -6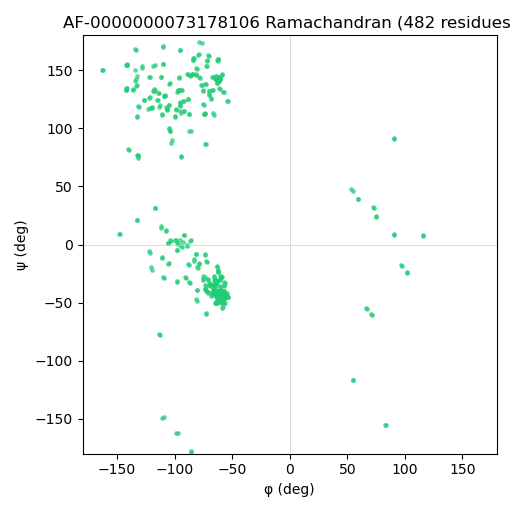.668 1 97.38 240 VAL A N 1
ATOM 1883 C CA . VAL A 1 240 ? -6.816 10.953 -7.852 1 97.38 240 VAL A CA 1
ATOM 1884 C C . VAL A 1 240 ? -7.184 12.391 -7.492 1 97.38 240 VAL A C 1
ATOM 1886 O O . VAL A 1 240 ? -7.754 12.648 -6.426 1 97.38 240 VAL A O 1
ATOM 1889 N N . GLU A 1 241 ? -6.754 13.359 -8.266 1 97.25 241 GLU A N 1
ATOM 1890 C CA . GLU A 1 241 ? -7.176 14.742 -8.062 1 97.25 241 GLU A CA 1
ATOM 1891 C C . GLU A 1 241 ? -8.641 14.93 -8.438 1 97.25 241 GLU A C 1
ATOM 1893 O O . GLU A 1 241 ? -9.094 14.453 -9.477 1 97.25 241 GLU A O 1
ATOM 1898 N N . ILE A 1 242 ? -9.305 15.57 -7.535 1 95.06 242 ILE A N 1
ATOM 1899 C CA . ILE A 1 242 ? -10.719 15.766 -7.809 1 95.06 242 ILE A CA 1
ATOM 1900 C C . ILE A 1 242 ? -11.039 17.266 -7.816 1 95.06 242 ILE A C 1
ATOM 1902 O O . ILE A 1 242 ? -10.336 18.062 -7.191 1 95.06 242 ILE A O 1
ATOM 1906 N N . ASN A 1 243 ? -11.984 17.734 -8.703 1 83.12 243 ASN A N 1
ATOM 1907 C CA . ASN A 1 243 ? -12.367 19.141 -8.852 1 83.12 243 ASN A CA 1
ATOM 1908 C C . ASN A 1 243 ? -13.812 19.375 -8.422 1 83.12 243 ASN A C 1
ATOM 1910 O O . ASN A 1 243 ? -14.656 18.484 -8.547 1 83.12 243 ASN A O 1
ATOM 1914 N N . MET B 1 1 ? 21.391 -4.816 -16.719 1 52.72 1 MET B N 1
ATOM 1915 C CA . MET B 1 1 ? 22.047 -4.504 -15.461 1 52.72 1 MET B CA 1
ATOM 1916 C C . MET B 1 1 ? 22.062 -5.719 -14.531 1 52.72 1 MET B C 1
ATOM 1918 O O . MET B 1 1 ? 21.094 -6.477 -14.5 1 52.72 1 MET B O 1
ATOM 1922 N N . THR B 1 2 ? 23.188 -6.164 -14.172 1 70.62 2 THR B N 1
ATOM 1923 C CA . THR B 1 2 ? 23.391 -7.312 -13.297 1 70.62 2 THR B CA 1
ATOM 1924 C C . THR B 1 2 ? 22.859 -7.02 -11.898 1 70.62 2 THR B C 1
ATOM 1926 O O . THR B 1 2 ? 23.078 -5.93 -11.367 1 70.62 2 THR B O 1
ATOM 1929 N N . PHE B 1 3 ? 21.719 -7.695 -11.383 1 84.69 3 PHE B N 1
ATOM 1930 C CA . PHE B 1 3 ? 21.203 -7.523 -10.039 1 84.69 3 PHE B CA 1
ATOM 1931 C C . PHE B 1 3 ? 21.859 -8.5 -9.07 1 84.69 3 PHE B C 1
ATOM 1933 O O . PHE B 1 3 ? 22.281 -9.586 -9.477 1 84.69 3 PHE B O 1
ATOM 1940 N N . LYS B 1 4 ? 22.016 -8.039 -7.848 1 92.56 4 LYS B N 1
ATOM 1941 C CA . LYS B 1 4 ? 22.484 -8.938 -6.793 1 92.56 4 LYS B CA 1
ATOM 1942 C C . LYS B 1 4 ? 21.344 -9.789 -6.25 1 92.56 4 LYS B C 1
ATOM 1944 O O . LYS B 1 4 ? 20.188 -9.344 -6.211 1 92.56 4 LYS B O 1
ATOM 1949 N N . VAL B 1 5 ? 21.672 -10.969 -5.773 1 96.5 5 VAL B N 1
ATOM 1950 C CA . VAL B 1 5 ? 20.656 -11.883 -5.27 1 96.5 5 VAL B CA 1
ATOM 1951 C C . VAL B 1 5 ? 20.875 -12.148 -3.783 1 96.5 5 VAL B C 1
ATOM 1953 O O . VAL B 1 5 ? 22 -11.984 -3.283 1 96.5 5 VAL B O 1
ATOM 1956 N N . LEU B 1 6 ? 19.828 -12.477 -3.135 1 96.06 6 LEU B N 1
ATOM 1957 C CA . LEU B 1 6 ? 19.828 -12.805 -1.713 1 96.06 6 LEU B CA 1
ATOM 1958 C C . LEU B 1 6 ? 19.484 -14.273 -1.497 1 96.06 6 LEU B C 1
ATOM 1960 O O . LEU B 1 6 ? 18.375 -14.711 -1.803 1 96.06 6 LEU B O 1
ATOM 1964 N N . ALA B 1 7 ? 20.344 -15.055 -0.925 1 94.19 7 ALA B N 1
ATOM 1965 C CA . ALA B 1 7 ? 20.141 -16.484 -0.713 1 94.19 7 ALA B CA 1
ATOM 1966 C C . ALA B 1 7 ? 18.938 -16.734 0.195 1 94.19 7 ALA B C 1
ATOM 1968 O O . ALA B 1 7 ? 18.562 -15.883 1 1 94.19 7 ALA B O 1
ATOM 1969 N N . ALA B 1 8 ? 18.453 -17.906 0.112 1 92 8 ALA B N 1
ATOM 1970 C CA . ALA B 1 8 ? 17.219 -18.281 0.809 1 92 8 ALA B CA 1
ATOM 1971 C C . ALA B 1 8 ? 17.359 -18.031 2.311 1 92 8 ALA B C 1
ATOM 1973 O O . ALA B 1 8 ? 16.453 -17.453 2.934 1 92 8 ALA B O 1
ATOM 1974 N N . ALA B 1 9 ? 18.391 -18.5 2.895 1 93.38 9 ALA B N 1
ATOM 1975 C CA . ALA B 1 9 ? 18.594 -18.375 4.336 1 93.38 9 ALA B CA 1
ATOM 1976 C C . ALA B 1 9 ? 18.641 -16.906 4.758 1 93.38 9 ALA B C 1
ATOM 1978 O O . ALA B 1 9 ? 18.094 -16.547 5.797 1 93.38 9 ALA B O 1
ATOM 1979 N N . LYS B 1 10 ? 19.312 -16.125 4.004 1 94.81 10 LYS B N 1
ATOM 1980 C CA . LYS B 1 10 ? 19.391 -14.688 4.277 1 94.81 10 LYS B CA 1
ATOM 1981 C C . LYS B 1 10 ? 18.031 -14.016 4.102 1 94.81 10 LYS B C 1
ATOM 1983 O O . LYS B 1 10 ? 17.656 -13.133 4.879 1 94.81 10 LYS B O 1
ATOM 1988 N N . ALA B 1 11 ? 17.344 -14.445 3.074 1 94.81 11 ALA B N 1
ATOM 1989 C CA . ALA B 1 11 ? 16.016 -13.898 2.836 1 94.81 11 ALA B CA 1
ATOM 1990 C C . ALA B 1 11 ? 15.094 -14.141 4.031 1 94.81 11 ALA B C 1
ATOM 1992 O O . ALA B 1 11 ? 14.359 -13.242 4.449 1 94.81 11 ALA B O 1
ATOM 1993 N N . ALA B 1 12 ? 15.164 -15.32 4.539 1 94.5 12 ALA B N 1
ATOM 1994 C CA . ALA B 1 12 ? 14.359 -15.672 5.707 1 94.5 12 ALA B CA 1
ATOM 1995 C C . ALA B 1 12 ? 14.734 -14.812 6.91 1 94.5 12 ALA B C 1
ATOM 1997 O O . ALA B 1 12 ? 13.859 -14.328 7.637 1 94.5 12 ALA B O 1
ATOM 1998 N N . ALA B 1 13 ? 16 -14.641 7.129 1 96.44 13 ALA B N 1
ATOM 1999 C CA . ALA B 1 13 ? 16.484 -13.836 8.242 1 96.44 13 ALA B CA 1
ATOM 2000 C C . ALA B 1 13 ? 16.078 -12.375 8.086 1 96.44 13 ALA B C 1
ATOM 2002 O O . ALA B 1 13 ? 15.711 -11.719 9.062 1 96.44 13 ALA B O 1
ATOM 2003 N N . LEU B 1 14 ? 16.172 -11.898 6.883 1 96.5 14 LEU B N 1
ATOM 2004 C CA . LEU B 1 14 ? 15.766 -10.523 6.621 1 96.5 14 LEU B CA 1
ATOM 2005 C C . LEU B 1 14 ? 14.273 -10.336 6.891 1 96.5 14 LEU B C 1
ATOM 2007 O O . LEU B 1 14 ? 13.875 -9.336 7.492 1 96.5 14 LEU B O 1
ATOM 2011 N N . ASP B 1 15 ? 13.492 -11.258 6.434 1 94.94 15 ASP B N 1
ATOM 2012 C CA . ASP B 1 15 ? 12.055 -11.203 6.691 1 94.94 15 ASP B CA 1
ATOM 2013 C C . ASP B 1 15 ? 11.773 -11.078 8.188 1 94.94 15 ASP B C 1
ATOM 2015 O O . ASP B 1 15 ? 10.945 -10.266 8.602 1 94.94 15 ASP B O 1
ATOM 2019 N N . LYS B 1 16 ? 12.445 -11.859 8.93 1 95.56 16 LYS B N 1
ATOM 2020 C CA . LYS B 1 16 ? 12.289 -11.82 10.375 1 95.56 16 LYS B CA 1
ATOM 2021 C C . LYS B 1 16 ? 12.703 -10.461 10.938 1 95.56 16 LYS B C 1
ATOM 2023 O O . LYS B 1 16 ? 12.031 -9.914 11.812 1 95.56 16 LYS B O 1
ATOM 2028 N N . GLU B 1 17 ? 13.766 -9.93 10.438 1 96.5 17 GLU B N 1
ATOM 2029 C CA . GLU B 1 17 ? 14.234 -8.633 10.906 1 96.5 17 GLU B CA 1
ATOM 2030 C C . GLU B 1 17 ? 13.242 -7.527 10.57 1 96.5 17 GLU B C 1
ATOM 2032 O O . GLU B 1 17 ? 13.008 -6.625 11.383 1 96.5 17 GLU B O 1
ATOM 2037 N N . LEU B 1 18 ? 12.664 -7.566 9.352 1 96.69 18 LEU B N 1
ATOM 2038 C CA . LEU B 1 18 ? 11.688 -6.566 8.93 1 96.69 18 LEU B CA 1
ATOM 2039 C C . LEU B 1 18 ? 10.508 -6.516 9.898 1 96.69 18 LEU B C 1
ATOM 2041 O O . LEU B 1 18 ? 10.016 -5.434 10.219 1 96.69 18 LEU B O 1
ATOM 2045 N N . MET B 1 19 ? 10.156 -7.613 10.477 1 96.06 19 MET B N 1
ATOM 2046 C CA . MET B 1 19 ? 8.953 -7.711 11.297 1 96.06 19 MET B CA 1
ATOM 2047 C C . MET B 1 19 ? 9.289 -7.578 12.781 1 96.06 19 MET B C 1
ATOM 2049 O O . MET B 1 19 ? 8.391 -7.562 13.625 1 96.06 19 MET B O 1
ATOM 2053 N N . SER B 1 20 ? 10.516 -7.504 13.102 1 95.19 20 SER B N 1
ATOM 2054 C CA . SER B 1 20 ? 10.938 -7.305 14.484 1 95.19 20 SER B CA 1
ATOM 2055 C C . SER B 1 20 ? 11.609 -5.949 14.664 1 95.19 20 SER B C 1
ATOM 2057 O O . SER B 1 20 ? 10.938 -4.941 14.898 1 95.19 20 SER B O 1
ATOM 2059 N N . THR B 1 21 ? 12.859 -5.863 14.219 1 93.88 21 THR B N 1
ATOM 2060 C CA . THR B 1 21 ? 13.688 -4.68 14.445 1 93.88 21 THR B CA 1
ATOM 2061 C C . THR B 1 21 ? 13.18 -3.496 13.633 1 93.88 21 THR B C 1
ATOM 2063 O O . THR B 1 21 ? 13.188 -2.359 14.109 1 93.88 21 THR B O 1
ATOM 2066 N N . CYS B 1 22 ? 12.672 -3.797 12.445 1 95.75 22 CYS B N 1
ATOM 2067 C CA . CYS B 1 22 ? 12.289 -2.707 11.555 1 95.75 22 CYS B CA 1
ATOM 2068 C C . CYS B 1 22 ? 10.852 -2.268 11.812 1 95.75 22 CYS B C 1
ATOM 2070 O O . CYS B 1 22 ? 10.422 -1.218 11.328 1 95.75 22 CYS B O 1
ATOM 2072 N N . GLY B 1 23 ? 10.094 -3.068 12.469 1 97.56 23 GLY B N 1
ATOM 2073 C CA . GLY B 1 23 ? 8.805 -2.631 12.984 1 97.56 23 GLY B CA 1
ATOM 2074 C C . GLY B 1 23 ? 7.664 -2.863 12 1 97.56 23 GLY B C 1
ATOM 2075 O O . GLY B 1 23 ? 6.535 -2.432 12.242 1 97.56 23 GLY B O 1
ATOM 2076 N N . TYR B 1 24 ? 7.879 -3.58 10.898 1 98.06 24 TYR B N 1
ATOM 2077 C CA . TYR B 1 24 ? 6.781 -3.848 9.977 1 98.06 24 TYR B CA 1
ATOM 2078 C C . TYR B 1 24 ? 5.867 -4.941 10.516 1 98.06 24 TYR B C 1
ATOM 2080 O O . TYR B 1 24 ? 6.34 -5.93 11.078 1 98.06 24 TYR B O 1
ATOM 2088 N N . SER B 1 25 ? 4.559 -4.715 10.383 1 97.75 25 SER B N 1
ATOM 2089 C CA . SER B 1 25 ? 3.645 -5.828 10.609 1 97.75 25 SER B CA 1
ATOM 2090 C C . SER B 1 25 ? 3.486 -6.68 9.352 1 97.75 25 SER B C 1
ATOM 2092 O O . SER B 1 25 ? 3.773 -6.219 8.242 1 97.75 25 SER B O 1
ATOM 2094 N N . ILE B 1 26 ? 3.039 -7.871 9.547 1 97.44 26 ILE B N 1
ATOM 2095 C CA . ILE B 1 26 ? 2.793 -8.75 8.406 1 97.44 26 ILE B CA 1
ATOM 2096 C C . ILE B 1 26 ? 1.688 -8.164 7.531 1 97.44 26 ILE B C 1
ATOM 2098 O O . ILE B 1 26 ? 1.731 -8.281 6.305 1 97.44 26 ILE B O 1
ATOM 2102 N N . ASP B 1 27 ? 0.712 -7.492 8.133 1 98.19 27 ASP B N 1
ATOM 2103 C CA . ASP B 1 27 ? -0.354 -6.848 7.371 1 98.19 27 ASP B CA 1
ATOM 2104 C C . ASP B 1 27 ? 0.206 -5.77 6.445 1 98.19 27 ASP B C 1
ATOM 2106 O O . ASP B 1 27 ? -0.197 -5.672 5.285 1 98.19 27 ASP B O 1
ATOM 2110 N N . GLN B 1 28 ? 1.127 -4.988 6.984 1 98.06 28 GLN B N 1
ATOM 2111 C CA . GLN B 1 28 ? 1.753 -3.924 6.207 1 98.06 28 GLN B CA 1
ATOM 2112 C C . GLN B 1 28 ? 2.566 -4.488 5.051 1 98.06 28 GLN B C 1
ATOM 2114 O O . GLN B 1 28 ? 2.406 -4.062 3.904 1 98.06 28 GLN B O 1
ATOM 2119 N N . LEU B 1 29 ? 3.426 -5.465 5.391 1 98.19 29 LEU B N 1
ATOM 2120 C CA . LEU B 1 29 ? 4.32 -6.02 4.383 1 98.19 29 LEU B CA 1
ATOM 2121 C C . LEU B 1 29 ? 3.535 -6.73 3.285 1 98.19 29 LEU B C 1
ATOM 2123 O O . LEU B 1 29 ? 3.846 -6.59 2.1 1 98.19 29 LEU B O 1
ATOM 2127 N N . MET B 1 30 ? 2.535 -7.477 3.684 1 98.44 30 MET B N 1
ATOM 2128 C CA . MET B 1 30 ? 1.721 -8.211 2.721 1 98.44 30 MET B CA 1
ATOM 2129 C C . MET B 1 30 ? 0.947 -7.258 1.817 1 98.44 30 MET B C 1
ATOM 2131 O O . MET B 1 30 ? 0.795 -7.516 0.622 1 98.44 30 MET B O 1
ATOM 2135 N N . GLU B 1 31 ? 0.449 -6.133 2.389 1 98.62 31 GLU B N 1
ATOM 2136 C CA . GLU B 1 31 ? -0.243 -5.125 1.591 1 98.62 31 GLU B CA 1
ATOM 2137 C C . GLU B 1 31 ? 0.688 -4.512 0.549 1 98.62 31 GLU B C 1
ATOM 2139 O O . GLU B 1 31 ? 0.32 -4.383 -0.621 1 98.62 31 GLU B O 1
ATOM 2144 N N . LEU B 1 32 ? 1.896 -4.168 0.981 1 98.5 32 LEU B N 1
ATOM 2145 C CA . LEU B 1 32 ? 2.875 -3.564 0.083 1 98.5 32 LEU B CA 1
ATOM 2146 C C . LEU B 1 32 ? 3.311 -4.555 -0.991 1 98.5 32 LEU B C 1
ATOM 2148 O O . LEU B 1 32 ? 3.443 -4.191 -2.162 1 98.5 32 LEU B O 1
ATOM 2152 N N . ALA B 1 33 ? 3.523 -5.797 -0.581 1 98.56 33 ALA B N 1
ATOM 2153 C CA . ALA B 1 33 ? 3.93 -6.84 -1.518 1 98.56 33 ALA B CA 1
ATOM 2154 C C . ALA B 1 33 ? 2.842 -7.102 -2.555 1 98.56 33 ALA B C 1
ATOM 2156 O O . ALA B 1 33 ? 3.105 -7.086 -3.758 1 98.56 33 ALA B O 1
ATOM 2157 N N . GLY B 1 34 ? 1.604 -7.309 -2.066 1 98.81 34 GLY B N 1
ATOM 2158 C CA . GLY B 1 34 ? 0.494 -7.566 -2.971 1 98.81 34 GLY B CA 1
ATOM 2159 C C . GLY B 1 34 ? 0.246 -6.434 -3.947 1 98.81 34 GLY B C 1
ATOM 2160 O O . GLY B 1 34 ? -0.027 -6.668 -5.125 1 98.81 34 GLY B O 1
ATOM 2161 N N . LEU B 1 35 ? 0.36 -5.219 -3.447 1 98.75 35 LEU B N 1
ATOM 2162 C CA . LEU B 1 35 ? 0.209 -4.055 -4.312 1 98.75 35 LEU B CA 1
ATOM 2163 C C . LEU B 1 35 ? 1.278 -4.043 -5.402 1 98.75 35 LEU B C 1
ATOM 2165 O O . LEU B 1 35 ? 0.979 -3.783 -6.57 1 98.75 35 LEU B O 1
ATOM 2169 N N . SER B 1 36 ? 2.5 -4.312 -5.027 1 98.75 36 SER B N 1
ATOM 2170 C CA . SER B 1 36 ? 3.59 -4.301 -6 1 98.75 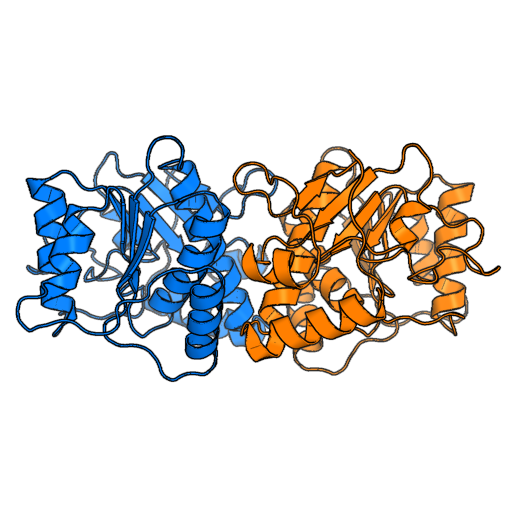36 SER B CA 1
ATOM 2171 C C . SER B 1 36 ? 3.412 -5.398 -7.043 1 98.75 36 SER B C 1
ATOM 2173 O O . SER B 1 36 ? 3.756 -5.207 -8.211 1 98.75 36 SER B O 1
ATOM 2175 N N . VAL B 1 37 ? 2.883 -6.551 -6.609 1 98.88 37 VAL B N 1
ATOM 2176 C CA . VAL B 1 37 ? 2.58 -7.625 -7.547 1 98.88 37 VAL B CA 1
ATOM 2177 C C . VAL B 1 37 ? 1.525 -7.156 -8.547 1 98.88 37 VAL B C 1
ATOM 2179 O O . VAL B 1 37 ? 1.699 -7.309 -9.758 1 98.88 37 VAL B O 1
ATOM 2182 N N . ALA B 1 38 ? 0.473 -6.57 -8.055 1 98.88 38 ALA B N 1
ATOM 2183 C CA . ALA B 1 38 ? -0.597 -6.086 -8.922 1 98.88 38 ALA B CA 1
ATOM 2184 C C . ALA B 1 38 ? -0.078 -5.031 -9.898 1 98.88 38 ALA B C 1
ATOM 2186 O O . ALA B 1 38 ? -0.435 -5.043 -11.078 1 98.88 38 ALA B O 1
ATOM 2187 N N . GLN B 1 39 ? 0.757 -4.129 -9.398 1 98.75 39 GLN B N 1
ATOM 2188 C CA . GLN B 1 39 ? 1.337 -3.109 -10.273 1 98.75 39 GLN B CA 1
ATOM 2189 C C . GLN B 1 39 ? 2.207 -3.74 -11.352 1 98.75 39 GLN B C 1
ATOM 2191 O O . GLN B 1 39 ? 2.201 -3.289 -12.5 1 98.75 39 GLN B O 1
ATOM 2196 N N . SER B 1 40 ? 2.951 -4.75 -10.992 1 98.75 40 SER B N 1
ATOM 2197 C CA . SER B 1 40 ? 3.793 -5.445 -11.961 1 98.75 40 SER B CA 1
ATOM 2198 C C . SER B 1 40 ? 2.953 -6.102 -13.055 1 98.75 40 SER B C 1
ATOM 2200 O O . SER B 1 40 ? 3.285 -6.012 -14.234 1 98.75 40 SER B O 1
ATOM 2202 N N . VAL B 1 41 ? 1.873 -6.754 -12.625 1 98.69 41 VAL B N 1
ATOM 2203 C CA . VAL B 1 41 ? 0.962 -7.367 -13.586 1 98.69 41 VAL B CA 1
ATOM 2204 C C . VAL B 1 41 ? 0.409 -6.301 -14.531 1 98.69 41 VAL B C 1
ATOM 2206 O O . VAL B 1 41 ? 0.392 -6.488 -15.75 1 98.69 41 VAL B O 1
ATOM 2209 N N . PHE B 1 42 ? -0.018 -5.176 -14.008 1 98.62 42 PHE B N 1
ATOM 2210 C CA . PHE B 1 42 ? -0.595 -4.09 -14.789 1 98.62 42 PHE B CA 1
ATOM 2211 C C . PHE B 1 42 ? 0.4 -3.58 -15.828 1 98.62 42 PHE B C 1
ATOM 2213 O O . PHE B 1 42 ? 0.033 -3.334 -16.984 1 98.62 42 PHE B O 1
ATOM 2220 N N . LYS B 1 43 ? 1.648 -3.381 -15.422 1 98.06 43 LYS B N 1
ATOM 2221 C CA . LYS B 1 43 ? 2.684 -2.863 -16.312 1 98.06 43 LYS B CA 1
ATOM 2222 C C . LYS B 1 43 ? 3.002 -3.861 -17.422 1 98.06 43 LYS B C 1
ATOM 2224 O O . LYS B 1 43 ? 3.211 -3.471 -18.578 1 98.06 43 LYS B O 1
ATOM 2229 N N . ALA B 1 44 ? 3.018 -5.145 -17.094 1 98.25 44 ALA B N 1
ATOM 2230 C CA . ALA B 1 44 ? 3.371 -6.176 -18.062 1 98.25 44 ALA B CA 1
ATOM 2231 C C . ALA B 1 44 ? 2.186 -6.508 -18.969 1 98.25 44 ALA B C 1
ATOM 2233 O O . ALA B 1 44 ? 2.357 -6.754 -20.172 1 98.25 44 ALA B O 1
ATOM 2234 N N . PHE B 1 45 ? 1.008 -6.539 -18.406 1 98.31 45 PHE B N 1
ATOM 2235 C CA . PHE B 1 45 ? -0.209 -6.973 -19.094 1 98.31 45 PHE B CA 1
ATOM 2236 C C . PHE B 1 45 ? -1.386 -6.082 -18.703 1 98.31 45 PHE B C 1
ATOM 2238 O O . PHE B 1 45 ? -2.244 -6.48 -17.922 1 98.31 45 PHE B O 1
ATOM 2245 N N . PRO B 1 46 ? -1.553 -4.914 -19.312 1 97.94 46 PRO B N 1
ATOM 2246 C CA . PRO B 1 46 ? -2.619 -3.977 -18.953 1 97.94 46 PRO B CA 1
ATOM 2247 C C . PRO B 1 46 ? -4.012 -4.543 -19.219 1 97.94 46 PRO B C 1
ATOM 2249 O O . PRO B 1 46 ? -4.203 -5.324 -20.156 1 97.94 46 PRO B O 1
ATOM 2252 N N . PRO B 1 47 ? -4.969 -4.188 -18.359 1 96.69 47 PRO B N 1
ATOM 2253 C CA . PRO B 1 47 ? -6.312 -4.762 -18.438 1 96.69 47 PRO B CA 1
ATOM 2254 C C . PRO B 1 47 ? -7.023 -4.418 -19.75 1 96.69 47 PRO B C 1
ATOM 2256 O O . PRO B 1 47 ? -8.047 -5.023 -20.078 1 96.69 47 PRO B O 1
ATOM 2259 N N . SER B 1 48 ? -6.562 -3.375 -20.453 1 95.44 48 SER B N 1
ATOM 2260 C CA . SER B 1 48 ? -7.133 -3.051 -21.75 1 95.44 48 SER B CA 1
ATOM 2261 C C . SER B 1 48 ? -6.953 -4.199 -22.734 1 95.44 48 SER B C 1
ATOM 2263 O O . SER B 1 48 ? -7.789 -4.402 -23.625 1 95.44 48 SER B O 1
ATOM 2265 N N . ASN B 1 49 ? -5.875 -4.996 -22.578 1 95.31 49 ASN B N 1
ATOM 2266 C CA . ASN B 1 49 ? -5.559 -6.086 -23.5 1 95.31 49 ASN B CA 1
ATOM 2267 C C . ASN B 1 49 ? -5.77 -7.449 -22.859 1 95.31 49 ASN B C 1
ATOM 2269 O O . ASN B 1 49 ? -5.996 -8.445 -23.547 1 95.31 49 ASN B O 1
ATOM 2273 N N . TYR B 1 50 ? -5.613 -7.453 -21.594 1 93.75 50 TYR B N 1
ATOM 2274 C CA . TYR B 1 50 ? -5.762 -8.672 -20.797 1 93.75 50 TYR B CA 1
ATOM 2275 C C . TYR B 1 50 ? -6.816 -8.484 -19.719 1 93.75 50 TYR B C 1
ATOM 2277 O O . TYR B 1 50 ? -6.656 -7.645 -18.828 1 93.75 50 TYR B O 1
ATOM 2285 N N . HIS B 1 51 ? -7.902 -9.258 -19.797 1 88.75 51 HIS B N 1
ATOM 2286 C CA . HIS B 1 51 ? -8.992 -8.953 -18.875 1 88.75 51 HIS B CA 1
ATOM 2287 C C . HIS B 1 51 ? -9.312 -10.148 -17.984 1 88.75 51 HIS B C 1
ATOM 2289 O O . HIS B 1 51 ? -9.945 -9.992 -16.938 1 88.75 51 HIS B O 1
ATOM 2295 N N . ASN B 1 52 ? -8.922 -11.367 -18.328 1 95 52 ASN B N 1
ATOM 2296 C CA . ASN B 1 52 ? -9.219 -12.578 -17.578 1 95 52 ASN B CA 1
ATOM 2297 C C . ASN B 1 52 ? -7.988 -13.094 -16.844 1 95 52 ASN B C 1
ATOM 2299 O O . ASN B 1 52 ? -6.98 -13.43 -17.469 1 95 52 ASN B O 1
ATOM 2303 N N . CYS B 1 53 ? -8.141 -13.086 -15.531 1 97.81 53 CYS B N 1
ATOM 2304 C CA . CYS B 1 53 ? -7.008 -13.445 -14.688 1 97.81 53 CYS B CA 1
ATOM 2305 C C . CYS B 1 53 ? -7.426 -14.438 -13.609 1 97.81 53 CYS B C 1
ATOM 2307 O O . CYS B 1 53 ? -8.516 -14.32 -13.039 1 97.81 53 CYS B O 1
ATOM 2309 N N . ILE B 1 54 ? -6.621 -15.445 -13.367 1 98.88 54 ILE B N 1
ATOM 2310 C CA . ILE B 1 54 ? -6.793 -16.312 -12.203 1 98.88 54 ILE B CA 1
ATOM 2311 C C . ILE B 1 54 ? -5.555 -16.234 -11.312 1 98.88 54 ILE B C 1
ATOM 2313 O O . ILE B 1 54 ? -4.426 -16.234 -11.805 1 98.88 54 ILE B O 1
ATOM 2317 N N . ILE B 1 55 ? -5.758 -16.062 -10.031 1 98.94 55 ILE B N 1
ATOM 2318 C CA . ILE B 1 55 ? -4.68 -16.062 -9.055 1 98.94 55 ILE B CA 1
ATOM 2319 C C . ILE B 1 55 ? -4.684 -17.375 -8.273 1 98.94 55 ILE B C 1
ATOM 2321 O O . ILE B 1 55 ? -5.68 -17.719 -7.645 1 98.94 55 ILE B O 1
ATOM 2325 N N . LEU B 1 56 ? -3.6 -18.094 -8.352 1 98.94 56 LEU B N 1
ATOM 2326 C CA . LEU B 1 56 ? -3.408 -19.312 -7.578 1 98.94 56 LEU B CA 1
ATOM 2327 C C . LEU B 1 56 ? -2.713 -19.016 -6.258 1 98.94 56 LEU B C 1
ATOM 2329 O O . LEU B 1 56 ? -1.56 -18.578 -6.242 1 98.94 56 LEU B O 1
ATOM 2333 N N . CYS B 1 57 ? -3.432 -19.25 -5.184 1 98.94 57 CYS B N 1
ATOM 2334 C CA . CYS B 1 57 ? -2.908 -18.859 -3.881 1 98.94 57 CYS B CA 1
ATOM 2335 C C . CYS B 1 57 ? -2.619 -20.078 -3.02 1 98.94 57 CYS B C 1
ATOM 2337 O O . CYS B 1 57 ? -3.449 -20.984 -2.918 1 98.94 57 CYS B O 1
ATOM 2339 N N . GLY B 1 58 ? -1.414 -20.125 -2.438 1 98.5 58 GLY B N 1
ATOM 2340 C CA . GLY B 1 58 ? -1.078 -21.125 -1.436 1 98.5 58 GLY B CA 1
ATOM 2341 C C . GLY B 1 58 ? -1.492 -20.719 -0.032 1 98.5 58 GLY B C 1
ATOM 2342 O O . GLY B 1 58 ? -2.031 -19.641 0.177 1 98.5 58 GLY B O 1
ATOM 2343 N N . PRO B 1 59 ? -1.18 -21.578 0.918 1 97.31 59 PRO B N 1
ATOM 2344 C CA . PRO B 1 59 ? -1.649 -21.375 2.289 1 97.31 59 PRO B CA 1
ATOM 2345 C C . PRO B 1 59 ? -0.757 -20.406 3.076 1 97.31 59 PRO B C 1
ATOM 2347 O O . PRO B 1 59 ? -1.124 -19.984 4.172 1 97.31 59 PRO B O 1
ATOM 2350 N N . GLY B 1 60 ? 0.417 -20.109 2.568 1 97.25 60 GLY B N 1
ATOM 2351 C CA . GLY B 1 60 ? 1.368 -19.281 3.301 1 97.25 60 GLY B CA 1
ATOM 2352 C C . GLY B 1 60 ? 1.337 -17.828 2.891 1 97.25 60 GLY B C 1
ATOM 2353 O O . GLY B 1 60 ? 0.388 -17.375 2.244 1 97.25 60 GLY B O 1
ATOM 2354 N N . ASN B 1 61 ? 2.354 -17.109 3.223 1 97.25 61 ASN B N 1
ATOM 2355 C CA . ASN B 1 61 ? 2.398 -15.664 3.027 1 97.25 61 ASN B CA 1
ATOM 2356 C C . ASN B 1 61 ? 2.396 -15.297 1.546 1 97.25 61 ASN B C 1
ATOM 2358 O O . ASN B 1 61 ? 1.839 -14.273 1.156 1 97.25 61 ASN B O 1
ATOM 2362 N N . ASN B 1 62 ? 3.061 -16.156 0.771 1 98.44 62 ASN B N 1
ATOM 2363 C CA . ASN B 1 62 ? 3.006 -15.883 -0.663 1 98.44 62 ASN B CA 1
ATOM 2364 C C . ASN B 1 62 ? 1.569 -15.883 -1.18 1 98.44 62 ASN B C 1
ATOM 2366 O O . ASN B 1 62 ? 1.211 -15.07 -2.029 1 98.44 62 ASN B O 1
ATOM 2370 N N . GLY B 1 63 ? 0.795 -16.859 -0.65 1 98.75 63 GLY B N 1
ATOM 2371 C CA . GLY B 1 63 ? -0.625 -16.859 -0.963 1 98.75 63 GLY B CA 1
ATOM 2372 C C . GLY B 1 63 ? -1.331 -15.594 -0.514 1 98.75 63 GLY B C 1
ATOM 2373 O O . GLY B 1 63 ? -2.209 -15.078 -1.215 1 98.75 63 GLY B O 1
ATOM 2374 N N . GLY B 1 64 ? -0.94 -15.117 0.654 1 98.81 64 GLY B N 1
ATOM 2375 C CA . GLY B 1 64 ? -1.472 -13.852 1.136 1 98.81 64 GLY B CA 1
ATOM 2376 C C . GLY B 1 64 ? -1.179 -12.688 0.207 1 98.81 64 GLY B C 1
ATOM 2377 O O . GLY B 1 64 ? -2.055 -11.859 -0.055 1 98.81 64 GLY B O 1
ATOM 2378 N N . ASP B 1 65 ? 0.046 -12.641 -0.291 1 98.81 65 ASP B N 1
ATOM 2379 C CA . ASP B 1 65 ? 0.392 -11.633 -1.29 1 98.81 65 ASP B CA 1
ATOM 2380 C C . ASP B 1 65 ? -0.525 -11.727 -2.508 1 98.81 65 ASP B C 1
ATOM 2382 O O . ASP B 1 65 ? -0.936 -10.703 -3.064 1 98.81 65 ASP B O 1
ATOM 2386 N N . GLY B 1 66 ? -0.803 -12.938 -2.863 1 98.94 66 GLY B N 1
ATOM 2387 C CA . GLY B 1 66 ? -1.708 -13.164 -3.98 1 98.94 66 GLY B CA 1
ATOM 2388 C C . GLY B 1 66 ? -3.111 -12.648 -3.721 1 98.94 66 GLY B C 1
ATOM 2389 O O . GLY B 1 66 ? -3.736 -12.062 -4.605 1 98.94 66 GLY B O 1
ATOM 2390 N N . LEU B 1 67 ? -3.602 -12.961 -2.518 1 98.94 67 LEU B N 1
ATOM 2391 C CA . LEU B 1 67 ? -4.934 -12.5 -2.145 1 98.94 67 LEU B CA 1
ATOM 2392 C C . LEU B 1 67 ? -5.012 -10.977 -2.182 1 98.94 67 LEU B C 1
ATOM 2394 O O . LEU B 1 67 ? -5.973 -10.414 -2.707 1 98.94 67 LEU B O 1
ATOM 2398 N N . VAL B 1 68 ? -4.023 -10.305 -1.667 1 98.88 68 VAL B N 1
ATOM 2399 C CA . VAL B 1 68 ? -3.963 -8.844 -1.697 1 98.88 68 VAL B CA 1
ATOM 2400 C C . VAL B 1 68 ? -3.879 -8.359 -3.143 1 98.88 68 VAL B C 1
ATOM 2402 O O . VAL B 1 68 ? -4.566 -7.41 -3.527 1 98.88 68 VAL B O 1
ATOM 2405 N N . ALA B 1 69 ? -3.045 -9.016 -3.92 1 98.94 69 ALA B N 1
ATOM 2406 C CA . ALA B 1 69 ? -2.895 -8.633 -5.324 1 98.94 69 ALA B CA 1
ATOM 2407 C C . ALA B 1 69 ? -4.227 -8.734 -6.062 1 98.94 69 ALA B C 1
ATOM 2409 O O . ALA B 1 69 ? -4.543 -7.883 -6.898 1 98.94 69 ALA B O 1
ATOM 2410 N N . ALA B 1 70 ? -4.996 -9.75 -5.777 1 98.88 70 ALA B N 1
ATOM 2411 C CA . ALA B 1 70 ? -6.293 -9.938 -6.422 1 98.88 70 ALA B CA 1
ATOM 2412 C C . ALA B 1 70 ? -7.188 -8.719 -6.211 1 98.88 70 ALA B C 1
ATOM 2414 O O . ALA B 1 70 ? -7.82 -8.234 -7.152 1 98.88 70 ALA B O 1
ATOM 2415 N N . ARG B 1 71 ? -7.199 -8.25 -4.988 1 98.62 71 ARG B N 1
ATOM 2416 C CA . ARG B 1 71 ? -8.008 -7.078 -4.676 1 98.62 71 ARG B CA 1
ATOM 2417 C C . ARG B 1 71 ? -7.555 -5.867 -5.492 1 98.62 71 ARG B C 1
ATOM 2419 O O . ARG B 1 71 ? -8.383 -5.168 -6.082 1 98.62 71 ARG B O 1
ATOM 2426 N N . HIS B 1 72 ? -6.289 -5.645 -5.555 1 98.62 72 HIS B N 1
ATOM 2427 C CA . HIS B 1 72 ? -5.762 -4.5 -6.289 1 98.62 72 HIS B CA 1
ATOM 2428 C C . HIS B 1 72 ? -6.004 -4.652 -7.789 1 98.62 72 HIS B C 1
ATOM 2430 O O . HIS B 1 72 ? -6.316 -3.676 -8.477 1 98.62 72 HIS B O 1
ATOM 2436 N N . LEU B 1 73 ? -5.809 -5.867 -8.305 1 98.56 73 LEU B N 1
ATOM 2437 C CA . LEU B 1 73 ? -6.051 -6.086 -9.727 1 98.56 73 LEU B CA 1
ATOM 2438 C C . LEU B 1 73 ? -7.496 -5.758 -10.094 1 98.56 73 LEU B C 1
ATOM 2440 O O . LEU B 1 73 ? -7.758 -5.18 -11.148 1 98.56 73 LEU B O 1
ATOM 2444 N N . LYS B 1 74 ? -8.391 -6.176 -9.211 1 97.69 74 LYS B N 1
ATOM 2445 C CA . LYS B 1 74 ? -9.789 -5.809 -9.422 1 97.69 74 LYS B CA 1
ATOM 2446 C C . LYS B 1 74 ? -9.961 -4.293 -9.5 1 97.69 74 LYS B C 1
ATOM 2448 O O . LYS B 1 74 ? -10.625 -3.785 -10.406 1 97.69 74 LYS B O 1
ATOM 2453 N N . LEU B 1 75 ? -9.359 -3.602 -8.664 1 97.19 75 LEU B N 1
ATOM 2454 C CA . LEU B 1 75 ? -9.406 -2.145 -8.609 1 97.19 75 LEU B CA 1
ATOM 2455 C C . LEU B 1 75 ? -8.766 -1.528 -9.844 1 97.19 75 LEU B C 1
ATOM 2457 O O . LEU B 1 75 ? -9.156 -0.445 -10.281 1 97.19 75 LEU B O 1
ATOM 2461 N N . PHE B 1 76 ? -7.746 -2.213 -10.414 1 97.5 76 PHE B N 1
ATOM 2462 C CA . PHE B 1 76 ? -7.008 -1.701 -11.562 1 97.5 76 PHE B CA 1
ATOM 2463 C C . PHE B 1 76 ? -7.766 -1.965 -12.852 1 97.5 76 PHE B C 1
ATOM 2465 O O . PHE B 1 76 ? -7.34 -1.535 -13.93 1 97.5 76 PHE B O 1
ATOM 2472 N N . GLY B 1 77 ? -8.891 -2.758 -12.789 1 96.31 77 GLY B N 1
ATOM 2473 C CA . GLY B 1 77 ? -9.758 -2.824 -13.953 1 96.31 77 GLY B CA 1
ATOM 2474 C C . GLY B 1 77 ? -9.82 -4.207 -14.578 1 96.31 77 GLY B C 1
ATOM 2475 O O . GLY B 1 77 ? -10.391 -4.387 -15.648 1 96.31 77 GLY B O 1
ATOM 2476 N N . TYR B 1 78 ? -9.234 -5.234 -13.953 1 96.88 78 TYR B N 1
ATOM 2477 C CA . TYR B 1 78 ? -9.375 -6.602 -14.445 1 96.88 78 TYR B CA 1
ATOM 2478 C C . TYR B 1 78 ? -10.766 -7.152 -14.125 1 96.88 78 TYR B C 1
ATOM 2480 O O . TYR B 1 78 ? -11.102 -7.359 -12.961 1 96.88 78 TYR B O 1
ATOM 2488 N N . LYS B 1 79 ? -11.57 -7.379 -15.086 1 92.62 79 LYS B N 1
ATOM 2489 C CA . LYS B 1 79 ? -13.008 -7.609 -14.945 1 92.62 79 LYS B CA 1
ATOM 2490 C C . LYS B 1 79 ? -13.297 -9.055 -14.547 1 92.62 79 LYS B C 1
ATOM 2492 O O . LYS B 1 79 ? -14.133 -9.312 -13.688 1 92.62 79 LYS B O 1
ATOM 2497 N N . ASP B 1 80 ? -12.695 -10.039 -15.18 1 95 80 ASP B N 1
ATOM 2498 C CA . ASP B 1 80 ? -12.891 -11.453 -14.883 1 95 80 ASP B CA 1
ATOM 2499 C C . ASP B 1 80 ? -11.719 -12.016 -14.086 1 95 80 ASP B C 1
ATOM 2501 O O . ASP B 1 80 ? -10.758 -12.531 -14.664 1 95 80 ASP B O 1
ATOM 2505 N N . LEU B 1 81 ? -11.852 -11.859 -12.844 1 97.12 81 LEU B N 1
ATOM 2506 C CA . LEU B 1 81 ? -10.789 -12.234 -11.914 1 97.12 81 LEU B CA 1
ATOM 2507 C C . LEU B 1 81 ? -11.289 -13.266 -10.914 1 97.12 81 LEU B C 1
ATOM 2509 O O . LEU B 1 81 ? -12.352 -13.094 -10.305 1 97.12 81 LEU B O 1
ATOM 2513 N N . LYS B 1 82 ? -10.562 -14.414 -10.797 1 98.38 82 LYS B N 1
ATOM 2514 C CA . LYS B 1 82 ? -10.875 -15.453 -9.82 1 98.38 82 LYS B CA 1
ATOM 2515 C C . LYS B 1 82 ? -9.641 -15.828 -9.008 1 98.38 82 LYS B C 1
ATOM 2517 O O . LYS B 1 82 ? -8.508 -15.625 -9.453 1 98.38 82 LYS B O 1
ATOM 2522 N N . VAL B 1 83 ? -9.953 -16.281 -7.84 1 98.94 83 VAL B N 1
ATOM 2523 C CA . VAL B 1 83 ? -8.891 -16.781 -6.977 1 98.94 83 VAL B CA 1
ATOM 2524 C C . VAL B 1 83 ? -9.094 -18.281 -6.746 1 98.94 83 VAL B C 1
ATOM 2526 O O . VAL B 1 83 ? -10.211 -18.734 -6.477 1 98.94 83 VAL B O 1
ATOM 2529 N N . TYR B 1 84 ? -8.094 -19.078 -7.043 1 98.94 84 TYR B N 1
ATOM 2530 C CA . TYR B 1 84 ? -8.055 -20.484 -6.672 1 98.94 84 TYR B CA 1
ATOM 2531 C C . TYR B 1 84 ? -7.207 -20.703 -5.426 1 98.94 84 TYR B C 1
ATOM 2533 O O . TYR B 1 84 ? -5.992 -20.5 -5.453 1 98.94 84 TYR B O 1
ATOM 2541 N N . TYR B 1 85 ? -7.836 -21.016 -4.383 1 98.81 85 TYR B N 1
ATOM 2542 C CA . TYR B 1 85 ? -7.27 -21.062 -3.039 1 98.81 85 TYR B CA 1
ATOM 2543 C C . TYR B 1 85 ? -7.648 -22.375 -2.342 1 98.81 85 TYR B C 1
ATOM 2545 O O . TYR B 1 85 ? -8.422 -22.359 -1.381 1 98.81 85 TYR B O 1
ATOM 2553 N N . PRO B 1 86 ? -6.938 -23.469 -2.734 1 98.06 86 PRO B N 1
ATOM 2554 C CA . PRO B 1 86 ? -7.418 -24.812 -2.408 1 98.06 86 PRO B CA 1
ATOM 2555 C C . PRO B 1 86 ? -7.113 -25.219 -0.969 1 98.06 86 PRO B C 1
ATOM 2557 O O . PRO B 1 86 ? -7.66 -26.203 -0.472 1 98.06 86 PRO B O 1
ATOM 2560 N N . ARG B 1 87 ? -6.242 -24.578 -0.25 1 97.69 87 ARG B N 1
ATOM 2561 C CA . ARG B 1 87 ? -5.906 -24.812 1.152 1 97.69 87 ARG B CA 1
ATOM 2562 C C . ARG B 1 87 ? -5.891 -23.5 1.933 1 97.69 87 ARG B C 1
ATOM 2564 O O . ARG B 1 87 ? -4.828 -23.031 2.355 1 97.69 87 ARG B O 1
ATOM 2571 N N . PRO B 1 88 ? -7.051 -23 2.203 1 97.81 88 PRO B N 1
ATOM 2572 C CA . PRO B 1 88 ? -7.109 -21.703 2.867 1 97.81 88 PRO B CA 1
ATOM 2573 C C . PRO B 1 88 ? -6.508 -21.719 4.27 1 97.81 88 PRO B C 1
ATOM 2575 O O . PRO B 1 88 ? -6.621 -22.719 4.98 1 97.81 88 PRO B O 1
ATOM 2578 N N . SER B 1 89 ? -5.836 -20.672 4.625 1 97.5 89 SER B N 1
ATOM 2579 C CA . SER B 1 89 ? -5.32 -20.453 5.977 1 97.5 89 SER B CA 1
ATOM 2580 C C . SER B 1 89 ? -6.418 -19.984 6.922 1 97.5 89 SER B C 1
ATOM 2582 O O . SER B 1 89 ? -7.289 -19.203 6.527 1 97.5 89 SER B O 1
ATOM 2584 N N . SER B 1 90 ? -6.344 -20.453 8.188 1 97.56 90 SER B N 1
ATOM 2585 C CA . SER B 1 90 ? -7.336 -20.047 9.18 1 97.56 90 SER B CA 1
ATOM 2586 C C . SER B 1 90 ? -6.852 -18.844 9.984 1 97.56 90 SER B C 1
ATOM 2588 O O . SER B 1 90 ? -7.551 -18.359 10.883 1 97.56 90 SER B O 1
ATOM 2590 N N . LYS B 1 91 ? -5.637 -18.391 9.711 1 97.06 91 LYS B N 1
ATOM 2591 C CA . LYS B 1 91 ? -5.129 -17.219 10.414 1 97.06 91 LYS B CA 1
ATOM 2592 C C . LYS B 1 91 ? -6.012 -15.992 10.156 1 97.06 91 LYS B C 1
ATOM 2594 O O . LYS B 1 91 ? -6.488 -15.797 9.031 1 97.06 91 LYS B O 1
ATOM 2599 N N . PRO B 1 92 ? -6.191 -15.141 11.148 1 97.31 92 PRO B N 1
ATOM 2600 C CA . PRO B 1 92 ? -7.113 -14.008 11.031 1 97.31 92 PRO B CA 1
ATOM 2601 C C . PRO B 1 92 ? -6.82 -13.125 9.828 1 97.31 92 PRO B C 1
ATOM 2603 O O . PRO B 1 92 ? -7.746 -12.688 9.133 1 97.31 92 PRO B O 1
ATOM 2606 N N . LEU B 1 93 ? -5.625 -12.859 9.562 1 97.69 93 LEU B N 1
ATOM 2607 C CA . LEU B 1 93 ? -5.25 -12.023 8.422 1 97.69 93 LEU B CA 1
AT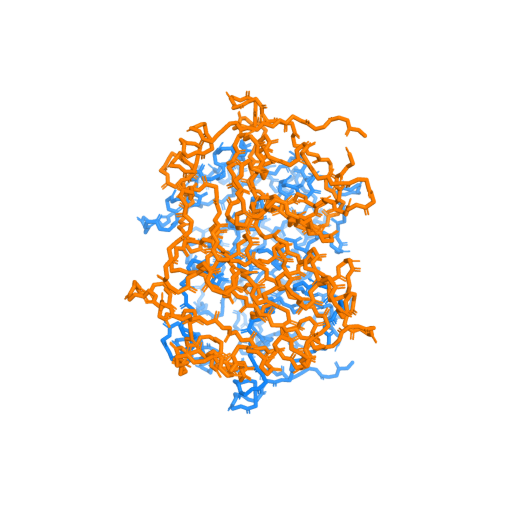OM 2608 C C . LEU B 1 93 ? -5.816 -12.586 7.129 1 97.69 93 LEU B C 1
ATOM 2610 O O . LEU B 1 93 ? -6.395 -11.852 6.328 1 97.69 93 LEU B O 1
ATOM 2614 N N . PHE B 1 94 ? -5.746 -13.883 6.902 1 98.62 94 PHE B N 1
ATOM 2615 C CA . PHE B 1 94 ? -6.184 -14.523 5.664 1 98.62 94 PHE B CA 1
ATOM 2616 C C . PHE B 1 94 ? -7.703 -14.562 5.582 1 98.62 94 PHE B C 1
ATOM 2618 O O . PHE B 1 94 ? -8.281 -14.367 4.508 1 98.62 94 PHE B O 1
ATOM 2625 N N . LEU B 1 95 ? -8.281 -14.812 6.734 1 98.38 95 LEU B N 1
ATOM 2626 C CA . LEU B 1 95 ? -9.734 -14.75 6.781 1 98.38 95 LEU B CA 1
ATOM 2627 C C . LEU B 1 95 ? -10.234 -13.359 6.414 1 98.38 95 LEU B C 1
ATOM 2629 O O . LEU B 1 95 ? -11.219 -13.219 5.676 1 98.38 95 LEU B O 1
ATOM 2633 N N . ASN B 1 96 ? -9.578 -12.391 6.902 1 98.5 96 ASN B N 1
ATOM 2634 C CA . ASN B 1 96 ? -9.914 -11.008 6.602 1 98.5 96 ASN B CA 1
ATOM 2635 C C . ASN B 1 96 ? -9.703 -10.688 5.125 1 98.5 96 ASN B C 1
ATOM 2637 O O . ASN B 1 96 ? -10.492 -9.953 4.523 1 98.5 96 ASN B O 1
ATOM 2641 N N . LEU B 1 97 ? -8.633 -11.188 4.559 1 98.75 97 LEU B N 1
ATOM 2642 C CA . LEU B 1 97 ? -8.391 -10.977 3.135 1 98.75 97 LEU B CA 1
ATOM 2643 C C . LEU B 1 97 ? -9.516 -11.578 2.297 1 98.75 97 LEU B C 1
ATOM 2645 O O . LEU B 1 97 ? -9.945 -10.984 1.306 1 98.75 97 LEU B O 1
ATOM 2649 N N . GLU B 1 98 ? -9.969 -12.727 2.674 1 98.44 98 GLU B N 1
ATOM 2650 C CA . GLU B 1 98 ? -11.078 -13.336 1.954 1 98.44 98 GLU B CA 1
ATOM 2651 C C . GLU B 1 98 ? -12.336 -12.477 2.049 1 98.44 98 GLU B C 1
ATOM 2653 O O . GLU B 1 98 ? -13.102 -12.375 1.085 1 98.44 98 GLU B O 1
ATOM 2658 N N . LYS B 1 99 ? -12.602 -11.938 3.232 1 98 99 LYS B N 1
ATOM 2659 C CA . LYS B 1 99 ? -13.719 -11.008 3.383 1 98 99 LYS B CA 1
ATOM 2660 C C . LYS B 1 99 ? -13.594 -9.836 2.422 1 98 99 LYS B C 1
ATOM 2662 O O . LYS B 1 99 ? -14.586 -9.406 1.821 1 98 99 LYS B O 1
ATOM 2667 N N . GLN B 1 100 ? -12.414 -9.312 2.312 1 98.5 100 GLN B N 1
ATOM 2668 C CA . GLN B 1 100 ? -12.172 -8.211 1.395 1 98.5 100 GLN B CA 1
ATOM 2669 C C . GLN B 1 100 ? -12.477 -8.609 -0.046 1 98.5 100 GLN B C 1
ATOM 2671 O O . GLN B 1 100 ? -13.125 -7.863 -0.779 1 98.5 100 GLN B O 1
ATOM 2676 N N . LEU B 1 101 ? -11.969 -9.789 -0.427 1 98.56 101 LEU B N 1
ATOM 2677 C CA . LEU B 1 101 ? -12.219 -10.258 -1.784 1 98.56 101 LEU B CA 1
ATOM 2678 C C . LEU B 1 101 ? -13.719 -10.422 -2.029 1 98.56 101 LEU B C 1
ATOM 2680 O O . LEU B 1 101 ? -14.211 -10.109 -3.115 1 98.56 101 LEU B O 1
ATOM 2684 N N . GLN B 1 102 ? -14.414 -10.914 -1.031 1 97.56 102 GLN B N 1
ATOM 2685 C CA . GLN B 1 102 ? -15.859 -11.055 -1.137 1 97.56 102 GLN B CA 1
ATOM 2686 C C . GLN B 1 102 ? -16.531 -9.703 -1.384 1 97.56 102 GLN B C 1
ATOM 2688 O O . GLN B 1 102 ? -17.438 -9.602 -2.201 1 97.56 102 GLN B O 1
ATOM 2693 N N . GLN B 1 103 ? -16.094 -8.672 -0.74 1 96.19 103 GLN B N 1
ATOM 2694 C CA . GLN B 1 103 ? -16.656 -7.332 -0.91 1 96.19 103 GLN B CA 1
ATOM 2695 C C . GLN B 1 103 ? -16.453 -6.828 -2.338 1 96.19 103 GLN B C 1
ATOM 2697 O O . GLN B 1 103 ? -17.266 -6.066 -2.854 1 96.19 103 GLN B O 1
ATOM 2702 N N . PHE B 1 104 ? -15.391 -7.242 -2.938 1 97.38 104 PHE B N 1
ATOM 2703 C CA . PHE B 1 104 ? -15.078 -6.824 -4.301 1 97.38 104 PHE B CA 1
ATOM 2704 C C . PHE B 1 104 ? -15.648 -7.812 -5.312 1 97.38 104 PHE B C 1
ATOM 2706 O O . PHE B 1 104 ? -15.328 -7.746 -6.5 1 97.38 104 PHE B O 1
ATOM 2713 N N . LYS B 1 105 ? -16.438 -8.75 -4.848 1 96.94 105 LYS B N 1
ATOM 2714 C CA . LYS B 1 105 ? -17.125 -9.734 -5.676 1 96.94 105 LYS B CA 1
ATOM 2715 C C . LYS B 1 105 ? -16.125 -10.562 -6.484 1 96.94 105 LYS B C 1
ATOM 2717 O O . LYS B 1 105 ? -16.344 -10.82 -7.672 1 96.94 105 LYS B O 1
ATOM 2722 N N . ILE B 1 106 ? -15.055 -10.875 -5.844 1 98.12 106 ILE B N 1
ATOM 2723 C CA . ILE B 1 106 ? -14.078 -11.789 -6.422 1 98.12 106 ILE B CA 1
ATOM 2724 C C . ILE B 1 106 ? -14.344 -13.211 -5.91 1 98.12 106 ILE B C 1
ATOM 2726 O O . ILE B 1 106 ? -14.273 -13.461 -4.707 1 98.12 106 ILE B O 1
ATOM 2730 N N . ASP B 1 107 ? -14.617 -14.094 -6.77 1 98 107 ASP B N 1
ATOM 2731 C CA . ASP B 1 107 ? -14.883 -15.484 -6.391 1 98 107 ASP B CA 1
ATOM 2732 C C . ASP B 1 107 ? -13.609 -16.172 -5.906 1 98 107 ASP B C 1
ATOM 2734 O O . ASP B 1 107 ? -12.562 -16.094 -6.555 1 98 107 ASP B O 1
ATOM 2738 N N . VAL B 1 108 ? -13.719 -16.766 -4.781 1 98.75 108 VAL B N 1
ATOM 2739 C CA . VAL B 1 108 ? -12.633 -17.578 -4.238 1 98.75 108 VAL B CA 1
ATOM 2740 C C . VAL B 1 108 ? -13.023 -19.047 -4.258 1 98.75 108 VAL B C 1
ATOM 2742 O O . VAL B 1 108 ? -13.953 -19.453 -3.557 1 98.75 108 VAL B O 1
ATOM 2745 N N . ILE B 1 109 ? -12.352 -19.812 -5.086 1 98.69 109 ILE B N 1
ATOM 2746 C CA . ILE B 1 109 ? -12.594 -21.25 -5.195 1 98.69 109 ILE B CA 1
ATOM 2747 C C . ILE B 1 109 ? -11.742 -21.984 -4.172 1 98.69 109 ILE B C 1
ATOM 2749 O O . ILE B 1 109 ? -10.523 -22.109 -4.332 1 98.69 109 ILE B O 1
ATOM 2753 N N . LYS B 1 110 ? -12.406 -22.594 -3.148 1 97.94 110 LYS B N 1
ATOM 2754 C CA . LYS B 1 110 ? -11.688 -23.203 -2.031 1 97.94 110 LYS B CA 1
ATOM 2755 C C . LYS B 1 110 ? -11.711 -24.734 -2.125 1 97.94 110 LYS B C 1
ATOM 2757 O O . LYS B 1 110 ? -10.961 -25.406 -1.427 1 97.94 110 LYS B O 1
ATOM 2762 N N . THR B 1 111 ? -12.625 -25.172 -2.949 1 97.06 111 THR B N 1
ATOM 2763 C CA . THR B 1 111 ? -12.789 -26.609 -3.109 1 97.06 111 THR B CA 1
ATOM 2764 C C . THR B 1 111 ? -12.859 -26.984 -4.586 1 97.06 111 THR B C 1
ATOM 2766 O O . THR B 1 111 ? -13.32 -26.203 -5.414 1 97.06 111 THR B O 1
ATOM 2769 N N . ASP B 1 112 ? -12.281 -28.141 -4.797 1 96.62 112 ASP B N 1
ATOM 2770 C CA . ASP B 1 112 ? -12.297 -28.688 -6.148 1 96.62 112 ASP B CA 1
ATOM 2771 C C . ASP B 1 112 ? -12.492 -30.203 -6.117 1 96.62 112 ASP B C 1
ATOM 2773 O O . ASP B 1 112 ? -12.289 -30.844 -5.082 1 96.62 112 ASP B O 1
ATOM 2777 N N . ASP B 1 113 ? -13.07 -30.828 -7.234 1 96.88 113 ASP B N 1
ATOM 2778 C CA . ASP B 1 113 ? -13.211 -32.281 -7.301 1 96.88 113 ASP B CA 1
ATOM 2779 C C . ASP B 1 113 ? -11.867 -32.938 -7.617 1 96.88 113 ASP B C 1
ATOM 2781 O O . ASP B 1 113 ? -10.859 -32.25 -7.797 1 96.88 113 ASP B O 1
ATOM 2785 N N . GLU B 1 114 ? -11.766 -34.188 -7.598 1 95.69 114 GLU B N 1
ATOM 2786 C CA . GLU B 1 114 ? -10.539 -34.938 -7.781 1 95.69 114 GLU B CA 1
ATOM 2787 C C . GLU B 1 114 ? -9.945 -34.688 -9.172 1 95.69 114 GLU B C 1
ATOM 2789 O O . GLU B 1 114 ? -8.742 -34.875 -9.375 1 95.69 114 GLU B O 1
ATOM 2794 N N . GLN B 1 115 ? -10.781 -34.281 -10.055 1 97.25 115 GLN B N 1
ATOM 2795 C CA . GLN B 1 115 ? -10.328 -34.062 -11.414 1 97.25 115 GLN B CA 1
ATOM 2796 C C . GLN B 1 115 ? -9.898 -32.594 -11.609 1 97.25 115 GLN B C 1
ATOM 2798 O O . GLN B 1 115 ? -9.445 -32.219 -12.695 1 97.25 115 GLN B O 1
ATOM 2803 N N . PHE B 1 116 ? -9.938 -31.812 -10.617 1 98.25 116 PHE B N 1
ATOM 2804 C CA . PHE B 1 116 ? -9.562 -30.406 -10.656 1 98.25 116 PHE B CA 1
ATOM 2805 C C . PHE B 1 116 ? -10.336 -29.656 -11.742 1 98.25 116 PHE B C 1
ATOM 2807 O O . PHE B 1 116 ? -9.766 -28.891 -12.508 1 98.25 116 PHE B O 1
ATOM 2814 N N . THR B 1 117 ? -11.633 -29.891 -11.781 1 98.56 117 THR B N 1
ATOM 2815 C CA . THR B 1 117 ? -12.477 -29.375 -12.844 1 98.56 117 THR B CA 1
ATOM 2816 C C . THR B 1 117 ? -12.57 -27.844 -12.758 1 98.56 117 THR B C 1
ATOM 2818 O O . THR B 1 117 ? -12.523 -27.156 -13.789 1 98.56 117 THR B O 1
ATOM 2821 N N . GLN B 1 118 ? -12.742 -27.312 -11.555 1 98.25 118 GLN B N 1
ATOM 2822 C CA . GLN B 1 118 ? -12.82 -25.859 -11.391 1 98.25 118 GLN B CA 1
ATOM 2823 C C . GLN B 1 118 ? -11.523 -25.188 -11.82 1 98.25 118 GLN B C 1
ATOM 2825 O O . GLN B 1 118 ? -11.547 -24.188 -12.555 1 98.25 118 GLN B O 1
ATOM 2830 N N . LEU B 1 119 ? -10.445 -25.75 -11.383 1 98.75 119 LEU B N 1
ATOM 2831 C CA . LEU B 1 119 ? -9.148 -25.203 -11.75 1 98.75 119 LEU B CA 1
ATOM 2832 C C . LEU B 1 119 ? -8.969 -25.188 -13.266 1 98.75 119 LEU B C 1
ATOM 2834 O O . LEU B 1 119 ? -8.641 -24.156 -13.852 1 98.75 119 LEU B O 1
ATOM 2838 N N . LYS B 1 120 ? -9.156 -26.375 -13.844 1 98.62 120 LYS B N 1
ATOM 2839 C CA . LYS B 1 120 ? -8.961 -26.516 -15.281 1 98.62 120 LYS B CA 1
ATOM 2840 C C . LYS B 1 120 ? -9.828 -25.531 -16.062 1 98.62 120 LYS B C 1
ATOM 2842 O O . LYS B 1 120 ? -9.359 -24.906 -17.016 1 98.62 120 LYS B O 1
ATOM 2847 N N . THR B 1 121 ? -11.062 -25.406 -15.68 1 98.19 121 THR B N 1
ATOM 2848 C CA . THR B 1 121 ? -11.984 -24.469 -16.328 1 98.19 121 THR B CA 1
ATOM 2849 C C . THR B 1 121 ? -11.461 -23.047 -16.234 1 98.19 121 THR B C 1
ATOM 2851 O O . THR B 1 121 ? -11.43 -22.328 -17.25 1 98.19 121 THR B O 1
ATOM 2854 N N . GLN B 1 122 ? -11.008 -22.641 -15.094 1 98.19 122 GLN B N 1
ATOM 2855 C CA . GLN B 1 122 ? -10.547 -21.266 -14.898 1 98.19 122 GLN B CA 1
ATOM 2856 C C . GLN B 1 122 ? -9.234 -21.016 -15.633 1 98.19 122 GLN B C 1
ATOM 2858 O O . GLN B 1 122 ? -9.023 -19.938 -16.188 1 98.19 122 GLN B O 1
ATOM 2863 N N . LEU B 1 123 ? -8.32 -21.984 -15.57 1 98.62 123 LEU B N 1
ATOM 2864 C CA . LEU B 1 123 ? -7.07 -21.859 -16.312 1 98.62 123 LEU B CA 1
ATOM 2865 C C . LEU B 1 123 ? -7.328 -21.656 -17.797 1 98.62 123 LEU B C 1
ATOM 2867 O O . LEU B 1 123 ? -6.691 -20.828 -18.438 1 98.62 123 LEU B O 1
ATOM 2871 N N . HIS B 1 124 ? -8.234 -22.406 -18.328 1 97.56 124 HIS B N 1
ATOM 2872 C CA . HIS B 1 124 ? -8.562 -22.328 -19.75 1 97.56 124 HIS B CA 1
ATOM 2873 C C . HIS B 1 124 ? -9.188 -20.969 -20.094 1 97.56 124 HIS B C 1
ATOM 2875 O O . HIS B 1 124 ? -8.93 -20.422 -21.156 1 97.56 124 HIS B O 1
ATOM 2881 N N . HIS B 1 125 ? -9.938 -20.469 -19.234 1 96.31 125 HIS B N 1
ATOM 2882 C CA . HIS B 1 125 ? -10.688 -19.234 -19.469 1 96.31 125 HIS B CA 1
ATOM 2883 C C . HIS B 1 125 ? -9.797 -18.016 -19.281 1 96.31 125 HIS B C 1
ATOM 2885 O O . HIS B 1 125 ? -10.141 -16.922 -19.75 1 96.31 125 HIS B O 1
ATOM 2891 N N . SER B 1 126 ? -8.703 -18.156 -18.578 1 96.94 126 SER B N 1
ATOM 2892 C CA . SER B 1 126 ? -7.891 -17 -18.203 1 96.94 126 SER B CA 1
ATOM 2893 C C . SER B 1 126 ? -6.73 -16.797 -19.172 1 96.94 126 SER B C 1
ATOM 2895 O O . SER B 1 126 ? -6.164 -17.766 -19.688 1 96.94 126 SER B O 1
ATOM 2897 N N . ASP B 1 127 ? -6.422 -15.547 -19.406 1 95.44 127 ASP B N 1
ATOM 2898 C CA . ASP B 1 127 ? -5.246 -15.203 -20.203 1 95.44 127 ASP B CA 1
ATOM 2899 C C . ASP B 1 127 ? -3.998 -15.102 -19.328 1 95.44 127 ASP B C 1
ATOM 2901 O O . ASP B 1 127 ? -2.885 -15.352 -19.797 1 95.44 127 ASP B O 1
ATOM 2905 N N . LEU B 1 128 ? -4.246 -14.664 -18.109 1 98.62 128 LEU B N 1
ATOM 2906 C CA . LEU B 1 128 ? -3.172 -14.453 -17.141 1 98.62 128 LEU B CA 1
ATOM 2907 C C . LEU B 1 128 ? -3.328 -15.375 -15.945 1 98.62 128 LEU B C 1
ATOM 2909 O O . LEU B 1 128 ? -4.434 -15.539 -15.422 1 98.62 128 LEU B O 1
ATOM 2913 N N . ILE B 1 129 ? -2.246 -15.984 -15.586 1 98.88 129 ILE B N 1
ATOM 2914 C CA . ILE B 1 129 ? -2.186 -16.812 -14.383 1 98.88 129 ILE B CA 1
ATOM 2915 C C . ILE B 1 129 ? -1.143 -16.25 -13.422 1 98.88 129 ILE B C 1
ATOM 2917 O O . ILE B 1 129 ? 0.036 -16.141 -13.773 1 98.88 129 ILE B O 1
ATOM 2921 N N . VAL B 1 130 ? -1.605 -15.836 -12.25 1 98.94 130 VAL B N 1
ATOM 2922 C CA . VAL B 1 130 ? -0.677 -15.406 -11.211 1 98.94 130 VAL B CA 1
ATOM 2923 C C . VAL B 1 130 ? -0.369 -16.578 -10.273 1 98.94 130 VAL B C 1
ATOM 2925 O O . VAL B 1 130 ? -1.259 -17.078 -9.586 1 98.94 130 VAL B O 1
ATOM 2928 N N . ASP B 1 131 ? 0.835 -17 -10.305 1 98.94 131 ASP B N 1
ATOM 2929 C CA . ASP B 1 131 ? 1.313 -18.062 -9.422 1 98.94 131 ASP B CA 1
ATOM 2930 C C . ASP B 1 131 ? 1.769 -17.484 -8.078 1 98.94 131 ASP B C 1
ATOM 2932 O O . ASP B 1 131 ? 2.914 -17.062 -7.938 1 98.94 131 ASP B O 1
ATOM 2936 N N . ALA B 1 132 ? 0.913 -17.547 -7.105 1 98.94 132 ALA B N 1
ATOM 2937 C CA . ALA B 1 132 ? 1.214 -17.125 -5.738 1 98.94 132 ALA B CA 1
ATOM 2938 C C . ALA B 1 132 ? 1.12 -18.312 -4.773 1 98.94 132 ALA B C 1
ATOM 2940 O O . ALA B 1 132 ? 0.739 -18.141 -3.611 1 98.94 132 ALA B O 1
ATOM 2941 N N . LEU B 1 133 ? 1.426 -19.484 -5.215 1 98.69 133 LEU B N 1
ATOM 2942 C CA . LEU B 1 133 ? 1.311 -20.688 -4.391 1 98.69 133 LEU B CA 1
ATOM 2943 C C . LEU B 1 133 ? 2.41 -20.734 -3.334 1 98.69 133 LEU B C 1
ATOM 2945 O O . LEU B 1 133 ? 2.123 -20.734 -2.135 1 98.69 133 LEU B O 1
ATOM 2949 N N . PHE B 1 134 ? 3.703 -20.719 -3.848 1 97.81 134 PHE B N 1
ATOM 2950 C CA . PHE B 1 134 ? 4.812 -20.859 -2.908 1 97.81 134 PHE B CA 1
ATOM 2951 C C . PHE B 1 134 ? 5.906 -19.844 -3.211 1 97.81 134 PHE B C 1
ATOM 2953 O O . PHE B 1 134 ? 6.199 -19.562 -4.375 1 97.81 134 PHE B O 1
ATOM 2960 N N . GLY B 1 135 ? 6.465 -19.312 -2.174 1 96.19 135 GLY B N 1
ATOM 2961 C CA . GLY B 1 135 ? 7.562 -18.375 -2.279 1 96.19 135 GLY B CA 1
ATOM 2962 C C . GLY B 1 135 ? 8.891 -18.953 -1.818 1 96.19 135 GLY B C 1
ATOM 2963 O O . GLY B 1 135 ? 9.148 -20.141 -1.982 1 96.19 135 GLY B O 1
ATOM 2964 N N . PHE B 1 136 ? 9.68 -18.141 -1.312 1 94.75 136 PHE B N 1
ATOM 2965 C CA . PHE B 1 136 ? 11.086 -18.453 -1.08 1 94.75 136 PHE B CA 1
ATOM 2966 C C . PHE B 1 136 ? 11.234 -19.422 0.079 1 94.75 136 PHE B C 1
ATOM 2968 O O . PHE B 1 136 ? 12.305 -20.016 0.27 1 94.75 136 PHE B O 1
ATOM 2975 N N . SER B 1 137 ? 10.227 -19.641 0.89 1 92.25 137 SER B N 1
ATOM 2976 C CA . SER B 1 137 ? 10.352 -20.516 2.045 1 92.25 137 SER B CA 1
ATOM 2977 C C . SER B 1 137 ? 10.008 -21.953 1.68 1 92.25 137 SER B C 1
ATOM 2979 O O . SER B 1 137 ? 10.125 -22.859 2.51 1 92.25 137 SER B O 1
ATOM 2981 N N . PHE B 1 138 ? 9.641 -22.156 0.437 1 90.38 138 PHE B N 1
ATOM 2982 C CA . PHE B 1 138 ? 9.219 -23.469 0.001 1 90.38 138 PHE B CA 1
ATOM 2983 C C . PHE B 1 138 ? 10.43 -24.359 -0.302 1 90.38 138 PHE B C 1
ATOM 2985 O O . PHE B 1 138 ? 11.43 -23.875 -0.832 1 90.38 138 PHE B O 1
ATOM 2992 N N . HIS B 1 139 ? 10.141 -25.641 0.018 1 90.56 139 HIS B N 1
ATOM 2993 C CA . HIS B 1 139 ? 11.125 -26.672 -0.325 1 90.56 139 HIS B CA 1
ATOM 2994 C C . HIS B 1 139 ? 10.492 -27.797 -1.136 1 90.56 139 HIS B C 1
ATOM 2996 O O . HIS B 1 139 ? 9.531 -28.422 -0.689 1 90.56 139 HIS B O 1
ATOM 3002 N N . PRO B 1 140 ? 11.094 -28.047 -2.33 1 91.38 140 PRO B N 1
ATOM 3003 C CA . PRO B 1 140 ? 10.586 -29.156 -3.15 1 91.38 140 PRO B CA 1
ATOM 3004 C C . PRO B 1 140 ? 10.727 -30.5 -2.463 1 91.38 140 PRO B C 1
ATOM 3006 O O . PRO B 1 140 ? 11.562 -30.672 -1.571 1 91.38 140 PRO B O 1
ATOM 3009 N N . PRO B 1 141 ? 9.977 -31.531 -2.814 1 93.56 141 PRO B N 1
ATOM 3010 C CA . PRO B 1 141 ? 9.008 -31.562 -3.914 1 93.56 141 PRO B CA 1
ATOM 3011 C C . PRO B 1 141 ? 7.648 -31 -3.512 1 93.56 141 PRO B C 1
ATOM 3013 O O . PRO B 1 141 ? 7.348 -30.875 -2.32 1 93.56 141 PRO B O 1
ATOM 3016 N N . MET B 1 142 ? 6.902 -30.594 -4.531 1 94.94 142 MET B N 1
ATOM 3017 C CA . MET B 1 142 ? 5.52 -30.188 -4.301 1 94.94 142 MET B CA 1
ATOM 3018 C C . MET B 1 142 ? 4.641 -31.406 -4.039 1 94.94 142 MET B C 1
ATOM 3020 O O . MET B 1 142 ? 4.777 -32.438 -4.711 1 94.94 142 MET B O 1
ATOM 3024 N N . ARG B 1 143 ? 3.787 -31.266 -3.092 1 95.62 143 ARG B N 1
ATOM 3025 C CA . ARG B 1 143 ? 2.863 -32.344 -2.734 1 95.62 143 ARG B CA 1
ATOM 3026 C C . ARG B 1 143 ? 1.433 -31.969 -3.125 1 95.62 143 ARG B C 1
ATOM 3028 O O . ARG B 1 143 ? 1.146 -30.828 -3.469 1 95.62 143 ARG B O 1
ATOM 3035 N N . ALA B 1 144 ? 0.562 -33.031 -3.008 1 96 144 ALA B N 1
ATOM 3036 C CA . ALA B 1 144 ? -0.843 -32.812 -3.342 1 96 144 ALA B CA 1
ATOM 3037 C C . ALA B 1 144 ? -1.447 -31.703 -2.475 1 96 144 ALA B C 1
ATOM 3039 O O . ALA B 1 144 ? -1.15 -31.609 -1.282 1 96 144 ALA B O 1
ATOM 3040 N N . PRO B 1 145 ? -2.307 -30.984 -2.965 1 97.75 145 PRO B N 1
ATOM 3041 C CA . PRO B 1 145 ? -2.789 -30.953 -4.348 1 97.75 145 PRO B CA 1
ATOM 3042 C C . PRO B 1 145 ? -1.944 -30.062 -5.254 1 97.75 145 PRO B C 1
ATOM 3044 O O . PRO B 1 145 ? -2.293 -29.859 -6.418 1 97.75 145 PRO B O 1
ATOM 3047 N N . PHE B 1 146 ? -0.84 -29.484 -4.711 1 98.12 146 PHE B N 1
ATOM 3048 C CA . PHE B 1 146 ? -0.117 -28.422 -5.398 1 98.12 146 PHE B CA 1
ATOM 3049 C C . PHE B 1 146 ? 0.707 -28.984 -6.547 1 98.12 146 PHE B C 1
ATOM 3051 O O . PHE B 1 146 ? 0.938 -28.297 -7.547 1 98.12 146 PHE B O 1
ATOM 3058 N N . ASP B 1 147 ? 1.11 -30.266 -6.41 1 97.38 147 ASP B N 1
ATOM 3059 C CA . ASP B 1 147 ? 1.803 -30.906 -7.52 1 97.38 147 ASP B CA 1
ATOM 3060 C C . ASP B 1 147 ? 0.919 -30.969 -8.766 1 97.38 147 ASP B C 1
ATOM 3062 O O . ASP B 1 147 ? 1.358 -30.609 -9.859 1 97.38 147 ASP B O 1
ATOM 3066 N N . ARG B 1 148 ? -0.352 -31.281 -8.586 1 97.75 148 ARG B N 1
ATOM 3067 C CA . ARG B 1 148 ? -1.292 -31.344 -9.703 1 97.75 148 ARG B CA 1
ATOM 3068 C C . ARG B 1 148 ? -1.642 -29.953 -10.211 1 97.75 148 ARG B C 1
ATOM 3070 O O . ARG B 1 148 ? -1.857 -29.766 -11.406 1 97.75 148 ARG B O 1
ATOM 3077 N N . ILE B 1 149 ? -1.727 -29 -9.359 1 98.62 149 ILE B N 1
ATOM 3078 C CA . ILE B 1 149 ? -2.047 -27.625 -9.727 1 98.62 149 ILE B CA 1
ATOM 3079 C C . ILE B 1 149 ? -0.968 -27.078 -10.656 1 98.62 149 ILE B C 1
ATOM 3081 O O . ILE B 1 149 ? -1.275 -26.5 -11.703 1 98.62 149 ILE B O 1
ATOM 3085 N N . ILE B 1 150 ? 0.261 -27.297 -10.297 1 98.38 150 ILE B N 1
ATOM 3086 C CA . ILE B 1 150 ? 1.378 -26.812 -11.102 1 98.38 150 ILE B CA 1
ATOM 3087 C C . ILE B 1 150 ? 1.392 -27.516 -12.453 1 98.38 150 ILE B C 1
ATOM 3089 O O . ILE B 1 150 ? 1.649 -26.906 -13.484 1 98.38 150 ILE B O 1
ATOM 3093 N N . GLU B 1 151 ? 1.1 -28.812 -12.391 1 98.19 1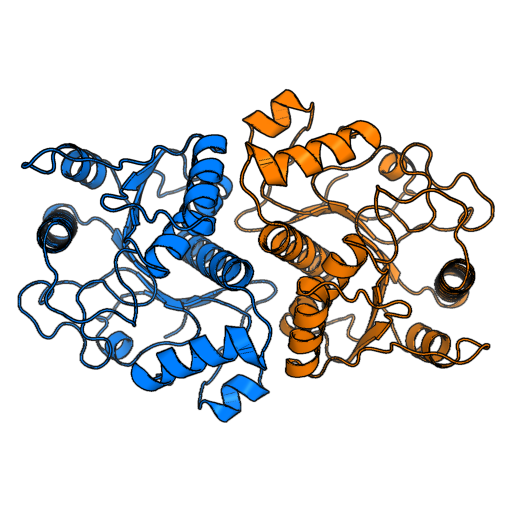51 GLU B N 1
ATOM 3094 C CA . GLU B 1 151 ? 1.035 -29.578 -13.625 1 98.19 151 GLU B CA 1
ATOM 3095 C C . GLU B 1 151 ? 0.011 -28.984 -14.594 1 98.19 151 GLU B C 1
ATOM 3097 O O . GLU B 1 151 ? 0.306 -28.781 -15.773 1 98.19 151 GLU B O 1
ATOM 3102 N N . GLU B 1 152 ? -1.181 -28.703 -14.133 1 98.56 152 GLU B N 1
ATOM 3103 C CA . GLU B 1 152 ? -2.24 -28.141 -14.961 1 98.56 152 GLU B CA 1
ATOM 3104 C C . GLU B 1 152 ? -1.874 -26.75 -15.453 1 98.56 152 GLU B C 1
ATOM 3106 O O . GLU B 1 152 ? -2.178 -26.375 -16.594 1 98.56 152 GLU B O 1
ATOM 3111 N N . MET B 1 153 ? -1.252 -25.953 -14.594 1 98.69 153 MET B N 1
ATOM 3112 C CA . MET B 1 153 ? -0.807 -24.609 -14.953 1 98.69 153 MET B CA 1
ATOM 3113 C C . MET B 1 153 ? 0.187 -24.672 -16.109 1 98.69 153 MET B C 1
ATOM 3115 O O . MET B 1 153 ? 0.046 -23.922 -17.094 1 98.69 153 MET B O 1
ATOM 3119 N N . LEU B 1 154 ? 1.153 -25.547 -16 1 98.38 154 LEU B N 1
ATOM 3120 C CA . LEU B 1 154 ? 2.193 -25.656 -17.031 1 98.38 154 LEU B CA 1
ATOM 3121 C C . LEU B 1 154 ? 1.623 -26.203 -18.328 1 98.38 154 LEU B C 1
ATOM 3123 O O . LEU B 1 154 ? 2.074 -25.828 -19.406 1 98.38 154 LEU B O 1
ATOM 3127 N N . LYS B 1 155 ? 0.662 -27.078 -18.203 1 98.25 155 LYS B N 1
ATOM 3128 C CA . LYS B 1 155 ? 0.006 -27.625 -19.391 1 98.25 155 LYS B CA 1
ATOM 3129 C C . LYS B 1 155 ? -0.629 -26.516 -20.219 1 98.25 155 LYS B C 1
ATOM 3131 O O . LYS B 1 155 ? -0.427 -26.453 -21.438 1 98.25 155 LYS B O 1
ATOM 3136 N N . VAL B 1 156 ? -1.344 -25.578 -19.609 1 98.25 156 VAL B N 1
ATOM 3137 C CA . VAL B 1 156 ? -2.025 -24.531 -20.359 1 98.25 156 VAL B CA 1
ATOM 3138 C C . VAL B 1 156 ? -1.01 -23.5 -20.844 1 98.25 156 VAL B C 1
ATOM 3140 O O . VAL B 1 156 ? -1.224 -22.844 -21.875 1 98.25 156 VAL B O 1
ATOM 3143 N N . GLN B 1 157 ? 0.068 -23.328 -20.078 1 97.88 157 GLN B N 1
ATOM 3144 C CA . GLN B 1 157 ? 1.14 -22.469 -20.578 1 97.88 157 GLN B CA 1
ATOM 3145 C C . GLN B 1 157 ? 1.69 -23 -21.906 1 97.88 157 GLN B C 1
ATOM 3147 O O . GLN B 1 157 ? 1.808 -22.266 -22.875 1 97.88 157 GLN B O 1
ATOM 3152 N N . SER B 1 158 ? 2.025 -24.266 -21.938 1 97.56 158 SER B N 1
ATOM 3153 C CA . SER B 1 158 ? 2.672 -24.891 -23.078 1 97.56 158 SER B CA 1
ATOM 3154 C C . SER B 1 158 ? 1.692 -25.062 -24.234 1 97.56 158 SER B C 1
ATOM 3156 O O . SER B 1 158 ? 2.033 -24.797 -25.391 1 97.56 158 SER B O 1
ATOM 3158 N N . GLU B 1 159 ? 0.504 -25.422 -23.953 1 97.81 159 GLU B N 1
ATOM 3159 C CA . GLU B 1 159 ? -0.442 -25.812 -24.984 1 97.81 159 GLU B CA 1
ATOM 3160 C C . GLU B 1 159 ? -1.244 -24.625 -25.484 1 97.81 159 GLU B C 1
ATOM 3162 O O . GLU B 1 159 ? -1.674 -24.594 -26.641 1 97.81 159 GLU B O 1
ATOM 3167 N N . GLU B 1 160 ? -1.437 -23.625 -24.594 1 97.38 160 GLU B N 1
ATOM 3168 C CA . GLU B 1 160 ? -2.357 -22.547 -24.953 1 97.38 160 GLU B CA 1
ATOM 3169 C C . GLU B 1 160 ? -1.662 -21.188 -24.906 1 97.38 160 GLU B C 1
ATOM 3171 O O . GLU B 1 160 ? -2.268 -20.172 -25.234 1 97.38 160 GLU B O 1
ATOM 3176 N N . GLY B 1 161 ? -0.453 -21.172 -24.469 1 96.56 161 GLY B N 1
ATOM 3177 C CA . GLY B 1 161 ? 0.325 -19.938 -24.469 1 96.56 161 GLY B CA 1
ATOM 3178 C C . GLY B 1 161 ? -0.089 -18.969 -23.375 1 96.56 161 GLY B C 1
ATOM 3179 O O . GLY B 1 161 ? 0.08 -17.766 -23.531 1 96.56 161 GLY B O 1
ATOM 3180 N N . LYS B 1 162 ? -0.706 -19.516 -22.312 1 97.56 162 LYS B N 1
ATOM 3181 C CA . LYS B 1 162 ? -1.115 -18.656 -21.203 1 97.56 162 LYS B CA 1
ATOM 3182 C C . LYS B 1 162 ? 0.091 -18 -20.547 1 97.56 162 LYS B C 1
ATOM 3184 O O . LYS B 1 162 ? 1.156 -18.609 -20.438 1 97.56 162 LYS B O 1
ATOM 3189 N N . LYS B 1 163 ? -0.076 -16.75 -20.125 1 98.44 163 LYS B N 1
ATOM 3190 C CA . LYS B 1 163 ? 0.997 -15.992 -19.484 1 98.44 163 LYS B CA 1
ATOM 3191 C C . LYS B 1 163 ? 0.999 -16.219 -17.969 1 98.44 163 LYS B C 1
ATOM 3193 O O . LYS B 1 163 ? -0.018 -16.016 -17.312 1 98.44 163 LYS B O 1
ATOM 3198 N N . ILE B 1 164 ? 2.131 -16.641 -17.469 1 98.81 164 ILE B N 1
ATOM 3199 C CA . ILE B 1 164 ? 2.244 -16.891 -16.047 1 98.81 164 ILE B CA 1
ATOM 3200 C C . ILE B 1 164 ? 3.115 -15.812 -15.398 1 98.81 164 ILE B C 1
ATOM 3202 O O . ILE B 1 164 ? 4.203 -15.508 -15.891 1 98.81 164 ILE B O 1
ATOM 3206 N N . ILE B 1 165 ? 2.609 -15.203 -14.352 1 98.94 165 ILE B N 1
ATOM 3207 C CA . ILE B 1 165 ? 3.35 -14.297 -13.484 1 98.94 165 ILE B CA 1
ATOM 3208 C C . ILE B 1 165 ? 3.652 -14.984 -12.156 1 98.94 165 ILE B C 1
ATOM 3210 O O . ILE B 1 165 ? 2.738 -15.305 -11.391 1 98.94 165 ILE B O 1
ATOM 3214 N N . ALA B 1 166 ? 4.895 -15.18 -11.883 1 98.94 166 ALA B N 1
ATOM 3215 C CA . ALA B 1 166 ? 5.285 -15.828 -10.633 1 98.94 166 ALA B CA 1
ATOM 3216 C C . ALA B 1 166 ? 5.586 -14.797 -9.547 1 98.94 166 ALA B C 1
ATOM 3218 O O . ALA B 1 166 ? 6.332 -13.844 -9.781 1 98.94 166 ALA B O 1
ATOM 3219 N N . VAL B 1 167 ? 5.031 -15.023 -8.367 1 98.88 167 VAL B N 1
ATOM 3220 C CA . VAL B 1 167 ? 5.227 -14.133 -7.227 1 98.88 167 VAL B CA 1
ATOM 3221 C C . VAL B 1 167 ? 6.371 -14.648 -6.355 1 98.88 167 VAL B C 1
ATOM 3223 O O . VAL B 1 167 ? 6.34 -15.797 -5.895 1 98.88 167 VAL B O 1
ATOM 3226 N N . ASP B 1 168 ? 7.379 -13.891 -6.137 1 98.56 168 ASP B N 1
ATOM 3227 C CA . ASP B 1 168 ? 8.547 -14.117 -5.293 1 98.56 168 ASP B CA 1
ATOM 3228 C C . ASP B 1 168 ? 9.477 -15.164 -5.902 1 98.56 168 ASP B C 1
ATOM 3230 O O . ASP B 1 168 ? 10.633 -14.875 -6.211 1 98.56 168 ASP B O 1
ATOM 3234 N N . ILE B 1 169 ? 8.969 -16.359 -6.082 1 98.31 169 ILE B N 1
ATOM 3235 C CA . ILE B 1 169 ? 9.641 -17.5 -6.691 1 98.31 169 ILE B CA 1
ATOM 3236 C C . ILE B 1 169 ? 8.648 -18.281 -7.551 1 98.31 169 ILE B C 1
ATOM 3238 O O . ILE B 1 169 ? 7.508 -18.5 -7.145 1 98.31 169 ILE B O 1
ATOM 3242 N N . PRO B 1 170 ? 9.078 -18.672 -8.82 1 98.62 170 PRO B N 1
ATOM 3243 C CA . PRO B 1 170 ? 8.195 -19.641 -9.469 1 98.62 170 PRO B CA 1
ATOM 3244 C C . PRO B 1 170 ? 7.945 -20.875 -8.609 1 98.62 170 PRO B C 1
ATOM 3246 O O . PRO B 1 170 ? 8.891 -21.547 -8.188 1 98.62 170 PRO B O 1
ATOM 3249 N N . SER B 1 171 ? 6.699 -21.188 -8.328 1 98.62 171 SER B N 1
ATOM 3250 C CA . SER B 1 171 ? 6.367 -22.25 -7.379 1 98.62 171 SER B CA 1
ATOM 3251 C C . SER B 1 171 ? 6.984 -23.578 -7.793 1 98.62 171 SER B C 1
ATOM 3253 O O . SER B 1 171 ? 6.883 -23.984 -8.953 1 98.62 171 SER B O 1
ATOM 3255 N N . GLY B 1 172 ? 7.66 -24.25 -6.824 1 97.25 172 GLY B N 1
ATOM 3256 C CA . GLY B 1 172 ? 8.289 -25.547 -7.062 1 97.25 172 GLY B CA 1
ATOM 3257 C C . GLY B 1 172 ? 9.766 -25.438 -7.367 1 97.25 172 GLY B C 1
ATOM 3258 O O . GLY B 1 172 ? 10.492 -26.438 -7.305 1 97.25 172 GLY B O 1
ATOM 3259 N N . TRP B 1 173 ? 10.18 -24.188 -7.754 1 97.75 173 TRP B N 1
ATOM 3260 C CA . TRP B 1 173 ? 11.609 -23.984 -7.949 1 97.75 173 TRP B CA 1
ATOM 3261 C C . TRP B 1 173 ? 12.359 -24.094 -6.625 1 97.75 173 TRP B C 1
ATOM 3263 O O . TRP B 1 173 ? 11.844 -23.688 -5.578 1 97.75 173 TRP B O 1
ATOM 3273 N N . ASP B 1 174 ? 13.578 -24.656 -6.727 1 96.38 174 ASP B N 1
ATOM 3274 C CA . ASP B 1 174 ? 14.516 -24.422 -5.629 1 96.38 174 ASP B CA 1
ATOM 3275 C C . ASP B 1 174 ? 14.945 -22.969 -5.559 1 96.38 174 ASP B C 1
ATOM 3277 O O . ASP B 1 174 ? 15.305 -22.375 -6.578 1 96.38 174 ASP B O 1
ATOM 3281 N N . VAL B 1 175 ? 14.93 -22.391 -4.457 1 96.44 175 VAL B N 1
ATOM 3282 C CA . VAL B 1 175 ? 15.125 -20.969 -4.285 1 96.44 175 VAL B CA 1
ATOM 3283 C C . VAL B 1 175 ? 16.547 -20.578 -4.703 1 96.44 175 VAL B C 1
ATOM 3285 O O . VAL B 1 175 ? 16.781 -19.469 -5.195 1 96.44 175 VAL B O 1
ATOM 3288 N N . ASN B 1 176 ? 17.438 -21.5 -4.52 1 95.62 176 ASN B N 1
ATOM 3289 C CA . ASN B 1 176 ? 18.844 -21.203 -4.828 1 95.62 176 ASN B CA 1
ATOM 3290 C C . ASN B 1 176 ? 19.234 -21.719 -6.207 1 95.62 176 ASN B C 1
ATOM 3292 O O . ASN B 1 176 ? 19.969 -21.062 -6.938 1 95.62 176 ASN B O 1
ATOM 3296 N N . GLU B 1 177 ? 18.625 -22.828 -6.621 1 95.62 177 GLU B N 1
ATOM 3297 C CA . GLU B 1 177 ? 19.156 -23.531 -7.789 1 95.62 177 GLU B CA 1
ATOM 3298 C C . GLU B 1 177 ? 18.203 -23.406 -8.977 1 95.62 177 GLU B C 1
ATOM 3300 O O . GLU B 1 177 ? 18.578 -23.734 -10.109 1 95.62 177 GLU B O 1
ATOM 3305 N N . GLY B 1 178 ? 17 -22.922 -8.773 1 96.31 178 GLY B N 1
ATOM 3306 C CA . GLY B 1 178 ? 16.047 -22.844 -9.867 1 96.31 178 GLY B CA 1
ATOM 3307 C C . GLY B 1 178 ? 15.312 -24.141 -10.117 1 96.31 178 GLY B C 1
ATOM 3308 O O . GLY B 1 178 ? 15.031 -24.891 -9.188 1 96.31 178 GLY B O 1
ATOM 3309 N N . PRO B 1 179 ? 14.859 -24.297 -11.297 1 96.31 179 PRO B N 1
ATOM 3310 C CA . PRO B 1 179 ? 14.086 -25.5 -11.602 1 96.31 179 PRO B CA 1
ATOM 3311 C C . PRO B 1 179 ? 14.953 -26.75 -11.68 1 96.31 179 PRO B C 1
ATOM 3313 O O . PRO B 1 179 ? 15.281 -27.219 -12.773 1 96.31 179 PRO B O 1
ATOM 3316 N N . ASN B 1 180 ? 15.164 -27.375 -10.523 1 94 180 ASN B N 1
ATOM 3317 C CA . ASN B 1 180 ? 16.141 -28.469 -10.469 1 94 180 ASN B CA 1
ATOM 3318 C C . ASN B 1 180 ? 15.461 -29.812 -10.219 1 94 180 ASN B C 1
ATOM 3320 O O . ASN B 1 180 ? 16.094 -30.75 -9.711 1 94 180 ASN B O 1
ATOM 3324 N N . ASN B 1 181 ? 14.156 -29.859 -10.414 1 94.56 181 ASN B N 1
ATOM 3325 C CA . ASN B 1 181 ? 13.422 -31.125 -10.281 1 94.56 181 ASN B CA 1
ATOM 3326 C C . ASN B 1 181 ? 12.461 -31.328 -11.445 1 94.56 181 ASN B C 1
ATOM 3328 O O . ASN B 1 181 ? 12.156 -30.391 -12.18 1 94.56 181 ASN B O 1
ATOM 3332 N N . GLU B 1 182 ? 11.922 -32.5 -11.586 1 95.25 182 GLU B N 1
ATOM 3333 C CA . GLU B 1 182 ? 11.133 -32.906 -12.742 1 95.25 182 GLU B CA 1
ATOM 3334 C C . GLU B 1 182 ? 9.773 -32.188 -12.758 1 95.25 182 GLU B C 1
ATOM 3336 O O . GLU B 1 182 ? 9.227 -31.906 -13.82 1 95.25 182 GLU B O 1
ATOM 3341 N N . GLN B 1 183 ? 9.211 -31.844 -11.672 1 95.94 183 GLN B N 1
ATOM 3342 C CA . GLN B 1 183 ? 7.871 -31.281 -11.555 1 95.94 183 GLN B CA 1
ATOM 3343 C C . GLN B 1 183 ? 7.797 -29.906 -12.219 1 95.94 183 GLN B C 1
ATOM 3345 O O . GLN B 1 183 ? 6.73 -29.484 -12.672 1 95.94 183 GLN B O 1
ATOM 3350 N N . VAL B 1 184 ? 9.008 -29.219 -12.242 1 97.5 184 VAL B N 1
ATOM 3351 C CA . VAL B 1 184 ? 8.992 -27.844 -12.734 1 97.5 184 VAL B CA 1
ATOM 3352 C C . VAL B 1 184 ? 10.117 -27.641 -13.742 1 97.5 184 VAL B C 1
ATOM 3354 O O . VAL B 1 184 ? 10.586 -26.516 -13.945 1 97.5 184 VAL B O 1
ATOM 3357 N N . ALA B 1 185 ? 10.633 -28.672 -14.352 1 95.81 185 ALA B N 1
ATOM 3358 C CA . ALA B 1 185 ? 11.773 -28.641 -15.258 1 95.81 185 ALA B CA 1
ATOM 3359 C C . ALA B 1 185 ? 11.516 -27.688 -16.422 1 95.81 185 ALA B C 1
ATOM 3361 O O . ALA B 1 185 ? 12.438 -27 -16.891 1 95.81 185 ALA B O 1
ATOM 3362 N N . ASP B 1 186 ? 10.273 -27.625 -16.875 1 95.38 186 ASP B N 1
ATOM 3363 C CA . ASP B 1 186 ? 9.93 -26.828 -18.047 1 95.38 186 ASP B CA 1
ATOM 3364 C C . ASP B 1 186 ? 9.242 -25.516 -17.641 1 95.38 186 ASP B C 1
ATOM 3366 O O . ASP B 1 186 ? 8.766 -24.781 -18.5 1 95.38 186 ASP B O 1
ATOM 3370 N N . TYR B 1 187 ? 9.125 -25.266 -16.359 1 98.25 187 TYR B N 1
ATOM 3371 C CA . TYR B 1 187 ? 8.422 -24.094 -15.867 1 98.25 187 TYR B CA 1
ATOM 3372 C C . TYR B 1 187 ? 9.25 -22.828 -16.094 1 98.25 187 TYR B C 1
ATOM 3374 O O . TYR B 1 187 ? 10.32 -22.672 -15.5 1 98.25 187 TYR B O 1
ATOM 3382 N N . GLN B 1 188 ? 8.82 -21.984 -16.922 1 98.5 188 GLN B N 1
ATOM 3383 C CA . GLN B 1 188 ? 9.367 -20.641 -17.125 1 98.5 188 GLN B CA 1
ATOM 3384 C C . GLN B 1 188 ? 8.258 -19.594 -17.156 1 98.5 188 GLN B C 1
ATOM 3386 O O . GLN B 1 188 ? 7.473 -19.547 -18.109 1 98.5 188 GLN B O 1
ATOM 3391 N N . PRO B 1 189 ? 8.195 -18.766 -16.141 1 98.69 189 PRO B N 1
ATOM 3392 C CA . PRO B 1 189 ? 7.152 -17.734 -16.156 1 98.69 189 PRO B CA 1
ATOM 3393 C C . PRO B 1 189 ? 7.43 -16.625 -17.172 1 98.69 189 PRO B C 1
ATOM 3395 O O . PRO B 1 189 ? 8.586 -16.391 -17.547 1 98.69 189 PRO B O 1
ATOM 3398 N N . GLU B 1 190 ? 6.375 -16 -17.641 1 98.44 190 GLU B N 1
ATOM 3399 C CA . GLU B 1 190 ? 6.543 -14.812 -18.469 1 98.44 190 GLU B CA 1
ATOM 3400 C C . GLU B 1 190 ? 7.07 -13.633 -17.656 1 98.44 190 GLU B C 1
ATOM 3402 O O . GLU B 1 190 ? 7.797 -12.789 -18.172 1 98.44 190 GLU B O 1
ATOM 3407 N N . VAL B 1 191 ? 6.664 -13.562 -16.406 1 98.75 191 VAL B N 1
ATOM 3408 C CA . VAL B 1 191 ? 7.07 -12.508 -15.492 1 98.75 191 VAL B CA 1
ATOM 3409 C C . VAL B 1 191 ? 7.422 -13.117 -14.133 1 98.75 191 VAL B C 1
ATOM 3411 O O . VAL B 1 191 ? 6.703 -13.984 -13.633 1 98.75 191 VAL B O 1
ATOM 3414 N N . LEU B 1 192 ? 8.516 -12.734 -13.57 1 98.81 192 LEU B N 1
ATOM 3415 C CA . LEU B 1 192 ? 8.805 -12.938 -12.156 1 98.81 192 LEU B CA 1
ATOM 3416 C C . LEU B 1 192 ? 8.75 -11.617 -11.398 1 98.81 192 LEU B C 1
ATOM 3418 O O . LEU B 1 192 ? 9.312 -10.617 -11.836 1 98.81 192 LEU B O 1
ATOM 3422 N N . VAL B 1 193 ? 8 -11.57 -10.336 1 98.81 193 VAL B N 1
ATOM 3423 C CA . VAL B 1 193 ? 8.039 -10.453 -9.398 1 98.81 193 VAL B CA 1
ATOM 3424 C C . VAL B 1 193 ? 8.789 -10.867 -8.133 1 98.81 193 VAL B C 1
ATOM 3426 O O . VAL B 1 193 ? 8.219 -11.539 -7.262 1 98.81 193 VAL B O 1
ATOM 3429 N N . SER B 1 194 ? 10.008 -10.484 -8.062 1 98.38 194 SER B N 1
ATOM 3430 C CA . SER B 1 194 ? 10.766 -10.727 -6.844 1 98.38 194 SER B CA 1
ATOM 3431 C C . SER B 1 194 ? 10.352 -9.766 -5.734 1 98.38 194 SER B C 1
ATOM 3433 O O . SER B 1 194 ? 10.18 -8.562 -5.977 1 98.38 194 SER B O 1
ATOM 3435 N N . LEU B 1 195 ? 10.133 -10.289 -4.574 1 97.62 195 LEU B N 1
ATOM 3436 C CA . LEU B 1 195 ? 9.711 -9.461 -3.449 1 97.62 195 LEU B CA 1
ATOM 3437 C C . LEU B 1 195 ? 10.859 -9.25 -2.469 1 97.62 195 LEU B C 1
ATOM 3439 O O . LEU B 1 195 ? 11.586 -10.195 -2.145 1 97.62 195 LEU B O 1
ATOM 3443 N N . THR B 1 196 ? 11.008 -8.055 -1.965 1 95.81 196 THR B N 1
ATOM 3444 C CA . THR B 1 196 ? 12.086 -7.594 -1.096 1 95.81 196 THR B CA 1
ATOM 3445 C C . THR B 1 196 ? 13.414 -7.578 -1.845 1 95.81 196 THR B C 1
ATOM 3447 O O . THR B 1 196 ? 14.078 -6.543 -1.924 1 95.81 196 THR B O 1
ATOM 3450 N N . ALA B 1 197 ? 13.789 -8.727 -2.418 1 96.31 197 ALA B N 1
ATOM 3451 C CA . ALA B 1 197 ? 14.992 -8.867 -3.24 1 96.31 197 ALA B CA 1
ATOM 3452 C C . ALA B 1 197 ? 14.922 -10.141 -4.086 1 96.31 197 ALA B C 1
ATOM 3454 O O . ALA B 1 197 ? 14.289 -11.125 -3.693 1 96.31 197 ALA B O 1
ATOM 3455 N N . PRO B 1 198 ? 15.594 -10.078 -5.285 1 97.38 198 PRO B N 1
ATOM 3456 C CA . PRO B 1 198 ? 15.68 -11.32 -6.059 1 97.38 198 PRO B CA 1
ATOM 3457 C C . PRO B 1 198 ? 16.469 -12.406 -5.332 1 97.38 198 PRO B C 1
ATOM 3459 O O . PRO B 1 198 ? 17.438 -12.117 -4.633 1 97.38 198 PRO B O 1
ATOM 3462 N N . LYS B 1 199 ? 16 -13.641 -5.465 1 97.5 199 LYS B N 1
ATOM 3463 C CA . LYS B 1 199 ? 16.734 -14.805 -5.004 1 97.5 199 LYS B CA 1
ATOM 3464 C C . LYS B 1 199 ? 17.547 -15.43 -6.145 1 97.5 199 LYS B C 1
ATOM 3466 O O . LYS B 1 199 ? 17.297 -15.141 -7.316 1 97.5 199 LYS B O 1
ATOM 3471 N N . PRO B 1 200 ? 18.453 -16.344 -5.777 1 97.25 200 PRO B N 1
ATOM 3472 C CA . PRO B 1 200 ? 19.328 -16.906 -6.812 1 97.25 200 PRO B CA 1
ATOM 3473 C C . PRO B 1 200 ? 18.547 -17.609 -7.926 1 97.25 200 PRO B C 1
ATOM 3475 O O . PRO B 1 200 ? 18.984 -17.609 -9.078 1 97.25 200 PRO B O 1
ATOM 3478 N N . ALA B 1 201 ? 17.422 -18.109 -7.668 1 97 201 ALA B N 1
ATOM 3479 C CA . ALA B 1 201 ? 16.609 -18.766 -8.68 1 97 201 ALA B CA 1
ATOM 3480 C C . ALA B 1 201 ? 16.25 -17.812 -9.82 1 97 201 ALA B C 1
ATOM 3482 O O . ALA B 1 201 ? 16.031 -18.25 -10.953 1 97 201 ALA B O 1
ATOM 3483 N N . ALA B 1 202 ? 16.188 -16.562 -9.578 1 97.56 202 ALA B N 1
ATOM 3484 C CA . ALA B 1 202 ? 15.844 -15.555 -10.578 1 97.56 202 ALA B CA 1
ATOM 3485 C C . ALA B 1 202 ? 16.859 -15.531 -11.711 1 97.56 202 ALA B C 1
ATOM 3487 O O . ALA B 1 202 ? 16.547 -15.094 -12.82 1 97.56 202 ALA B O 1
ATOM 3488 N N . LEU B 1 203 ? 18.062 -16 -11.438 1 96.62 203 LEU B N 1
ATOM 3489 C CA . LEU B 1 203 ? 19.125 -16.031 -12.438 1 96.62 203 LEU B CA 1
ATOM 3490 C C . LEU B 1 203 ? 18.875 -17.125 -13.469 1 96.62 203 LEU B C 1
ATOM 3492 O O . LEU B 1 203 ? 19.547 -17.172 -14.5 1 96.62 203 LEU B O 1
ATOM 3496 N N . LYS B 1 204 ? 17.875 -17.953 -13.18 1 96.94 204 LYS B N 1
ATOM 3497 C CA . LYS B 1 204 ? 17.578 -19.078 -14.055 1 96.94 204 LYS B CA 1
ATOM 3498 C C . LYS B 1 204 ? 16.406 -18.75 -14.992 1 96.94 204 LYS B C 1
ATOM 3500 O O . LYS B 1 204 ? 15.945 -19.609 -15.742 1 96.94 204 LYS B O 1
ATOM 3505 N N . LEU B 1 205 ? 15.898 -17.547 -14.961 1 97.25 205 LEU B N 1
ATOM 3506 C CA . LEU B 1 205 ? 14.844 -17.125 -15.875 1 97.25 205 LEU B CA 1
ATOM 3507 C C . LEU B 1 205 ? 15.312 -17.219 -17.328 1 97.25 205 LEU B C 1
ATOM 3509 O O . LEU B 1 205 ? 16.469 -16.906 -17.625 1 97.25 205 LEU B O 1
ATOM 3513 N N . LYS B 1 206 ? 14.477 -17.594 -18.172 1 95.75 206 LYS B N 1
ATOM 3514 C CA . LYS B 1 206 ? 14.812 -17.641 -19.594 1 95.75 206 LYS B CA 1
ATOM 3515 C C . LYS B 1 206 ? 14.922 -16.234 -20.188 1 95.75 206 LYS B C 1
ATOM 3517 O O . LYS B 1 206 ? 14.344 -15.289 -19.656 1 95.75 206 LYS B O 1
ATOM 3522 N N . LYS B 1 207 ? 15.656 -16.156 -21.328 1 93.88 207 LYS B N 1
ATOM 3523 C CA . LYS B 1 207 ? 15.742 -14.898 -22.047 1 93.88 207 LYS B CA 1
ATOM 3524 C C . LYS B 1 207 ? 14.359 -14.445 -22.531 1 93.88 207 LYS B C 1
ATOM 3526 O O . LYS B 1 207 ? 13.57 -15.258 -23.016 1 93.88 207 LYS B O 1
ATOM 3531 N N . GLY B 1 208 ? 14.078 -13.18 -22.328 1 94.06 208 GLY B N 1
ATOM 3532 C CA . GLY B 1 208 ? 12.797 -12.641 -22.781 1 94.06 208 GLY B CA 1
ATOM 3533 C C . GLY B 1 208 ? 11.789 -12.492 -21.656 1 94.06 208 GLY B C 1
ATOM 3534 O O . GLY B 1 208 ? 10.82 -11.734 -21.781 1 94.06 208 GLY B O 1
ATOM 3535 N N . SER B 1 209 ? 11.961 -13.297 -20.547 1 96.56 209 SER B N 1
ATOM 3536 C CA . SER B 1 209 ? 11.102 -13.109 -19.375 1 96.56 209 SER B CA 1
ATOM 3537 C C . SER B 1 209 ? 11.297 -11.727 -18.766 1 96.56 209 SER B C 1
ATOM 3539 O O . SER B 1 209 ? 12.422 -11.219 -18.719 1 96.56 209 SER B O 1
ATOM 3541 N N . LYS B 1 210 ? 10.203 -11.164 -18.391 1 98 210 LYS B N 1
ATOM 3542 C CA . LYS B 1 210 ? 10.305 -9.906 -17.641 1 98 210 LYS B CA 1
ATOM 3543 C C . LYS B 1 210 ? 10.523 -10.164 -16.156 1 98 210 LYS B C 1
ATOM 3545 O O . LYS B 1 210 ? 10.023 -11.148 -15.609 1 98 210 LYS B O 1
ATOM 3550 N N . HIS B 1 211 ? 11.25 -9.305 -15.547 1 98.31 211 HIS B N 1
ATOM 3551 C CA . HIS B 1 211 ? 11.57 -9.43 -14.133 1 98.31 211 HIS B CA 1
ATOM 3552 C C . HIS B 1 211 ? 11.328 -8.109 -13.398 1 98.31 211 HIS B C 1
ATOM 3554 O O . HIS B 1 211 ? 11.906 -7.082 -13.758 1 98.31 211 HIS B O 1
ATOM 3560 N N . TYR B 1 212 ? 10.438 -8.141 -12.438 1 98.44 212 TYR B N 1
ATOM 3561 C CA . TYR B 1 212 ? 10.133 -6.969 -11.625 1 98.44 212 TYR B CA 1
ATOM 3562 C C . TYR B 1 212 ? 10.602 -7.168 -10.188 1 98.44 212 TYR B C 1
ATOM 3564 O O . TYR B 1 212 ? 10.602 -8.289 -9.68 1 98.44 212 TYR B O 1
ATOM 3572 N N . TRP B 1 213 ? 11.047 -6.109 -9.625 1 97.81 213 TRP B N 1
ATOM 3573 C CA . TRP B 1 213 ? 11.32 -5.996 -8.195 1 97.81 213 TRP B CA 1
ATOM 3574 C C . TRP B 1 213 ? 10.164 -5.297 -7.473 1 97.81 213 TRP B C 1
ATOM 3576 O O . TRP B 1 213 ? 9.883 -4.125 -7.738 1 97.81 213 TRP B O 1
ATOM 3586 N N . GLY B 1 214 ? 9.555 -6.066 -6.598 1 96.5 214 GLY B N 1
ATOM 3587 C CA . GLY B 1 214 ? 8.422 -5.512 -5.871 1 96.5 214 GLY B CA 1
ATOM 3588 C C . GLY B 1 214 ? 8.719 -5.277 -4.402 1 96.5 214 GLY B C 1
ATOM 3589 O O . GLY B 1 214 ? 9.508 -6.004 -3.797 1 96.5 214 GLY B O 1
ATOM 3590 N N . GLY B 1 215 ? 7.941 -4.316 -3.836 1 91.69 215 GLY B N 1
ATOM 3591 C CA . GLY B 1 215 ? 8.07 -3.977 -2.426 1 91.69 215 GLY B CA 1
ATOM 3592 C C . GLY B 1 215 ? 9.07 -2.871 -2.166 1 91.69 215 GLY B C 1
ATOM 3593 O O . GLY B 1 215 ? 10.266 -3.137 -1.978 1 91.69 215 GLY B O 1
ATOM 3594 N N . ARG B 1 216 ? 8.648 -1.634 -2.145 1 95.56 216 ARG B N 1
ATOM 3595 C CA . ARG B 1 216 ? 9.461 -0.45 -1.885 1 95.56 216 ARG B CA 1
ATOM 3596 C C . ARG B 1 216 ? 9.406 -0.057 -0.413 1 95.56 216 ARG B C 1
ATOM 3598 O O . ARG B 1 216 ? 8.664 0.855 -0.037 1 95.56 216 ARG B O 1
ATOM 3605 N N . PHE B 1 217 ? 10.18 -0.885 0.428 1 96.38 217 PHE B N 1
ATOM 3606 C CA . PHE B 1 217 ? 10.055 -0.613 1.854 1 96.38 217 PHE B CA 1
ATOM 3607 C C . PHE B 1 217 ? 11.359 -0.904 2.582 1 96.38 217 PHE B C 1
ATOM 3609 O O . PHE B 1 217 ? 11.398 -0.926 3.812 1 96.38 217 PHE B O 1
ATOM 3616 N N . ILE B 1 218 ? 12.383 -1.148 1.849 1 95.31 218 ILE B N 1
ATOM 3617 C CA . ILE B 1 218 ? 13.68 -1.409 2.461 1 95.31 218 ILE B CA 1
ATOM 3618 C C . ILE B 1 218 ? 14.523 -0.132 2.457 1 95.31 218 ILE B C 1
ATOM 3620 O O . ILE B 1 218 ? 14.617 0.549 1.434 1 95.31 218 ILE B O 1
ATOM 3624 N N . SER B 1 219 ? 15.086 0.195 3.57 1 95.44 219 SER B N 1
ATOM 3625 C CA . SER B 1 219 ? 15.945 1.372 3.674 1 95.44 219 SER B CA 1
ATOM 3626 C C . SER B 1 219 ? 17.344 1.094 3.121 1 95.44 219 SER B C 1
ATOM 3628 O O . SER B 1 219 ? 17.719 -0.065 2.955 1 95.44 219 SER B O 1
ATOM 3630 N N . ASN B 1 220 ? 18.078 2.143 2.859 1 94.75 220 ASN B N 1
ATOM 3631 C CA . ASN B 1 220 ? 19.453 2.002 2.412 1 94.75 220 ASN B CA 1
ATOM 3632 C C . ASN B 1 220 ? 20.312 1.282 3.449 1 94.75 220 ASN B C 1
ATOM 3634 O O . ASN B 1 220 ? 21.203 0.509 3.094 1 94.75 220 ASN B O 1
ATOM 3638 N N . GLU B 1 221 ? 20.047 1.531 4.676 1 94.5 221 GLU B N 1
ATOM 3639 C CA . GLU B 1 221 ? 20.812 0.893 5.746 1 94.5 221 GLU B CA 1
ATOM 3640 C C . GLU B 1 221 ? 20.609 -0.619 5.742 1 94.5 221 GLU B C 1
ATOM 3642 O O . GLU B 1 221 ? 21.562 -1.382 5.828 1 94.5 221 GLU B O 1
ATOM 3647 N N . ILE B 1 222 ? 19.375 -1.036 5.684 1 95.06 222 ILE B N 1
ATOM 3648 C CA . ILE B 1 222 ? 19.047 -2.459 5.633 1 95.06 222 ILE B CA 1
ATOM 3649 C C . ILE B 1 222 ? 19.672 -3.082 4.383 1 95.06 222 ILE B C 1
ATOM 3651 O O . ILE B 1 222 ? 20.25 -4.164 4.449 1 95.06 222 ILE B O 1
ATOM 3655 N N . ALA B 1 223 ? 19.5 -2.389 3.252 1 95.25 223 ALA B N 1
ATOM 3656 C CA . ALA B 1 223 ? 20.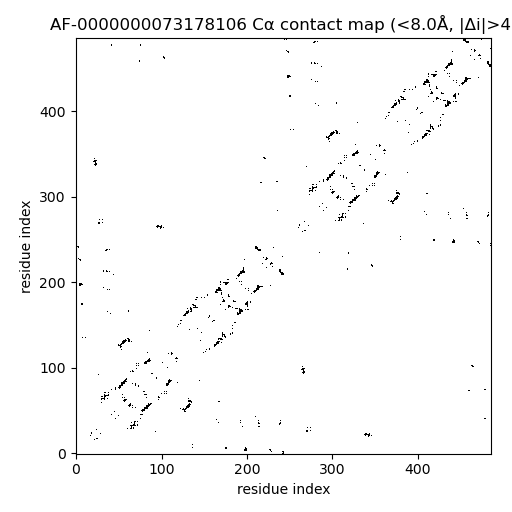062 -2.885 1.994 1 95.25 223 ALA B CA 1
ATOM 3657 C C . ALA B 1 223 ? 21.562 -3.113 2.107 1 95.25 223 ALA B C 1
ATOM 3659 O O . ALA B 1 223 ? 22.062 -4.168 1.711 1 95.25 223 ALA B O 1
ATOM 3660 N N . GLU B 1 224 ? 22.234 -2.137 2.676 1 95.5 224 GLU B N 1
ATOM 3661 C CA . GLU B 1 224 ? 23.688 -2.23 2.84 1 95.5 224 GLU B CA 1
ATOM 3662 C C . GLU B 1 224 ? 24.062 -3.395 3.75 1 95.5 224 GLU B C 1
ATOM 3664 O O . GLU B 1 224 ? 24.953 -4.18 3.422 1 95.5 224 GLU B O 1
ATOM 3669 N N . ARG B 1 225 ? 23.422 -3.547 4.801 1 95.44 225 ARG B N 1
ATOM 3670 C CA . ARG B 1 225 ? 23.734 -4.582 5.781 1 95.44 225 ARG B CA 1
ATOM 3671 C C . ARG B 1 225 ? 23.516 -5.973 5.199 1 95.44 225 ARG B C 1
ATOM 3673 O O . ARG B 1 225 ? 24.234 -6.914 5.531 1 95.44 225 ARG B O 1
ATOM 3680 N N . TRP B 1 226 ? 22.578 -6.086 4.27 1 95.62 226 TRP B N 1
ATOM 3681 C CA . TRP B 1 226 ? 22.203 -7.406 3.773 1 95.62 226 TRP B CA 1
ATOM 3682 C C . TRP B 1 226 ? 22.766 -7.633 2.369 1 95.62 226 TRP B C 1
ATOM 3684 O O . TRP B 1 226 ? 22.469 -8.656 1.741 1 95.62 226 TRP B O 1
ATOM 3694 N N . GLY B 1 227 ? 23.453 -6.691 1.911 1 94.44 227 GLY B N 1
ATOM 3695 C CA . GLY B 1 227 ? 24.078 -6.828 0.606 1 94.44 227 GLY B CA 1
ATOM 3696 C C . GLY B 1 227 ? 23.078 -6.75 -0.542 1 94.44 227 GLY B C 1
ATOM 3697 O O . GLY B 1 227 ? 23.234 -7.453 -1.543 1 94.44 227 GLY B O 1
ATOM 3698 N N . ILE B 1 228 ? 22.062 -5.988 -0.36 1 95.12 228 ILE B N 1
ATOM 3699 C CA . ILE B 1 228 ? 21.031 -5.773 -1.374 1 95.12 228 ILE B CA 1
ATOM 3700 C C . ILE B 1 228 ? 21.312 -4.48 -2.133 1 95.12 228 ILE B C 1
ATOM 3702 O O . ILE B 1 228 ? 21.672 -3.465 -1.527 1 95.12 228 ILE B O 1
ATOM 3706 N N . GLU B 1 229 ? 21.234 -4.547 -3.422 1 94.38 229 GLU B N 1
ATOM 3707 C CA . GLU B 1 229 ? 21.344 -3.354 -4.25 1 94.38 229 GLU B CA 1
ATOM 3708 C C . GLU B 1 229 ? 19.984 -2.908 -4.773 1 94.38 229 GLU B C 1
ATOM 3710 O O . GLU B 1 229 ? 19.5 -3.428 -5.781 1 94.38 229 GLU B O 1
ATOM 3715 N N . ILE B 1 230 ? 19.406 -1.971 -4.105 1 94.5 230 ILE B N 1
ATOM 3716 C CA . ILE B 1 230 ? 18.062 -1.52 -4.438 1 94.5 230 ILE B CA 1
ATOM 3717 C C . ILE B 1 230 ? 18.078 -0.803 -5.785 1 94.5 230 ILE B C 1
ATOM 3719 O O . ILE B 1 230 ? 18.875 0.116 -6 1 94.5 230 ILE B O 1
ATOM 3723 N N . PRO B 1 231 ? 17.25 -1.229 -6.691 1 94.38 231 PRO B N 1
ATOM 3724 C CA . PRO B 1 231 ? 17.172 -0.512 -7.965 1 94.38 231 PRO B CA 1
ATOM 3725 C C . PRO B 1 231 ? 16.516 0.862 -7.828 1 94.38 231 PRO B C 1
ATOM 3727 O O . PRO B 1 231 ? 15.906 1.16 -6.797 1 94.38 231 PRO B O 1
ATOM 3730 N N . GLU B 1 232 ? 16.719 1.671 -8.805 1 93.81 232 GLU B N 1
ATOM 3731 C CA . GLU B 1 232 ? 16.062 2.973 -8.82 1 93.81 232 GLU B CA 1
ATOM 3732 C C . GLU B 1 232 ? 14.586 2.842 -9.195 1 93.81 232 GLU B C 1
ATOM 3734 O O . GLU B 1 232 ? 14.258 2.32 -10.266 1 93.81 232 GLU B O 1
ATOM 3739 N N . TYR B 1 233 ? 13.727 3.273 -8.336 1 95.94 233 TYR B N 1
ATOM 3740 C CA . TYR B 1 233 ? 12.297 3.311 -8.609 1 95.94 233 TYR B CA 1
ATOM 3741 C C . TYR B 1 233 ? 11.906 4.605 -9.305 1 95.94 233 TYR B C 1
ATOM 3743 O O . TYR B 1 233 ? 12.5 5.656 -9.055 1 95.94 233 TYR B O 1
ATOM 3751 N N . GLU B 1 234 ? 10.953 4.496 -10.172 1 95.44 234 GLU B N 1
ATOM 3752 C CA . GLU B 1 234 ? 10.484 5.691 -10.867 1 95.44 234 GLU B CA 1
ATOM 3753 C C . GLU B 1 234 ? 9.312 6.332 -10.125 1 95.44 234 GLU B C 1
ATOM 3755 O O . GLU B 1 234 ? 8.305 5.672 -9.859 1 95.44 234 GLU B O 1
ATOM 3760 N N . GLY B 1 235 ? 9.461 7.613 -9.773 1 96 235 GLY B N 1
ATOM 3761 C CA . GLY B 1 235 ? 8.367 8.359 -9.18 1 96 235 GLY B CA 1
ATOM 3762 C C . GLY B 1 235 ? 7.797 7.695 -7.941 1 96 235 GLY B C 1
ATOM 3763 O O . GLY B 1 235 ? 8.523 7.441 -6.977 1 96 235 GLY B O 1
ATOM 3764 N N . VAL B 1 236 ? 6.496 7.324 -8.094 1 97.38 236 VAL B N 1
ATOM 3765 C CA . VAL B 1 236 ? 5.809 6.789 -6.926 1 97.38 236 VAL B CA 1
ATOM 3766 C C . VAL B 1 236 ? 5.598 5.285 -7.094 1 97.38 236 VAL B C 1
ATOM 3768 O O . VAL B 1 236 ? 4.855 4.668 -6.328 1 97.38 236 VAL B O 1
ATOM 3771 N N . ASP B 1 237 ? 6.27 4.703 -8.078 1 97.12 237 ASP B N 1
ATOM 3772 C CA . ASP B 1 237 ? 6.102 3.281 -8.359 1 97.12 237 ASP B CA 1
ATOM 3773 C C . ASP B 1 237 ? 6.527 2.434 -7.164 1 97.12 237 ASP B C 1
ATOM 3775 O O . ASP B 1 237 ? 7.531 2.73 -6.512 1 97.12 237 ASP B O 1
ATOM 3779 N N . GLU B 1 238 ? 5.746 1.362 -6.914 1 97.75 238 GLU B N 1
ATOM 3780 C CA . GLU B 1 238 ? 6.09 0.413 -5.859 1 97.75 238 GLU B CA 1
ATOM 3781 C C . GLU B 1 238 ? 6.801 -0.812 -6.426 1 97.75 238 GLU B C 1
ATOM 3783 O O . GLU B 1 238 ? 7.039 -1.785 -5.711 1 97.75 238 GLU B O 1
ATOM 3788 N N . THR B 1 239 ? 7.02 -0.85 -7.707 1 98.06 239 THR B N 1
ATOM 3789 C CA . THR B 1 239 ? 7.73 -1.908 -8.422 1 98.06 239 THR B CA 1
ATOM 3790 C C . THR B 1 239 ? 8.602 -1.324 -9.523 1 98.06 239 THR B C 1
ATOM 3792 O O . THR B 1 239 ? 8.336 -0.227 -10.023 1 98.06 239 THR B O 1
ATOM 3795 N N . VAL B 1 240 ? 9.641 -2.016 -9.891 1 97.38 240 VAL B N 1
ATOM 3796 C CA . VAL B 1 240 ? 10.531 -1.594 -10.969 1 97.38 240 VAL B CA 1
ATOM 3797 C C . VAL B 1 240 ? 10.977 -2.811 -11.773 1 97.38 240 VAL B C 1
ATOM 3799 O O . VAL B 1 240 ? 11.258 -3.871 -11.211 1 97.38 240 VAL B O 1
ATOM 3802 N N . GLU B 1 241 ? 10.922 -2.744 -13.078 1 97.25 241 GLU B N 1
ATOM 3803 C CA . GLU B 1 241 ? 11.453 -3.809 -13.922 1 97.25 241 GLU B CA 1
ATOM 3804 C C . GLU B 1 241 ? 12.977 -3.848 -13.867 1 97.25 241 GLU B C 1
ATOM 3806 O O . GLU B 1 241 ? 13.633 -2.807 -13.961 1 97.25 241 GLU B O 1
ATOM 3811 N N . ILE B 1 242 ? 13.438 -5.023 -13.672 1 95.12 242 ILE B N 1
ATOM 3812 C CA . ILE B 1 242 ? 14.891 -5.133 -13.586 1 95.12 242 ILE B CA 1
ATOM 3813 C C . ILE B 1 242 ? 15.398 -6.102 -14.648 1 95.12 242 ILE B C 1
ATOM 3815 O O . ILE B 1 242 ? 14.656 -6.98 -15.102 1 95.12 242 ILE B O 1
ATOM 3819 N N . ASN B 1 243 ? 16.609 -5.844 -15.273 1 83.12 243 ASN B N 1
ATOM 3820 C CA . ASN B 1 243 ? 17.203 -6.656 -16.328 1 83.12 243 ASN B CA 1
ATOM 3821 C C . ASN B 1 243 ? 18.484 -7.344 -15.859 1 83.12 243 ASN B C 1
ATOM 3823 O O . ASN B 1 243 ? 19.203 -6.812 -15.008 1 83.12 243 ASN B O 1
#

Solvent-accessible surface area (backbone atoms only — not comparable to full-atom values): 25103 Å² total; per-residue (Å²): 95,91,76,63,56,43,50,52,70,55,47,54,52,47,54,51,40,41,52,53,76,38,28,38,48,68,54,39,50,35,46,45,38,3,45,12,48,27,48,47,46,42,72,75,50,39,40,92,83,40,42,29,35,33,36,34,26,30,56,48,69,40,8,47,21,35,55,42,13,50,51,45,33,46,72,52,53,31,76,48,49,38,35,43,29,66,53,74,47,86,49,66,70,52,48,18,49,50,36,37,30,50,59,62,69,37,53,71,41,50,73,69,56,96,78,36,54,61,57,53,53,47,57,70,67,22,55,35,37,36,39,11,41,32,31,65,86,48,69,65,76,64,50,86,68,53,42,58,49,49,48,56,52,51,47,42,30,74,75,67,64,39,40,33,37,17,38,51,28,58,61,60,31,35,40,61,76,10,56,78,46,82,90,31,56,83,69,67,54,48,27,40,34,16,49,80,52,40,31,43,23,64,77,62,59,58,91,86,44,44,34,30,44,17,36,80,79,75,33,70,60,57,25,59,75,68,60,47,71,80,75,83,60,59,71,82,49,41,39,33,80,53,87,97,92,76,62,57,43,49,52,71,58,47,54,52,48,54,52,40,39,52,52,76,37,28,41,49,70,56,40,51,34,48,45,37,3,46,12,48,27,47,47,46,42,74,74,50,40,41,93,84,41,39,28,33,33,36,35,26,30,56,49,66,39,8,48,22,34,54,42,14,50,51,45,33,47,74,51,53,32,74,48,48,37,34,43,29,68,52,73,47,86,50,66,70,52,48,19,49,50,35,37,30,50,58,61,70,36,54,69,43,53,72,68,59,96,79,37,56,60,57,53,54,48,58,68,68,22,53,35,37,36,37,11,41,31,32,65,87,47,70,65,76,63,50,86,69,53,40,59,50,49,48,55,52,51,48,41,31,73,76,67,64,38,42,33,36,18,37,50,26,58,61,60,32,34,39,62,76,11,56,79,47,83,89,30,56,83,69,70,54,48,28,40,33,16,51,81,53,40,33,42,24,62,78,65,60,56,91,87,43,44,35,31,44,17,35,82,78,75,33,71,60,58,25,59,77,68,61,48,71,81,74,84,59,59,71,82,49,43,39,34,80,51,90

Nearest PDB structures (foldseek):
  1jzt-assembly1_A  TM=9.256E-01  e=1.328E-25  Saccharomyces cerevisiae
  2dg2-assembly1_A  TM=9.026E-01  e=7.422E-25  Mus musculus
  3k5w-assembly1_A  TM=8.319E-01  e=6.187E-10  Helicobacter pylori
  3d3k-assembly1_B  TM=7.705E-01  e=6.997E-10  Homo sapiens
  3d3j-assembly1_A-2  TM=7.779E-01  e=6.013E-09  Homo sapiens

Radius of gyration: 22.99 Å; Cα contacts (8 Å, |Δi|>4): 1038; chains: 2; bounding box: 48×70×51 Å

Organism: Brettanomyces naardenensis (NCBI:txid13370)

InterPro domains:
  IPR004443 YjeF N-terminal domain [MF_01966] (7-225)
  IPR004443 YjeF N-terminal domain [PF03853] (27-200)
  IPR004443 YjeF N-terminal domain [PS51385] (11-230)
  IPR004443 YjeF N-terminal domain [TIGR00197] (5-218)
  IPR032976 YjeF N-terminal domain-containing protein NAXE-like [PTHR13232] (8-242)
  IPR036652 YjeF N-terminal domain superfamily [G3DSA:3.40.50.10260] (1-242)
  IPR036652 YjeF N-terminal domain superfamily [SSF64153] (4-237)

Secondary structure (DSSP, 8-state):
-------HHHHHHHHHHHHTTT---HHHHHHHHHHHHHHHHHHHS-TTT--EEEEEE-SSHHHHHHHHHHHHHHHHT-SEEEEE-SS---SHHHHHHHHHHHHTT-EEE----TT-HHHHHHHHH-SEEEEES--TT--SSP-TTHHHHHHHHHHHHHHH--EEEEESS-TTSBTTTBS-SGGGTT---SEEEEESS--GGGGGPPTT-EEEEE-----HHHHHHHT--PPPPPTT-SEEEE-/-------HHHHHHHHHHHHTTT---HHHHHHHHHHHHHHHHHHHS-TTT--EEEEEE-SSHHHHHHHHHHHHHHHHT-SEEEEE-SS---SHHHHHHHHHHHHTT-EEE----TT-HHHHHHHHH-SEEEEES--TT--SSP-TTHHHHHHHHHHHHHHH--EEEEESS-TTSBTTTBS-SGGGTT---SEEEEESS--GGGGGPPTT-EEEEE-----HHHHHHHT--PPPPPTT-SEEEE-

pLDDT: mean 96.61, std 3.93, range [52.72, 98.94]

Foldseek 3Di:
DDFDAFALVLVVVLVVCCVPVVPDPLLRQLLQQLLLLLVVCCVVPNCVRFQAEEEEAAADSLSSSSLNVQLVNLVSHRHHYEYEYQDHYPDPSRVVSVVSCVVSVHYYHHHADPVRVVLLVSLQVGQEYEYSHDASVDDDDDDPPVLVSLVSNVVCCVPVVRAYEYEQANPRAHQQPANPDDSCVPPAHLEYEHEPGRTNNVVVHDPNRKYKYAADDDDPVSCVVSVGDDDDDDDPRRMDIDD/DDFDAFALVLVVVLVVCCVPVVPDPLLRQLLQQLLLLLVVCCVVPNCVRFQAEEEEAAADSLSSSSLNVQLVNLVSHRHHYEYEYQDHYPDPSRVVSVVSCVVSVHYYHHDADPVRVVLLVSLQVGQEYEYSHDASVDDDDDDPPVLVSLVSNVVCCVPVVRAYEYEQANPRAHQQPANPDDSCVPPAHLEYEHEPGRTNNVVVHDPNRKYKYAADDDDPVSCVVSVGDDDDDDDPRRMDIDD

Sequence (486 aa):
MTFKVLAAAKAAALDKELMSTCGYSIDQLMELAGLSVAQSVFKAFPPSNYHNCIILCGPGNNGGDGLVAARHLKLFGYKDLKVYYPRPSSKPLFLNLEKQLQQFKIDVIKTDDEQFTQLKTQLHHSDLIVDALFGFSFHPPMRAPFDRIIEEMLKVQSEEGKKIIAVDIPSGWDVNEGPNNEQVADYQPEVLVSLTAPKPAALKLKKGSKHYWGGRFISNEIAERWGIEIPEYEGVDETVEINMTFKVLAAAKAAALDKELMSTCGYSIDQLMELAGLSVAQSVFKAFPPSNYHNCIILCGPGNNGGDGLVAARHLKLFGYKDLKVYYPRPSSKPLFLNLEKQLQQFKIDVIKTDDEQFTQLKTQLHHSDLIVDALFGFSFHPPMRAPFDRIIEEMLKVQSEEGKKIIAVDIPSGWDVNEGPNNEQVADYQPEVLVSLTAPKPAALKLKKGSKHYWGGRFISNEIAERWGIEIPEYEGVDETVEIN